Protein AF-0000000072938286 (afdb_homodimer)

Radius of gyration: 31.56 Å; Cα contacts (8 Å, |Δi|>4): 1120; chains: 2; bounding box: 78×83×102 Å

Solvent-accessible surface area (backbone atoms only — not comparable to full-atom values): 37403 Å² total; per-residue (Å²): 134,81,79,74,74,70,75,76,71,75,45,34,26,41,32,43,37,35,39,36,30,27,28,40,23,35,37,37,36,51,33,70,93,71,68,37,67,48,75,35,79,78,24,23,19,38,36,36,36,33,26,51,23,51,37,80,57,76,78,70,80,70,81,82,81,76,81,83,70,66,80,76,67,56,48,73,68,49,69,67,57,49,47,26,36,37,46,17,65,40,46,17,57,66,16,39,89,58,68,61,51,67,78,53,78,65,39,30,16,48,53,54,38,20,73,60,70,40,58,21,30,42,35,39,36,70,27,72,46,39,48,31,40,59,55,71,56,35,54,53,75,41,60,82,37,48,52,54,69,71,58,42,50,53,50,47,52,48,47,55,49,45,42,51,53,52,47,37,44,70,74,44,36,68,84,68,49,81,81,64,57,65,61,52,55,57,48,51,50,50,47,53,48,45,69,32,51,47,50,41,46,50,62,40,75,92,34,43,72,53,44,55,41,59,47,99,65,22,49,74,61,22,26,48,86,67,45,74,58,54,70,76,53,46,56,55,50,48,54,52,46,53,52,36,39,52,44,30,51,54,50,48,58,61,51,52,65,64,55,67,71,64,71,73,66,78,77,76,80,79,85,82,74,76,85,70,77,82,76,64,83,75,79,82,80,76,71,72,39,65,69,78,74,73,72,74,69,72,70,73,64,72,59,52,94,50,54,42,45,42,76,46,62,43,51,74,81,57,62,46,40,35,33,44,32,20,44,32,46,70,37,32,47,45,73,81,135,81,77,75,75,69,75,76,70,76,45,32,27,42,31,42,37,34,38,36,28,27,28,40,23,35,37,36,36,50,33,70,92,73,67,38,68,48,77,36,78,78,22,23,18,38,37,37,36,34,25,50,21,51,40,80,55,76,81,71,79,70,82,80,84,80,78,84,70,64,79,75,66,56,49,73,68,50,70,67,59,50,47,25,38,37,47,17,66,41,48,16,57,67,18,38,91,58,66,59,53,66,77,54,78,66,40,30,16,49,54,53,37,21,74,60,70,40,57,21,30,43,35,40,35,70,27,72,46,38,48,30,40,60,55,70,55,34,55,54,76,40,61,84,36,48,53,55,66,70,60,41,50,53,50,48,53,49,47,55,48,45,42,50,53,52,48,37,44,69,73,43,36,63,85,68,48,83,81,60,52,63,60,53,54,57,47,52,48,49,47,53,48,46,69,31,50,48,50,42,45,51,62,40,75,92,34,44,72,53,44,56,41,59,46,98,62,21,47,73,61,22,25,51,87,67,44,75,60,54,70,73,54,48,55,55,48,47,53,52,46,53,52,36,40,53,45,29,52,53,49,47,58,60,50,53,66,64,55,64,70,65,72,73,66,77,76,78,79,80,84,82,81,82,88,82,72,82,76,65,80,69,69,87,73,75,76,70,76,61,58,59,72,71,71,74,66,69,70,71,64,68,56,52,94,50,53,42,44,42,77,46,60,42,52,73,81,56,64,43,38,36,34,44,33,23,40,28,50,68,37,32,47,44,75,82

pLDDT: mean 70.07, std 25.87, range [16.22, 96.88]

Nearest PDB structures (foldseek):
  1tc5-assembly2_C  TM=7.050E-01  e=5.683E-10  Leishmania major
  4a59-assembly1_C  TM=4.006E-01  e=5.279E+00  Toxoplasma gondii

Sequence (672 aa):
MSSSSTPKEEEEDEALFIVVQRISGGRLLVNEDDDKWVHLVNEPGLVNYVAFGRRKGNKSSSSEEEAGSSPSTASPITKDRMVKAAKSLLTCKLATASGWSADHSDAESLITLSKVTQRASLVTIPQASLVGKCIPGDKYMKYHHQVDKDRSEDLYHQWVDVLHEEALKLINPMKYDDKKKKGMEKYRRRAEGKLVNPKDMFKEGEYEGRYGKYDEEGFPLLLADGSDIPKSQVKKLTKMYNAQKRKWDVADKAGKINNENGNNNNNTDEDITQSNASIEAGRAELVEHQAPRVVENEVIIDEGDLGRLHMANGTFSGRQGWEMISTGPFTHQLVFMSSSSTPKEEEEDEALFIVVQRISGGRLLVNEDDDKWVHLVNEPGLVNYVAFGRRKGNKSSSSEEEAGSSPSTASPITKDRMVKAAKSLLTCKLATASGWSADHSDAESLITLSKVTQRASLVTIPQASLVGKCIPGDKYMKYHHQVDKDRSEDLYHQWVDVLHEEALKLINPMKYDDKKKKGMEKYRRRAEGKLVNPKDMFKEGEYEGRYGKYDEEGFPLLLADGSDIPKSQVKKLTKMYNAQKRKWDVADKAGKINNENGNNNNNTDEDITQSNASIEAGRAELVEHQAPRVVENEVIIDEGDLGRLHMANGTFSGRQGWEMISTGPFTHQLVF

InterPro domains:
  IPR023509 D-aminoacyl-tRNA deacylase-like superfamily [G3DSA:3.50.80.10] (7-207)
  IPR023509 D-aminoacyl-tRNA deacylase-like superfamily [SSF69500] (18-167)

Structure (mmCIF, N/CA/C/O backbone):
data_AF-0000000072938286-model_v1
#
loop_
_entity.id
_entity.type
_entity.pdbx_description
1 polymer 'Uncharacterized protein'
#
loop_
_atom_site.group_PDB
_atom_site.id
_atom_site.type_symbol
_atom_site.label_atom_id
_atom_site.label_alt_id
_atom_site.label_comp_id
_atom_site.label_asym_id
_atom_site.label_entity_id
_atom_site.label_seq_id
_atom_site.pdbx_PDB_ins_code
_atom_site.Cartn_x
_atom_site.Cartn_y
_atom_site.Cartn_z
_atom_site.occupancy
_atom_site.B_iso_or_equiv
_atom_site.auth_seq_id
_atom_site.auth_comp_id
_atom_site.auth_asym_id
_atom_site.auth_atom_id
_atom_site.pdbx_PDB_model_num
ATOM 1 N N . MET A 1 1 ? 19.766 8.539 -48.875 1 26.03 1 MET A N 1
ATOM 2 C CA . MET A 1 1 ? 20.344 8.281 -47.562 1 26.03 1 MET A CA 1
ATOM 3 C C . MET A 1 1 ? 19.375 8.695 -46.438 1 26.03 1 MET A C 1
ATOM 5 O O . MET A 1 1 ? 19.109 9.883 -46.281 1 26.03 1 MET A O 1
ATOM 9 N N . SER A 1 2 ? 18.266 8.023 -46.188 1 34.5 2 SER A N 1
ATOM 10 C CA . SER A 1 2 ? 17.094 8.266 -45.344 1 34.5 2 SER A CA 1
ATOM 11 C C . SER A 1 2 ? 17.453 8.391 -43.875 1 34.5 2 SER A C 1
ATOM 13 O O . SER A 1 2 ? 18.078 7.484 -43.312 1 34.5 2 SER A O 1
ATOM 15 N N . SER A 1 3 ? 17.766 9.609 -43.438 1 34.59 3 SER A N 1
ATOM 16 C CA . SER A 1 3 ? 18.078 9.961 -42.031 1 34.59 3 SER A CA 1
ATOM 17 C C . SER A 1 3 ? 17.047 9.367 -41.062 1 34.59 3 SER A C 1
ATOM 19 O O . SER A 1 3 ? 15.859 9.656 -41.156 1 34.59 3 SER A O 1
ATOM 21 N N . SER A 1 4 ? 17.203 8.086 -40.719 1 37.59 4 SER A N 1
ATOM 22 C CA . SER A 1 4 ? 16.422 7.398 -39.688 1 37.59 4 SER A CA 1
ATOM 23 C C . SER A 1 4 ? 16.266 8.273 -38.469 1 37.59 4 SER A C 1
ATOM 25 O O . SER A 1 4 ? 17.266 8.719 -37.875 1 37.59 4 SER A O 1
ATOM 27 N N . SER A 1 5 ? 15.336 9.164 -38.438 1 38.53 5 SER A N 1
ATOM 28 C CA . SER A 1 5 ? 14.961 9.961 -37.281 1 38.53 5 SER A CA 1
ATOM 29 C C . SER A 1 5 ? 14.992 9.133 -36 1 38.53 5 SER A C 1
ATOM 31 O O . SER A 1 5 ? 14.398 8.055 -35.938 1 38.53 5 SER A O 1
ATOM 33 N N . THR A 1 6 ? 16.109 9.164 -35.312 1 38.75 6 THR A N 1
ATOM 34 C CA . THR A 1 6 ? 16.281 8.602 -33.969 1 38.75 6 THR A CA 1
ATOM 35 C C . THR A 1 6 ? 15.039 8.844 -33.125 1 38.75 6 THR A C 1
ATOM 37 O O . THR A 1 6 ? 14.523 9.961 -33.062 1 38.75 6 THR A O 1
ATOM 40 N N . PRO A 1 7 ? 14.227 7.879 -32.906 1 40.84 7 PRO A N 1
ATOM 41 C CA . PRO A 1 7 ? 13.078 8.07 -32.031 1 40.84 7 PRO A CA 1
ATOM 42 C C . PRO A 1 7 ? 13.367 9.031 -30.875 1 40.84 7 PRO A C 1
ATOM 44 O O . PRO A 1 7 ? 14.445 8.992 -30.297 1 40.84 7 PRO A O 1
ATOM 47 N N . LYS A 1 8 ? 12.953 10.195 -30.859 1 41.75 8 LYS A N 1
ATOM 48 C CA . LYS A 1 8 ? 13.023 11.188 -29.797 1 41.75 8 LYS A CA 1
ATOM 49 C C . LYS A 1 8 ? 12.914 10.531 -28.422 1 41.75 8 LYS A C 1
ATOM 51 O O . LYS A 1 8 ? 11.969 9.781 -28.156 1 41.75 8 LYS A O 1
ATOM 56 N N . GLU A 1 9 ? 14.039 10.109 -27.828 1 46.19 9 GLU A N 1
ATOM 57 C CA . GLU A 1 9 ? 14.125 9.617 -26.453 1 46.19 9 GLU A CA 1
ATOM 58 C C . GLU A 1 9 ? 13.164 10.367 -25.547 1 46.19 9 GLU A C 1
ATOM 60 O O . GLU A 1 9 ? 13.211 11.594 -25.453 1 46.19 9 GLU A O 1
ATOM 65 N N . GLU A 1 10 ? 11.984 9.914 -25.406 1 56.19 10 GLU A N 1
ATOM 66 C CA . GLU A 1 10 ? 11.023 10.531 -24.5 1 56.19 10 GLU A CA 1
ATOM 67 C C . GLU A 1 10 ? 11.695 10.914 -23.172 1 56.19 10 GLU A C 1
ATOM 69 O O . GLU A 1 10 ? 12.461 10.133 -22.609 1 56.19 10 GLU A O 1
ATOM 74 N N . GLU A 1 11 ? 11.906 12.172 -22.859 1 65.75 11 GLU A N 1
ATOM 75 C CA . GLU A 1 11 ? 12.508 12.734 -21.641 1 65.75 11 GLU A CA 1
ATOM 76 C C . GLU A 1 11 ? 11.828 12.203 -20.391 1 65.75 11 GLU A C 1
ATOM 78 O O . GLU A 1 11 ? 10.602 12.148 -20.312 1 65.75 11 GLU A O 1
ATOM 83 N N . GLU A 1 12 ? 12.586 11.336 -19.625 1 81.5 12 GLU A N 1
ATOM 84 C CA . GLU A 1 12 ? 12.086 10.844 -18.344 1 81.5 12 GLU A CA 1
ATOM 85 C C . GLU A 1 12 ? 12.5 11.758 -17.203 1 81.5 12 GLU A C 1
ATOM 87 O O . GLU A 1 12 ? 13.602 12.312 -17.219 1 81.5 12 GLU A O 1
ATOM 92 N N . ASP A 1 13 ? 11.586 12.109 -16.328 1 88.75 13 ASP A N 1
ATOM 93 C CA . ASP A 1 13 ? 11.828 12.891 -15.125 1 88.75 13 ASP A CA 1
ATOM 94 C C . ASP A 1 13 ? 11.852 12 -13.891 1 88.75 13 ASP A C 1
ATOM 96 O O . ASP A 1 13 ? 11.125 11.008 -13.82 1 88.75 13 ASP A O 1
ATOM 100 N N . GLU A 1 14 ? 12.789 12.414 -13 1 93 14 GLU A N 1
ATOM 101 C CA . GLU A 1 14 ? 12.727 11.742 -11.703 1 93 14 GLU A CA 1
ATOM 102 C C . GLU A 1 14 ? 11.461 12.133 -10.945 1 93 14 GLU A C 1
ATOM 104 O O . GLU A 1 14 ? 11.008 13.273 -11.023 1 93 14 GLU A O 1
ATOM 109 N N . ALA A 1 15 ? 10.953 11.18 -10.266 1 94.12 15 ALA A N 1
ATOM 110 C CA . ALA A 1 15 ? 9.711 11.422 -9.531 1 94.12 15 ALA A CA 1
ATOM 111 C C . ALA A 1 15 ? 9.711 10.664 -8.203 1 94.12 15 ALA A C 1
ATOM 113 O O . ALA A 1 15 ? 10.461 9.703 -8.031 1 94.12 15 ALA A O 1
ATOM 114 N N . LEU A 1 16 ? 8.977 11.227 -7.312 1 96 16 LEU A N 1
ATOM 115 C CA . LEU A 1 16 ? 8.703 10.602 -6.027 1 96 16 LEU A CA 1
ATOM 116 C C . LEU A 1 16 ? 7.426 9.773 -6.086 1 96 16 LEU A C 1
ATOM 118 O O . LEU A 1 16 ? 6.352 10.305 -6.363 1 96 16 LEU A O 1
ATOM 122 N N . PHE A 1 17 ? 7.543 8.453 -5.898 1 95.75 17 PHE A N 1
ATOM 123 C CA . PHE A 1 17 ? 6.41 7.531 -5.844 1 95.75 17 PHE A CA 1
ATOM 124 C C . PHE A 1 17 ? 6.039 7.219 -4.398 1 95.75 17 PHE A C 1
ATOM 126 O O . PHE A 1 17 ? 6.898 6.848 -3.598 1 95.75 17 PHE A O 1
ATOM 133 N N . ILE A 1 18 ? 4.746 7.375 -4.074 1 96.44 18 ILE A N 1
ATOM 134 C CA . ILE A 1 18 ? 4.316 7.18 -2.695 1 96.44 18 ILE A CA 1
ATOM 135 C C . ILE A 1 18 ? 3.039 6.344 -2.664 1 96.44 18 ILE A C 1
ATOM 137 O O . ILE A 1 18 ? 2.121 6.566 -3.455 1 96.44 18 ILE A O 1
ATOM 141 N N . VAL A 1 19 ? 3.016 5.344 -1.879 1 96.62 19 VAL A N 1
ATOM 142 C CA . VAL A 1 19 ? 1.775 4.711 -1.445 1 96.62 19 VAL A CA 1
ATOM 143 C C . VAL A 1 19 ? 1.492 5.07 0.011 1 96.62 19 VAL A C 1
ATOM 145 O O . VAL A 1 19 ? 2.354 4.902 0.878 1 96.62 19 VAL A O 1
ATOM 148 N N . VAL A 1 20 ? 0.347 5.629 0.229 1 95.62 20 VAL A N 1
ATOM 149 C CA . VAL A 1 20 ? -0.029 6.066 1.57 1 95.62 20 VAL A CA 1
ATOM 150 C C . VAL A 1 20 ? -1.201 5.23 2.076 1 95.62 20 VAL A C 1
ATOM 152 O O . VAL A 1 20 ? -2.154 4.973 1.338 1 95.62 20 VAL A O 1
ATOM 155 N N . GLN A 1 21 ? -1.104 4.82 3.307 1 93.5 21 GLN A N 1
ATOM 156 C CA . GLN A 1 21 ? -2.168 4.051 3.945 1 93.5 21 GLN A CA 1
ATOM 157 C C . GLN A 1 21 ? -2.441 4.559 5.355 1 93.5 21 GLN A C 1
ATOM 159 O O . GLN A 1 21 ? -1.528 5.023 6.043 1 93.5 21 GLN A O 1
ATOM 164 N N . ARG A 1 22 ? -3.686 4.426 5.691 1 91.81 22 ARG A N 1
ATOM 165 C CA . ARG A 1 22 ? -4.066 4.73 7.07 1 91.81 22 ARG A CA 1
ATOM 166 C C . ARG A 1 22 ? -3.703 3.584 8.008 1 91.81 22 ARG A C 1
ATOM 168 O O . ARG A 1 22 ? -3.885 2.414 7.66 1 91.81 22 ARG A O 1
ATOM 175 N N . ILE A 1 23 ? -3.236 4.012 9.172 1 90.38 23 ILE A N 1
ATOM 176 C CA . ILE A 1 23 ? -2.924 3.014 10.188 1 90.38 23 ILE A CA 1
ATOM 177 C C . ILE A 1 23 ? -3.588 3.398 11.508 1 90.38 23 ILE A C 1
ATOM 179 O O . ILE A 1 23 ? -3.871 4.574 11.742 1 90.38 23 ILE A O 1
ATOM 183 N N . SER A 1 24 ? -3.869 2.404 12.297 1 88.06 24 SER A N 1
ATOM 184 C CA . SER A 1 24 ? -4.34 2.623 13.664 1 88.06 24 SER A CA 1
ATOM 185 C C . SER A 1 24 ? -3.307 2.164 14.688 1 88.06 24 SER A C 1
ATOM 187 O O . SER A 1 24 ? -3.512 2.316 15.891 1 88.06 24 SER A O 1
ATOM 189 N N . GLY A 1 25 ? -2.25 1.635 14.266 1 86.75 25 GLY A N 1
ATOM 190 C CA . GLY A 1 25 ? -1.141 1.151 15.07 1 86.75 25 GLY A CA 1
ATOM 191 C C . GLY A 1 25 ? -0.206 0.23 14.312 1 86.75 25 GLY A C 1
ATOM 192 O O . GLY A 1 25 ? -0.384 0.008 13.109 1 86.75 25 GLY A O 1
ATOM 193 N N . GLY A 1 26 ? 0.892 -0.117 14.984 1 88.38 26 GLY A N 1
ATOM 194 C CA . GLY A 1 26 ? 1.852 -1.015 14.367 1 88.38 26 GLY A CA 1
ATOM 195 C C . GLY A 1 26 ? 3.227 -0.954 15.008 1 88.38 26 GLY A C 1
ATOM 196 O O . GLY A 1 26 ? 3.385 -0.408 16.094 1 88.38 26 GLY A O 1
ATOM 197 N N . ARG A 1 27 ? 4.113 -1.646 14.344 1 89.94 27 ARG A N 1
ATOM 198 C CA . ARG A 1 27 ? 5.508 -1.534 14.758 1 89.94 27 ARG A CA 1
ATOM 199 C C . ARG A 1 27 ? 6.441 -1.624 13.555 1 89.94 27 ARG A C 1
ATOM 201 O O . ARG A 1 27 ? 6.16 -2.352 12.594 1 89.94 27 ARG A O 1
ATOM 208 N N . LEU A 1 28 ? 7.512 -0.872 13.672 1 90.5 28 LEU A N 1
ATOM 209 C CA . LEU A 1 28 ? 8.484 -0.742 12.594 1 90.5 28 LEU A CA 1
ATOM 210 C C . LEU A 1 28 ? 9.883 -1.103 13.078 1 90.5 28 LEU A C 1
ATOM 212 O O . LEU A 1 28 ? 10.32 -0.639 14.141 1 90.5 28 LEU A O 1
ATOM 216 N N . LEU A 1 29 ? 10.523 -1.99 12.336 1 86.81 29 LEU A N 1
ATOM 217 C CA . LEU A 1 29 ? 11.938 -2.256 12.578 1 86.81 29 LEU A CA 1
ATOM 218 C C . LEU A 1 29 ? 12.797 -1.082 12.125 1 86.81 29 LEU A C 1
ATOM 220 O O . LEU A 1 29 ? 12.828 -0.75 10.938 1 86.81 29 LEU A O 1
ATOM 224 N N . VAL A 1 30 ? 13.469 -0.437 13.047 1 87.44 30 VAL A N 1
ATOM 225 C CA . VAL A 1 30 ? 14.18 0.786 12.688 1 87.44 30 VAL A CA 1
ATOM 226 C C . VAL A 1 30 ? 15.688 0.526 12.68 1 87.44 30 VAL A C 1
ATOM 228 O O . VAL A 1 30 ? 16.453 1.336 12.164 1 87.44 30 VAL A O 1
ATOM 231 N N . ASN A 1 31 ? 16.141 -0.554 13.266 1 82.75 31 ASN A N 1
ATOM 232 C CA . ASN A 1 31 ? 17.531 -0.979 13.25 1 82.75 31 ASN A CA 1
ATOM 233 C C . ASN A 1 31 ? 17.656 -2.498 13.195 1 82.75 31 ASN A C 1
ATOM 235 O O . ASN A 1 31 ? 17.422 -3.18 14.195 1 82.75 31 ASN A O 1
ATOM 239 N N . GLU A 1 32 ? 18.047 -2.969 12.07 1 78.56 32 GLU A N 1
ATOM 240 C CA . GLU A 1 32 ? 18.125 -4.41 11.859 1 78.56 32 GLU A CA 1
ATOM 241 C C . GLU A 1 32 ? 19.203 -5.043 12.727 1 78.56 32 GLU A C 1
ATOM 243 O O . GLU A 1 32 ? 19 -6.121 13.297 1 78.56 32 GLU A O 1
ATOM 248 N N . ASP A 1 33 ? 20.344 -4.348 12.797 1 77.38 33 ASP A N 1
ATOM 249 C CA . ASP A 1 33 ? 21.484 -4.91 13.523 1 77.38 33 ASP A CA 1
ATOM 250 C C . ASP A 1 33 ? 21.141 -5.098 15 1 77.38 33 ASP A C 1
ATOM 252 O O . ASP A 1 33 ? 21.516 -6.109 15.602 1 77.38 33 ASP A O 1
ATOM 256 N N . ASP A 1 34 ? 20.391 -4.223 15.523 1 81.56 34 ASP A N 1
ATOM 257 C CA . ASP A 1 34 ? 20.062 -4.266 16.938 1 81.56 34 ASP A CA 1
ATOM 258 C C . ASP A 1 34 ? 18.656 -4.844 17.156 1 81.56 34 ASP A C 1
ATOM 260 O O . ASP A 1 34 ? 18.188 -4.93 18.297 1 81.56 34 ASP A O 1
ATOM 264 N N . ASP A 1 35 ? 18.031 -5.211 16.109 1 82.94 35 ASP A N 1
ATOM 265 C CA . ASP A 1 35 ? 16.656 -5.668 16.172 1 82.94 35 ASP A CA 1
ATOM 266 C C . ASP A 1 35 ? 15.789 -4.695 16.984 1 82.94 35 ASP A C 1
ATOM 268 O O . ASP A 1 35 ? 15.039 -5.113 17.875 1 82.94 35 ASP A O 1
ATOM 272 N N . LYS A 1 36 ? 16.016 -3.418 16.734 1 86.5 36 LYS A N 1
ATOM 273 C CA . LYS A 1 36 ? 15.281 -2.371 17.438 1 86.5 36 LYS A CA 1
ATOM 274 C C . LYS A 1 36 ? 13.977 -2.045 16.703 1 86.5 36 LYS A C 1
ATOM 276 O O . LYS A 1 36 ? 13.992 -1.695 15.531 1 86.5 36 LYS A O 1
ATOM 281 N N . TRP A 1 37 ? 12.867 -2.154 17.5 1 88.56 37 TRP A N 1
ATOM 282 C CA . TRP A 1 37 ? 11.539 -1.888 16.969 1 88.56 37 TRP A CA 1
ATOM 283 C C . TRP A 1 37 ? 10.914 -0.674 17.641 1 88.56 37 TRP A C 1
ATOM 285 O O . TRP A 1 37 ? 11.055 -0.49 18.859 1 88.56 37 TRP A O 1
ATOM 295 N N . VAL A 1 38 ? 10.289 0.149 16.797 1 89.56 38 VAL A N 1
ATOM 296 C CA . VAL A 1 38 ? 9.445 1.225 17.297 1 89.56 38 VAL A CA 1
ATOM 297 C C . VAL A 1 38 ? 7.98 0.784 17.281 1 89.56 38 VAL A C 1
ATOM 299 O O . VAL A 1 38 ? 7.473 0.334 16.266 1 89.56 38 VAL A O 1
ATOM 302 N N . HIS A 1 39 ? 7.391 0.893 18.469 1 89.94 39 HIS A N 1
ATOM 303 C CA . HIS A 1 39 ? 6 0.479 18.609 1 89.94 39 HIS A CA 1
ATOM 304 C C . HIS A 1 39 ? 5.066 1.683 18.609 1 89.94 39 HIS A C 1
ATOM 306 O O . HIS A 1 39 ? 5.289 2.652 19.344 1 89.94 39 HIS A O 1
ATOM 312 N N . LEU A 1 40 ? 4.09 1.66 17.672 1 89 40 LEU A N 1
ATOM 313 C CA . LEU A 1 40 ? 3.059 2.686 17.547 1 89 40 LEU A CA 1
ATOM 314 C C . LEU A 1 40 ? 1.74 2.205 18.141 1 89 40 LEU A C 1
ATOM 316 O O . LEU A 1 40 ? 0.772 1.974 17.422 1 89 40 LEU A O 1
ATOM 320 N N . VAL A 1 41 ? 1.63 2.156 19.406 1 81.44 41 VAL A N 1
ATOM 321 C CA . VAL A 1 41 ? 0.475 1.578 20.078 1 81.44 41 VAL A CA 1
ATOM 322 C C . VAL A 1 41 ? -0.656 2.602 20.141 1 81.44 41 VAL A C 1
ATOM 324 O O . VAL A 1 41 ? -0.5 3.676 20.734 1 81.44 41 VAL A O 1
ATOM 327 N N . ASN A 1 42 ? -1.774 2.234 19.578 1 79.25 42 ASN A N 1
ATOM 328 C CA . ASN A 1 42 ? -2.973 3.068 19.562 1 79.25 42 ASN A CA 1
ATOM 329 C C . ASN A 1 42 ? -2.682 4.457 19 1 79.25 42 ASN A C 1
ATOM 331 O O . ASN A 1 42 ? -3.129 5.461 19.547 1 79.25 42 ASN A O 1
ATOM 335 N N . GLU A 1 43 ? -1.846 4.594 18.031 1 86.38 43 GLU A N 1
ATOM 336 C CA . GLU A 1 43 ? -1.497 5.84 17.359 1 86.38 43 GLU A CA 1
ATOM 337 C C . GLU A 1 43 ? -1.956 5.828 15.898 1 86.38 43 GLU A C 1
ATOM 339 O O . GLU A 1 43 ? -1.231 5.363 15.016 1 86.38 43 GLU A O 1
ATOM 344 N N . PRO A 1 44 ? -3.152 6.383 15.773 1 89.75 44 PRO A N 1
ATOM 345 C CA . PRO A 1 44 ? -3.57 6.496 14.375 1 89.75 44 PRO A CA 1
ATOM 346 C C . PRO A 1 44 ? -2.641 7.387 13.555 1 89.75 44 PRO A C 1
ATOM 348 O O . PRO A 1 44 ? -1.923 8.219 14.109 1 89.75 44 PRO A O 1
ATOM 351 N N . GLY A 1 45 ? -2.562 7.199 12.32 1 93.94 45 GLY A N 1
ATOM 352 C CA . GLY A 1 45 ? -1.716 7.996 11.445 1 93.94 45 GLY A CA 1
ATOM 353 C C . GLY A 1 45 ? -1.623 7.445 10.039 1 93.94 45 GLY A C 1
ATOM 354 O O . GLY A 1 45 ? -2.611 6.945 9.492 1 93.94 45 GLY A O 1
ATOM 355 N N . LEU A 1 46 ? -0.469 7.719 9.461 1 95.25 46 LEU A N 1
ATOM 356 C CA . LEU A 1 46 ? -0.231 7.312 8.086 1 95.25 46 LEU A CA 1
ATOM 357 C C . LEU A 1 46 ? 1.102 6.582 7.953 1 95.25 46 LEU A C 1
ATOM 359 O O . LEU A 1 46 ? 2.061 6.902 8.656 1 95.25 46 LEU A O 1
ATOM 363 N N . VAL A 1 47 ? 1.1 5.613 7.098 1 95.19 47 VAL A N 1
ATOM 364 C CA . VAL A 1 47 ? 2.355 5.082 6.578 1 95.19 47 VAL A CA 1
ATOM 365 C C . VAL A 1 47 ? 2.521 5.484 5.113 1 95.19 47 VAL A C 1
ATOM 367 O O . VAL A 1 47 ? 1.562 5.449 4.34 1 95.19 47 VAL A O 1
ATOM 370 N N . ASN A 1 48 ? 3.654 6.035 4.809 1 96.5 48 ASN A N 1
ATOM 371 C CA . ASN A 1 48 ? 3.975 6.293 3.41 1 96.5 48 ASN A CA 1
ATOM 372 C C . ASN A 1 48 ? 5.164 5.461 2.943 1 96.5 48 ASN A C 1
ATOM 374 O O . ASN A 1 48 ? 6.277 5.621 3.449 1 96.5 48 ASN A O 1
ATOM 378 N N . TYR A 1 49 ? 4.887 4.582 2.014 1 96.38 49 TYR A N 1
ATOM 379 C CA . TYR A 1 49 ? 5.926 3.869 1.276 1 96.38 49 TYR A CA 1
ATOM 380 C C . TYR A 1 49 ? 6.473 4.723 0.14 1 96.38 49 TYR A C 1
ATOM 382 O O . TYR A 1 49 ? 5.707 5.266 -0.661 1 96.38 49 TYR A O 1
ATOM 390 N N . VAL A 1 50 ? 7.805 4.789 0.071 1 96.5 50 VAL A N 1
ATOM 391 C CA . VAL A 1 50 ? 8.344 5.777 -0.853 1 96.5 50 VAL A CA 1
ATOM 392 C C . VAL A 1 50 ? 9.406 5.133 -1.739 1 96.5 50 VAL A C 1
ATOM 394 O O . VAL A 1 50 ? 10.172 4.273 -1.283 1 96.5 50 VAL A O 1
ATOM 397 N N . ALA A 1 51 ? 9.406 5.527 -2.977 1 96.31 51 ALA A N 1
ATOM 398 C CA . ALA A 1 51 ? 10.438 5.172 -3.949 1 96.31 51 ALA A CA 1
ATOM 399 C C . ALA A 1 51 ? 10.719 6.332 -4.902 1 96.31 51 ALA A C 1
ATOM 401 O O . ALA A 1 51 ? 9.898 7.246 -5.027 1 96.31 51 ALA A O 1
ATOM 402 N N . PHE A 1 52 ? 11.828 6.305 -5.453 1 95.69 52 PHE A N 1
ATOM 403 C CA . PHE A 1 52 ? 12.227 7.297 -6.445 1 95.69 52 PHE A CA 1
ATOM 404 C C . PHE A 1 52 ? 12.484 6.641 -7.797 1 95.69 52 PHE A C 1
ATOM 406 O O . PHE A 1 52 ? 13.25 5.68 -7.891 1 95.69 52 PHE A O 1
ATOM 413 N N . GLY A 1 53 ? 11.766 7.082 -8.742 1 94.75 53 GLY A N 1
ATOM 414 C CA . GLY A 1 53 ? 11.867 6.516 -10.078 1 94.75 53 GLY A CA 1
ATOM 415 C C . GLY A 1 53 ? 11.719 7.551 -11.18 1 94.75 53 GLY A C 1
ATOM 416 O O . GLY A 1 53 ? 11.672 8.75 -10.906 1 94.75 53 GLY A O 1
ATOM 417 N N . ARG A 1 54 ? 11.773 7.012 -12.414 1 91 54 ARG A N 1
ATOM 418 C CA . ARG A 1 54 ? 11.625 7.863 -13.594 1 91 54 ARG A CA 1
ATOM 419 C C . ARG A 1 54 ? 10.25 7.688 -14.227 1 91 54 ARG A C 1
ATOM 421 O O . ARG A 1 54 ? 9.734 6.57 -14.297 1 91 54 ARG A O 1
ATOM 428 N N . ARG A 1 55 ? 9.719 8.805 -14.539 1 84.94 55 ARG A N 1
ATOM 429 C CA . ARG A 1 55 ? 8.422 8.773 -15.203 1 84.94 55 ARG A CA 1
ATOM 430 C C . ARG A 1 55 ? 8.477 9.5 -16.547 1 84.94 55 ARG A C 1
ATOM 432 O O . ARG A 1 55 ? 9.289 10.406 -16.734 1 84.94 55 ARG A O 1
ATOM 439 N N . LYS A 1 56 ? 7.605 9.016 -17.5 1 74.81 56 LYS A N 1
ATOM 440 C CA . LYS A 1 56 ? 7.496 9.688 -18.797 1 74.81 56 LYS A CA 1
ATOM 441 C C . LYS A 1 56 ? 6.887 11.078 -18.641 1 74.81 56 LYS A C 1
ATOM 443 O O . LYS A 1 56 ? 5.926 11.258 -17.891 1 74.81 56 LYS A O 1
ATOM 448 N N . GLY A 1 57 ? 7.672 12.109 -19.016 1 59.31 57 GLY A N 1
ATOM 449 C CA . GLY A 1 57 ? 7.324 13.516 -18.875 1 59.31 57 GLY A CA 1
ATOM 450 C C . GLY A 1 57 ? 6.051 13.891 -19.609 1 59.31 57 GLY A C 1
ATOM 451 O O . GLY A 1 57 ? 5.777 13.375 -20.703 1 59.31 57 GLY A O 1
ATOM 452 N N . ASN A 1 58 ? 5.02 14.406 -18.984 1 50.12 58 ASN A N 1
ATOM 453 C CA . ASN A 1 58 ? 3.947 15.102 -19.688 1 50.12 58 ASN A CA 1
ATOM 454 C C . ASN A 1 58 ? 4.438 16.391 -20.328 1 50.12 58 ASN A C 1
ATOM 456 O O . ASN A 1 58 ? 4.98 17.266 -19.641 1 50.12 58 ASN A O 1
ATOM 460 N N . LYS A 1 59 ? 4.867 16.422 -21.609 1 41.19 59 LYS A N 1
ATOM 461 C CA . LYS A 1 59 ? 5.219 17.703 -22.219 1 41.19 59 LYS A CA 1
ATOM 462 C C . LYS A 1 59 ? 4.145 18.75 -21.953 1 41.19 59 LYS A C 1
ATOM 464 O O . LYS A 1 59 ? 3.055 18.688 -22.531 1 41.19 59 LYS A O 1
ATOM 469 N N . SER A 1 60 ? 3.953 19.266 -20.906 1 34.78 60 SER A N 1
ATOM 470 C CA . SER A 1 60 ? 3.291 20.547 -21.047 1 34.78 60 SER A CA 1
ATOM 471 C C . SER A 1 60 ? 4.051 21.453 -22.016 1 34.78 60 SER A C 1
ATOM 473 O O . SER A 1 60 ? 5.281 21.516 -21.969 1 34.78 60 SER A O 1
ATOM 475 N N . SER A 1 61 ? 3.537 21.766 -23.266 1 31.98 61 SER A N 1
ATOM 476 C CA . SER A 1 61 ? 3.934 22.656 -24.344 1 31.98 61 SER A CA 1
ATOM 477 C C . SER A 1 61 ? 4.523 23.953 -23.797 1 31.98 61 SER A C 1
ATOM 479 O O . SER A 1 61 ? 4.746 24.906 -24.547 1 31.98 61 SER A O 1
ATOM 481 N N . SER A 1 62 ? 4.527 24.312 -22.594 1 28.11 62 SER A N 1
ATOM 482 C CA . SER A 1 62 ? 4.742 25.766 -22.578 1 28.11 62 SER A CA 1
ATOM 483 C C . SER A 1 62 ? 6.152 26.109 -23.031 1 28.11 62 SER A C 1
ATOM 485 O O . SER A 1 62 ? 6.453 27.281 -23.297 1 28.11 62 SER A O 1
ATOM 487 N N . SER A 1 63 ? 7.277 25.641 -22.406 1 27.75 63 SER A N 1
ATOM 488 C CA . SER A 1 63 ? 8.391 26.562 -22.562 1 27.75 63 SER A CA 1
ATOM 489 C C . SER A 1 63 ? 8.93 26.547 -24 1 27.75 63 SER A C 1
ATOM 491 O O . SER A 1 63 ? 8.828 25.516 -24.688 1 27.75 63 SER A O 1
ATOM 493 N N . GLU A 1 64 ? 9.289 27.719 -24.609 1 27.06 64 GLU A N 1
ATOM 494 C CA . GLU A 1 64 ? 10.039 28.219 -25.766 1 27.06 64 GLU A CA 1
ATOM 495 C C . GLU A 1 64 ? 11.266 27.344 -26.031 1 27.06 64 GLU A C 1
ATOM 497 O O . GLU A 1 64 ? 11.859 26.797 -25.109 1 27.06 64 GLU A O 1
ATOM 502 N N . GLU A 1 65 ? 11.617 27.062 -27.328 1 30.28 65 GLU A N 1
ATOM 503 C CA . GLU A 1 65 ? 12.648 26.516 -28.203 1 30.28 65 GLU A CA 1
ATOM 504 C C . GLU A 1 65 ? 14.039 26.953 -27.75 1 30.28 65 GLU A C 1
ATOM 506 O O . GLU A 1 65 ? 14.625 27.875 -28.328 1 30.28 65 GLU A O 1
ATOM 511 N N . GLU A 1 66 ? 14.516 27.391 -26.609 1 31.39 66 GLU A N 1
ATOM 512 C CA . GLU A 1 66 ? 15.914 27.734 -26.875 1 31.39 66 GLU A CA 1
ATOM 513 C C . GLU A 1 66 ? 16.688 26.531 -27.422 1 31.39 66 GLU A C 1
ATOM 515 O O . GLU A 1 66 ? 16.422 25.391 -27.031 1 31.39 66 GLU A O 1
ATOM 520 N N . ALA A 1 67 ? 17.562 26.641 -28.547 1 29.97 67 ALA A N 1
ATOM 521 C CA . ALA A 1 67 ? 18.344 25.891 -29.516 1 29.97 67 ALA A CA 1
ATOM 522 C C . ALA A 1 67 ? 19 24.672 -28.875 1 29.97 67 ALA A C 1
ATOM 524 O O . ALA A 1 67 ? 18.953 23.578 -29.438 1 29.97 67 ALA A O 1
ATOM 525 N N . GLY A 1 68 ? 20.203 24.859 -28.344 1 32.12 68 GLY A N 1
ATOM 526 C CA . GLY A 1 68 ? 21.312 23.938 -28.25 1 32.12 68 GLY A CA 1
ATOM 527 C C . GLY A 1 68 ? 21.062 22.797 -27.266 1 32.12 68 GLY A C 1
ATOM 528 O O . GLY A 1 68 ? 21.781 22.672 -26.266 1 32.12 68 GLY A O 1
ATOM 529 N N . SER A 1 69 ? 19.812 22.469 -27.094 1 32.12 69 SER A N 1
ATOM 530 C CA . SER A 1 69 ? 19.516 21.719 -25.891 1 32.12 69 SER A CA 1
ATOM 531 C C . SER A 1 69 ? 20.234 20.359 -25.891 1 32.12 69 SER A C 1
ATOM 533 O O . SER A 1 69 ? 20.188 19.625 -26.875 1 32.12 69 SER A O 1
ATOM 535 N N . SER A 1 70 ? 21.281 20.312 -25.156 1 34.59 70 SER A N 1
ATOM 536 C CA . SER A 1 70 ? 22.141 19.172 -24.828 1 34.59 70 SER A CA 1
ATOM 537 C C . SER A 1 70 ? 21.328 17.891 -24.656 1 34.59 70 SER A C 1
ATOM 539 O O . SER A 1 70 ? 20.125 17.953 -24.344 1 34.59 70 SER A O 1
ATOM 541 N N . PRO A 1 71 ? 21.859 16.75 -24.797 1 38.09 71 PRO A N 1
ATOM 542 C CA . PRO A 1 71 ? 21.344 15.391 -24.703 1 38.09 71 PRO A CA 1
ATOM 543 C C . PRO A 1 71 ? 20.234 15.242 -23.672 1 38.09 71 PRO A C 1
ATOM 545 O O . PRO A 1 71 ? 20.172 16.047 -22.719 1 38.09 71 PRO A O 1
ATOM 548 N N . SER A 1 72 ? 19 14.648 -23.844 1 44.28 72 SER A N 1
ATOM 549 C CA . SER A 1 72 ? 17.688 14.312 -23.312 1 44.28 72 SER A CA 1
ATOM 550 C C . SER A 1 72 ? 17.75 14.016 -21.828 1 44.28 72 SER A C 1
ATOM 552 O O . SER A 1 72 ? 18.016 12.875 -21.422 1 44.28 72 SER A O 1
ATOM 554 N N . THR A 1 73 ? 18.531 14.664 -20.922 1 52.44 73 THR A N 1
ATOM 555 C CA . THR A 1 73 ? 18.906 14.352 -19.547 1 52.44 73 THR A CA 1
ATOM 556 C C . THR A 1 73 ? 17.688 14.383 -18.625 1 52.44 73 THR A C 1
ATOM 558 O O . THR A 1 73 ? 16.891 15.32 -18.688 1 52.44 73 THR A O 1
ATOM 561 N N . ALA A 1 74 ? 17.188 13.258 -18.031 1 64.38 74 ALA A N 1
ATOM 562 C CA . ALA A 1 74 ? 16.188 13.141 -16.969 1 64.38 74 ALA A CA 1
ATOM 563 C C . ALA A 1 74 ? 16.312 14.289 -15.977 1 64.38 74 ALA A C 1
ATOM 565 O O . ALA A 1 74 ? 17.422 14.617 -15.531 1 64.38 74 ALA A O 1
ATOM 566 N N . SER A 1 75 ? 15.242 15.18 -15.812 1 83.5 75 SER A N 1
ATOM 567 C CA . SER A 1 75 ? 15.266 16.219 -14.789 1 83.5 75 SER A CA 1
ATOM 568 C C . SER A 1 75 ? 15.203 15.633 -13.391 1 83.5 75 SER A C 1
ATOM 570 O O . SER A 1 75 ? 14.367 14.781 -13.102 1 83.5 75 SER A O 1
ATOM 572 N N . PRO A 1 76 ? 16.156 15.961 -12.562 1 89.5 76 PRO A N 1
ATOM 573 C CA . PRO A 1 76 ? 16.172 15.438 -11.195 1 89.5 76 PRO A CA 1
ATOM 574 C C . PRO A 1 76 ? 15.039 15.992 -10.344 1 89.5 76 PRO A C 1
ATOM 576 O O . PRO A 1 76 ? 14.516 17.062 -10.625 1 89.5 76 PRO A O 1
ATOM 579 N N . ILE A 1 77 ? 14.594 15.211 -9.438 1 92.12 77 ILE A N 1
ATOM 580 C CA . ILE A 1 77 ? 13.617 15.703 -8.469 1 92.12 77 ILE A CA 1
ATOM 581 C C . ILE A 1 77 ? 14.258 16.797 -7.605 1 92.12 77 ILE A C 1
ATOM 583 O O . ILE A 1 77 ? 15.391 16.641 -7.145 1 92.12 77 ILE A O 1
ATOM 587 N N . THR A 1 78 ? 13.547 17.906 -7.434 1 90 78 THR A N 1
ATOM 588 C CA . THR A 1 78 ? 14.07 19.047 -6.688 1 90 78 THR A CA 1
ATOM 589 C C . THR A 1 78 ? 13.57 19.016 -5.246 1 90 78 THR A C 1
ATOM 591 O O . THR A 1 78 ? 12.562 18.375 -4.941 1 90 78 THR A O 1
ATOM 594 N N . LYS A 1 79 ? 14.328 19.703 -4.434 1 91.56 79 LYS A N 1
ATOM 595 C CA . LYS A 1 79 ? 13.906 19.875 -3.045 1 91.56 79 LYS A CA 1
ATOM 596 C C . LYS A 1 79 ? 12.555 20.562 -2.965 1 91.56 79 LYS A C 1
ATOM 598 O O . LYS A 1 79 ? 11.727 20.234 -2.119 1 91.56 79 LYS A O 1
ATOM 603 N N . ASP A 1 80 ? 12.367 21.516 -3.818 1 92.75 80 ASP A N 1
ATOM 604 C CA . ASP A 1 80 ? 11.109 22.25 -3.83 1 92.75 80 ASP A CA 1
ATOM 605 C C . ASP A 1 80 ? 9.922 21.328 -4.09 1 92.75 80 ASP A C 1
ATOM 607 O O . ASP A 1 80 ? 8.883 21.438 -3.441 1 92.75 80 ASP A O 1
ATOM 611 N N . ARG A 1 81 ? 10.086 20.438 -5.004 1 93.56 81 ARG A N 1
ATOM 612 C CA . ARG A 1 81 ? 9.031 19.469 -5.301 1 93.56 81 ARG A CA 1
ATOM 613 C C . ARG A 1 81 ? 8.766 18.562 -4.105 1 93.56 81 ARG A C 1
ATOM 615 O O . ARG A 1 81 ? 7.613 18.25 -3.812 1 93.56 81 ARG A O 1
ATOM 622 N N . MET A 1 82 ? 9.805 18.219 -3.434 1 95.19 82 MET A N 1
ATOM 623 C CA . MET A 1 82 ? 9.656 17.375 -2.25 1 95.19 82 MET A CA 1
ATOM 624 C C . MET A 1 82 ? 8.938 18.125 -1.136 1 95.19 82 MET A C 1
ATOM 626 O O . MET A 1 82 ? 8.109 17.562 -0.422 1 95.19 82 MET A O 1
ATOM 630 N N . VAL A 1 83 ? 9.273 19.391 -1.056 1 95.12 83 VAL A N 1
ATOM 631 C CA . VAL A 1 83 ? 8.633 20.219 -0.046 1 95.12 83 VAL A CA 1
ATOM 632 C C . VAL A 1 83 ? 7.133 20.297 -0.311 1 95.12 83 VAL A C 1
ATOM 634 O O . VAL A 1 83 ? 6.328 20.109 0.603 1 95.12 83 VAL A O 1
ATOM 637 N N . LYS A 1 84 ? 6.766 20.531 -1.505 1 95.12 84 LYS A N 1
ATOM 638 C CA . LYS A 1 84 ? 5.355 20.594 -1.869 1 95.12 84 LYS A CA 1
ATOM 639 C C . LYS A 1 84 ? 4.656 19.266 -1.624 1 95.12 84 LYS A C 1
ATOM 641 O O . LYS A 1 84 ? 3.531 19.234 -1.12 1 95.12 84 LYS A O 1
ATOM 646 N N . ALA A 1 85 ? 5.297 18.203 -2.002 1 96.38 85 ALA A N 1
ATOM 647 C CA . ALA A 1 85 ? 4.746 16.875 -1.768 1 96.38 85 ALA A CA 1
ATOM 648 C C . ALA A 1 85 ? 4.535 16.609 -0.277 1 96.38 85 ALA A C 1
ATOM 650 O O . ALA A 1 85 ? 3.502 16.078 0.128 1 96.38 85 ALA A O 1
ATOM 651 N N . ALA A 1 86 ? 5.543 16.984 0.494 1 96.88 86 ALA A N 1
ATOM 652 C CA . ALA A 1 86 ? 5.461 16.812 1.941 1 96.88 86 ALA A CA 1
ATOM 653 C C . ALA A 1 86 ? 4.297 17.594 2.529 1 96.88 86 ALA A C 1
ATOM 655 O O . ALA A 1 86 ? 3.564 17.094 3.383 1 96.88 86 ALA A O 1
ATOM 656 N N . LYS A 1 87 ? 4.16 18.75 2.053 1 94.19 87 LYS A N 1
ATOM 657 C CA . LYS A 1 87 ? 3.047 19.578 2.518 1 94.19 87 LYS A CA 1
ATOM 658 C C . LYS A 1 87 ? 1.707 18.922 2.207 1 94.19 87 LYS A C 1
ATOM 660 O O . LYS A 1 87 ? 0.814 18.875 3.057 1 94.19 87 LYS A O 1
ATOM 665 N N . SER A 1 88 ? 1.597 18.453 1.006 1 96.12 88 SER A N 1
ATOM 666 C CA . SER A 1 88 ? 0.372 17.75 0.627 1 96.12 88 SER A CA 1
ATOM 667 C C . SER A 1 88 ? 0.115 16.547 1.535 1 96.12 88 SER A C 1
ATOM 669 O O . SER A 1 88 ? -0.989 16.391 2.059 1 96.12 88 SER A O 1
ATOM 671 N N . LEU A 1 89 ? 1.114 15.758 1.728 1 96.31 89 LEU A N 1
ATOM 672 C CA . LEU A 1 89 ? 0.969 14.555 2.541 1 96.31 89 LEU A CA 1
ATOM 673 C C . LEU A 1 89 ? 0.529 14.906 3.957 1 96.31 89 LEU A C 1
ATOM 675 O O . LEU A 1 89 ? -0.298 14.203 4.547 1 96.31 89 LEU A O 1
ATOM 679 N N . LEU A 1 90 ? 1.069 15.953 4.48 1 96.31 90 LEU A N 1
ATOM 680 C CA . LEU A 1 90 ? 0.868 16.312 5.879 1 96.31 90 LEU A CA 1
ATOM 681 C C . LEU A 1 90 ? -0.449 17.062 6.062 1 96.31 90 LEU A C 1
ATOM 683 O O . LEU A 1 90 ? -0.996 17.094 7.168 1 96.31 90 LEU A O 1
ATOM 687 N N . THR A 1 91 ? -0.997 17.609 4.957 1 95.12 91 THR A N 1
ATOM 688 C CA . THR A 1 91 ? -2.125 18.516 5.148 1 95.12 91 THR A CA 1
ATOM 689 C C . THR A 1 91 ? -3.375 17.984 4.461 1 95.12 91 THR A C 1
ATOM 691 O O . THR A 1 91 ? -4.488 18.422 4.742 1 95.12 91 THR A O 1
ATOM 694 N N . CYS A 1 92 ? -3.252 17.078 3.557 1 94.5 92 CYS A N 1
ATOM 695 C CA . CYS A 1 92 ? -4.434 16.453 2.984 1 94.5 92 CYS A CA 1
ATOM 696 C C . CYS A 1 92 ? -5.199 15.664 4.043 1 94.5 92 CYS A C 1
ATOM 698 O O . CYS A 1 92 ? -4.609 15.164 5 1 94.5 92 CYS A O 1
ATOM 700 N N . LYS A 1 93 ? -6.484 15.539 3.816 1 90.94 93 LYS A N 1
ATOM 701 C CA . LYS A 1 93 ? -7.336 14.812 4.75 1 90.94 93 LYS A CA 1
ATOM 702 C C . LYS A 1 93 ? -7.258 13.305 4.508 1 90.94 93 LYS A C 1
ATOM 704 O O . LYS A 1 93 ? -8.172 12.719 3.922 1 90.94 93 LYS A O 1
ATOM 709 N N . LEU A 1 94 ? -6.215 12.734 5.062 1 91.75 94 LEU A N 1
ATOM 710 C CA . LEU A 1 94 ? -5.945 11.328 4.781 1 91.75 94 LEU A CA 1
ATOM 711 C C . LEU A 1 94 ? -6.008 10.492 6.059 1 91.75 94 LEU A C 1
ATOM 713 O O . LEU A 1 94 ? -6.121 9.266 6 1 91.75 94 LEU A O 1
ATOM 717 N N . ALA A 1 95 ? -5.883 11.078 7.156 1 90.12 95 ALA A N 1
ATOM 718 C CA . ALA A 1 95 ? -5.844 10.367 8.43 1 90.12 95 ALA A CA 1
ATOM 719 C C . ALA A 1 95 ? -7.188 10.461 9.148 1 90.12 95 ALA A C 1
ATOM 721 O O . ALA A 1 95 ? -8.055 11.242 8.758 1 90.12 95 ALA A O 1
ATOM 722 N N . THR A 1 96 ? -7.355 9.57 10.078 1 85.94 96 THR A N 1
ATOM 723 C CA . THR A 1 96 ? -8.562 9.617 10.906 1 85.94 96 THR A CA 1
ATOM 724 C C . THR A 1 96 ? -8.266 9.133 12.32 1 85.94 96 THR A C 1
ATOM 726 O O . THR A 1 96 ? -7.422 8.258 12.523 1 85.94 96 THR A O 1
ATOM 729 N N . ALA A 1 97 ? -8.93 9.883 13.234 1 77.88 97 ALA A N 1
ATOM 730 C CA . ALA A 1 97 ? -8.828 9.477 14.633 1 77.88 97 ALA A CA 1
ATOM 731 C C . ALA A 1 97 ? -9.672 8.234 14.906 1 77.88 97 ALA A C 1
ATOM 733 O O . ALA A 1 97 ? -9.383 7.477 15.836 1 77.88 97 ALA A O 1
ATOM 734 N N . SER A 1 98 ? -10.789 8.398 14.086 1 64.5 98 SER A N 1
ATOM 735 C CA . SER A 1 98 ? -11.805 7.375 14.328 1 64.5 98 SER A CA 1
ATOM 736 C C . SER A 1 98 ? -11.688 6.234 13.32 1 64.5 98 SER A C 1
ATOM 738 O O . SER A 1 98 ? -11.094 6.398 12.258 1 64.5 98 SER A O 1
ATOM 740 N N . GLY A 1 99 ? -11.727 5.039 13.945 1 60.44 99 GLY A N 1
ATOM 741 C CA . GLY A 1 99 ? -11.898 3.914 13.031 1 60.44 99 GLY A CA 1
ATOM 742 C C . GLY A 1 99 ? -12.578 4.293 11.734 1 60.44 99 GLY A C 1
ATOM 743 O O . GLY A 1 99 ? -12.727 5.48 11.43 1 60.44 99 GLY A O 1
ATOM 744 N N . TRP A 1 100 ? -13.047 3.361 10.93 1 57.97 100 TRP A N 1
ATOM 745 C CA . TRP A 1 100 ? -13.594 3.438 9.578 1 57.97 100 TRP A CA 1
ATOM 746 C C . TRP A 1 100 ? -14.992 4.043 9.578 1 57.97 100 TRP A C 1
ATOM 748 O O . TRP A 1 100 ? -15.812 3.715 10.438 1 57.97 100 TRP A O 1
ATOM 758 N N . SER A 1 101 ? -15.078 5.289 8.945 1 60.75 101 SER A N 1
ATOM 759 C CA . SER A 1 101 ? -16.406 5.703 8.492 1 60.75 101 SER A CA 1
ATOM 760 C C . SER A 1 101 ? -16.594 5.426 7.008 1 60.75 101 SER A C 1
ATOM 762 O O . SER A 1 101 ? -15.68 5.617 6.211 1 60.75 101 SER A O 1
ATOM 764 N N . ALA A 1 102 ? -17.766 4.859 6.664 1 58 102 ALA A N 1
ATOM 765 C CA . ALA A 1 102 ? -18.047 4.438 5.297 1 58 102 ALA A CA 1
ATOM 766 C C . ALA A 1 102 ? -17.812 5.578 4.309 1 58 102 ALA A C 1
ATOM 768 O O . ALA A 1 102 ? -17.359 5.352 3.186 1 58 102 ALA A O 1
ATOM 769 N N . ASP A 1 103 ? -18.062 6.875 4.773 1 61.22 103 ASP A N 1
ATOM 770 C CA . ASP A 1 103 ? -17.953 7.957 3.795 1 61.22 103 ASP A CA 1
ATOM 771 C C . ASP A 1 103 ? -16.656 8.742 4.004 1 61.22 103 ASP A C 1
ATOM 773 O O . ASP A 1 103 ? -16.391 9.711 3.281 1 61.22 103 ASP A O 1
ATOM 777 N N . HIS A 1 104 ? -15.781 8.312 4.77 1 63.72 104 HIS A N 1
ATOM 778 C CA . HIS A 1 104 ? -14.477 8.906 5.059 1 63.72 104 HIS A CA 1
ATOM 779 C C . HIS A 1 104 ? -14.609 10.383 5.41 1 63.72 104 HIS A C 1
ATOM 781 O O . HIS A 1 104 ? -13.672 11.156 5.207 1 63.72 104 HIS A O 1
ATOM 787 N N . SER A 1 105 ? -15.828 10.781 5.809 1 70 105 SER A N 1
ATOM 788 C CA . SER A 1 105 ? -16.047 12.18 6.184 1 70 105 SER A CA 1
ATOM 789 C C . SER A 1 105 ? -15.281 12.531 7.457 1 70 105 SER A C 1
ATOM 791 O O . SER A 1 105 ? -15.102 13.711 7.77 1 70 105 SER A O 1
ATOM 793 N N . ASP A 1 106 ? -14.75 11.508 8.055 1 73.69 106 ASP A N 1
ATOM 794 C CA . ASP A 1 106 ? -14.016 11.695 9.297 1 73.69 106 ASP A CA 1
ATOM 795 C C . ASP A 1 106 ? -12.531 11.938 9.031 1 73.69 106 ASP A C 1
ATOM 797 O O . ASP A 1 106 ? -11.75 12.125 9.961 1 73.69 106 ASP A O 1
ATOM 801 N N . ALA A 1 107 ? -12.234 12.055 7.848 1 83.25 107 ALA A N 1
ATOM 802 C CA . ALA A 1 107 ? -10.812 12.18 7.52 1 83.25 107 ALA A CA 1
ATOM 803 C C . ALA A 1 107 ? -10.289 13.57 7.883 1 83.25 107 ALA A C 1
ATOM 805 O O . ALA A 1 107 ? -10.984 14.57 7.688 1 83.25 107 ALA A O 1
ATOM 806 N N . GLU A 1 108 ? -9.18 13.617 8.492 1 88.75 108 GLU A N 1
ATOM 807 C CA . GLU A 1 108 ? -8.469 14.859 8.789 1 88.75 108 GLU A CA 1
ATOM 808 C C . GLU A 1 108 ? -6.996 14.758 8.406 1 88.75 108 GLU A C 1
ATOM 810 O O . GLU A 1 108 ? -6.5 13.664 8.125 1 88.75 108 GLU A O 1
ATOM 815 N N . SER A 1 109 ? -6.406 15.938 8.352 1 93.12 109 SER A N 1
ATOM 816 C CA . SER A 1 109 ? -4.98 15.922 8.047 1 93.12 109 SER A CA 1
ATOM 817 C C . SER A 1 109 ? -4.176 15.383 9.227 1 93.12 109 SER A C 1
ATOM 819 O O . SER A 1 109 ? -4.633 15.43 10.375 1 93.12 109 SER A O 1
ATOM 821 N N . LEU A 1 110 ? -3.053 14.891 8.898 1 94.69 110 LEU A N 1
ATOM 822 C CA . LEU A 1 110 ? -2.18 14.383 9.953 1 94.69 110 LEU A CA 1
ATOM 823 C C . LEU A 1 110 ? -1.824 15.492 10.945 1 94.69 110 LEU A C 1
ATOM 825 O O . LEU A 1 110 ? -1.749 15.258 12.148 1 94.69 110 LEU A O 1
ATOM 829 N N . ILE A 1 111 ? -1.609 16.672 10.438 1 93.88 111 ILE A N 1
ATOM 830 C CA . ILE A 1 111 ? -1.261 17.812 11.273 1 93.88 111 ILE A CA 1
ATOM 831 C C . ILE A 1 111 ? -2.42 18.141 12.211 1 93.88 111 ILE A C 1
ATOM 833 O O . ILE A 1 111 ? -2.219 18.328 13.414 1 93.88 111 ILE A O 1
ATOM 837 N N . THR A 1 112 ? -3.58 18.188 11.633 1 91.19 112 THR A N 1
ATOM 838 C CA . THR A 1 112 ? -4.75 18.469 12.461 1 91.19 112 THR A CA 1
ATOM 839 C C . THR A 1 112 ? -4.949 17.375 13.5 1 91.19 112 THR A C 1
ATOM 841 O O . THR A 1 112 ? -5.203 17.656 14.672 1 91.19 112 THR A O 1
ATOM 844 N N . LEU A 1 113 ? -4.848 16.188 13.078 1 90.75 113 LEU A N 1
ATOM 845 C CA . LEU A 1 113 ? -5.004 15.039 13.969 1 90.75 113 LEU A CA 1
ATOM 846 C C . LEU A 1 113 ? -4.035 15.125 15.148 1 90.75 113 LEU A C 1
ATOM 848 O O . LEU A 1 113 ? -4.438 14.969 16.297 1 90.75 113 LEU A O 1
ATOM 852 N N . SER A 1 114 ? -2.83 15.406 14.898 1 90.19 114 SER A N 1
ATOM 853 C CA . SER A 1 114 ? -1.794 15.422 15.93 1 90.19 114 SER A CA 1
ATOM 854 C C . SER A 1 114 ? -1.901 16.656 16.812 1 90.19 114 SER A C 1
ATOM 856 O O . SER A 1 114 ? -1.576 16.609 18 1 90.19 114 SER A O 1
ATOM 858 N N . LYS A 1 115 ? -2.293 17.734 16.297 1 85.19 115 LYS A N 1
ATOM 859 C CA . LYS A 1 115 ? -2.348 18.984 17.031 1 85.19 115 LYS A CA 1
ATOM 860 C C . LYS A 1 115 ? -3.584 19.047 17.922 1 85.19 115 LYS A C 1
ATOM 862 O O . LYS A 1 115 ? -3.527 19.562 19.047 1 85.19 115 LYS A O 1
ATOM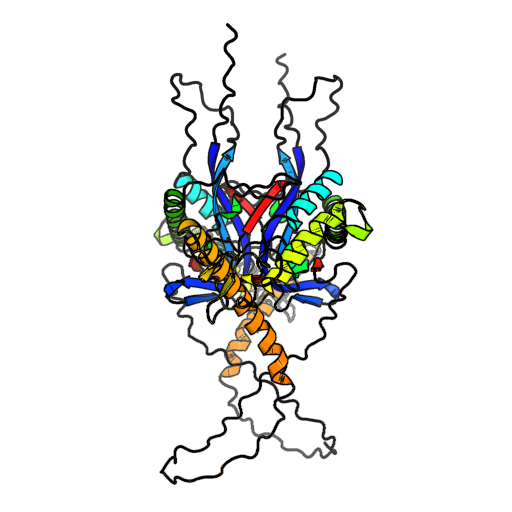 867 N N . VAL A 1 116 ? -4.605 18.5 17.422 1 80.38 116 VAL A N 1
ATOM 868 C CA . VAL A 1 116 ? -5.887 18.828 18.031 1 80.38 116 VAL A CA 1
ATOM 869 C C . VAL A 1 116 ? -6.496 17.562 18.656 1 80.38 116 VAL A C 1
ATOM 871 O O . VAL A 1 116 ? -7.129 17.625 19.703 1 80.38 116 VAL A O 1
ATOM 874 N N . THR A 1 117 ? -6.285 16.531 18 1 78.44 117 THR A N 1
ATOM 875 C CA . THR A 1 117 ? -7.109 15.367 18.344 1 78.44 117 THR A CA 1
ATOM 876 C C . THR A 1 117 ? -6.355 14.422 19.281 1 78.44 117 THR A C 1
ATOM 878 O O . THR A 1 117 ? -6.793 14.172 20.391 1 78.44 117 THR A O 1
ATOM 881 N N . GLN A 1 118 ? -5.246 13.898 18.812 1 85.38 118 GLN A N 1
ATOM 882 C CA . GLN A 1 118 ? -4.523 12.898 19.594 1 85.38 118 GLN A CA 1
ATOM 883 C C . GLN A 1 118 ? -3.123 12.672 19.031 1 85.38 118 GLN A C 1
ATOM 885 O O . GLN A 1 118 ? -2.746 13.266 18.016 1 85.38 118 GLN A O 1
ATOM 890 N N . ARG A 1 119 ? -2.457 11.859 19.828 1 89.5 119 ARG A N 1
ATOM 891 C CA . ARG A 1 119 ? -1.161 11.43 19.312 1 89.5 119 ARG A CA 1
ATOM 892 C C . ARG A 1 119 ? -1.316 10.688 18 1 89.5 119 ARG A C 1
ATOM 894 O O . ARG A 1 119 ? -2.219 9.859 17.844 1 89.5 119 ARG A O 1
ATOM 901 N N . ALA A 1 120 ? -0.505 11.07 17.016 1 93.56 120 ALA A N 1
ATOM 902 C CA . ALA A 1 120 ? -0.556 10.469 15.688 1 93.56 120 ALA A CA 1
ATOM 903 C C . ALA A 1 120 ? 0.845 10.125 15.188 1 93.56 120 ALA A C 1
ATOM 905 O O . ALA A 1 120 ? 1.84 10.633 15.719 1 93.56 120 ALA A O 1
ATOM 906 N N . SER A 1 121 ? 0.885 9.242 14.219 1 93.81 121 SER A N 1
ATOM 907 C CA . SER A 1 121 ? 2.189 8.797 13.742 1 93.81 121 SER A CA 1
ATOM 908 C C . SER A 1 121 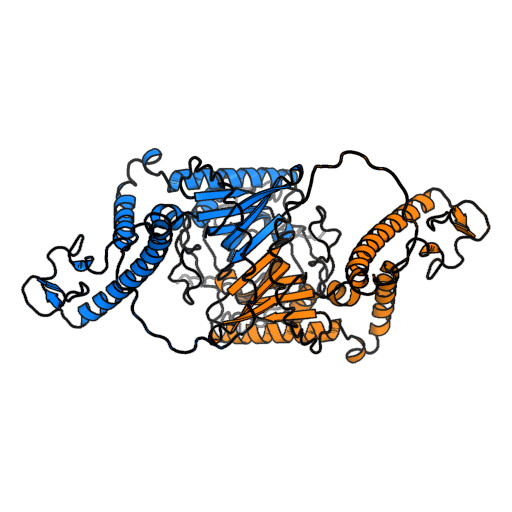? 2.289 8.922 12.227 1 93.81 121 SER A C 1
ATOM 910 O O . SER A 1 121 ? 1.288 8.781 11.516 1 93.81 121 SER A O 1
ATOM 912 N N . LEU A 1 122 ? 3.453 9.242 11.766 1 96.31 122 LEU A N 1
ATOM 913 C CA . LEU A 1 122 ? 3.836 9.141 10.359 1 96.31 122 LEU A CA 1
ATOM 914 C C . LEU A 1 122 ? 4.996 8.172 10.188 1 96.31 122 LEU A C 1
ATOM 916 O O . LEU A 1 122 ? 6.105 8.43 10.664 1 96.31 122 LEU A O 1
ATOM 920 N N . VAL A 1 123 ? 4.719 7.078 9.531 1 95.12 123 VAL A N 1
ATOM 921 C CA . VAL A 1 123 ? 5.734 6.062 9.266 1 95.12 123 VAL A CA 1
ATOM 922 C C . VAL A 1 123 ? 6.211 6.168 7.82 1 95.12 123 VAL A C 1
ATOM 924 O O . VAL A 1 123 ? 5.398 6.234 6.895 1 95.12 123 VAL A O 1
ATOM 927 N N . THR A 1 124 ? 7.512 6.27 7.621 1 95.62 124 THR A N 1
ATOM 928 C CA . THR A 1 124 ? 8.086 6.332 6.285 1 95.62 124 THR A CA 1
ATOM 929 C C . THR A 1 124 ? 8.945 5.102 6.008 1 95.62 124 THR A C 1
ATOM 931 O O . THR A 1 124 ? 9.859 4.789 6.777 1 95.62 124 THR A O 1
ATOM 934 N N . ILE A 1 125 ? 8.625 4.426 4.93 1 94.56 125 ILE A N 1
ATOM 935 C CA . ILE A 1 125 ? 9.328 3.189 4.598 1 94.56 125 ILE A CA 1
ATOM 936 C C . ILE A 1 125 ? 9.828 3.25 3.158 1 94.56 125 ILE A C 1
ATOM 938 O O . ILE A 1 125 ? 9.039 3.408 2.225 1 94.56 125 ILE A O 1
ATOM 942 N N . PRO A 1 126 ? 11.156 3.143 2.93 1 94 126 PRO A N 1
ATOM 943 C CA . PRO A 1 126 ? 11.641 3.059 1.551 1 94 126 PRO A CA 1
ATOM 944 C C . PRO A 1 126 ? 11.289 1.732 0.88 1 94 126 PRO A C 1
ATOM 946 O O . PRO A 1 126 ? 11.539 0.666 1.449 1 94 126 PRO A O 1
ATOM 949 N N . GLN A 1 127 ? 10.641 1.802 -0.232 1 91.94 127 GLN A N 1
ATOM 950 C CA . GLN A 1 127 ? 10.227 0.623 -0.987 1 91.94 127 GLN A CA 1
ATOM 951 C C . GLN A 1 127 ? 10.555 0.776 -2.469 1 91.94 127 GLN A C 1
ATOM 953 O O . GLN A 1 127 ? 9.742 1.29 -3.24 1 91.94 127 GLN A O 1
ATOM 958 N N . ALA A 1 128 ? 11.641 0.245 -2.916 1 91.31 128 ALA A N 1
ATOM 959 C CA . ALA A 1 128 ? 12.078 0.362 -4.305 1 91.31 128 ALA A CA 1
ATOM 960 C C . ALA A 1 128 ? 11.086 -0.309 -5.25 1 91.31 128 ALA A C 1
ATOM 962 O O . ALA A 1 128 ? 10.953 0.099 -6.406 1 91.31 128 ALA A O 1
ATOM 963 N N . SER A 1 129 ? 10.398 -1.277 -4.719 1 90.5 129 SER A N 1
ATOM 964 C CA . SER A 1 129 ? 9.508 -2.082 -5.543 1 90.5 129 SER A CA 1
ATOM 965 C C . SER A 1 129 ? 8.336 -1.251 -6.062 1 90.5 129 SER A C 1
ATOM 967 O O . SER A 1 129 ? 7.641 -1.661 -6.996 1 90.5 129 SER A O 1
ATOM 969 N N . LEU A 1 130 ? 8.094 -0.057 -5.531 1 94.19 130 LEU A N 1
ATOM 970 C CA . LEU A 1 130 ? 6.977 0.784 -5.949 1 94.19 130 LEU A CA 1
ATOM 971 C C . LEU A 1 130 ? 7.109 1.174 -7.418 1 94.19 130 LEU A C 1
ATOM 973 O O . LEU A 1 130 ? 6.113 1.491 -8.07 1 94.19 130 LEU A O 1
ATOM 977 N N . VAL A 1 131 ? 8.305 1.176 -7.918 1 93 131 VAL A N 1
ATOM 978 C CA . VAL A 1 131 ? 8.523 1.659 -9.273 1 93 131 VAL A CA 1
ATOM 979 C C . VAL A 1 131 ? 8.578 0.478 -10.242 1 93 131 VAL A C 1
ATOM 981 O O . VAL A 1 131 ? 8.844 0.654 -11.438 1 93 131 VAL A O 1
ATOM 984 N N . GLY A 1 132 ? 8.32 -0.709 -9.719 1 91.94 132 GLY A N 1
ATOM 985 C CA . GLY A 1 132 ? 8.258 -1.877 -10.586 1 91.94 132 GLY A CA 1
ATOM 986 C C . GLY A 1 132 ? 7.074 -1.862 -11.523 1 91.94 132 GLY A C 1
ATOM 987 O O . GLY A 1 132 ? 6 -1.363 -11.172 1 91.94 132 GLY A O 1
ATOM 988 N N . LYS A 1 133 ? 7.344 -2.402 -12.688 1 89.56 133 LYS A N 1
ATOM 989 C CA . LYS A 1 133 ? 6.285 -2.518 -13.688 1 89.56 133 LYS A CA 1
ATOM 990 C C . LYS A 1 133 ? 6.125 -3.961 -14.156 1 89.56 133 LYS A C 1
ATOM 992 O O . LYS A 1 133 ? 7.059 -4.762 -14.047 1 89.56 133 LYS A O 1
ATOM 997 N N . CYS A 1 134 ? 4.973 -4.227 -14.531 1 91.19 134 CYS A N 1
ATOM 998 C CA . CYS A 1 134 ? 4.66 -5.547 -15.07 1 91.19 134 CYS A CA 1
ATOM 999 C C . CYS A 1 134 ? 3.756 -5.43 -16.297 1 91.19 134 CYS A C 1
ATOM 1001 O O . CYS A 1 134 ? 2.709 -4.785 -16.234 1 91.19 134 CYS A O 1
ATOM 1003 N N . ILE A 1 135 ? 4.246 -6 -17.375 1 86.5 135 ILE A N 1
ATOM 1004 C CA . ILE A 1 135 ? 3.389 -6.102 -18.547 1 86.5 135 ILE A CA 1
ATOM 1005 C C . ILE A 1 135 ? 2.295 -7.141 -18.297 1 86.5 135 ILE A C 1
ATOM 1007 O O . ILE A 1 135 ? 2.578 -8.258 -17.859 1 86.5 135 ILE A O 1
ATOM 1011 N N . PRO A 1 136 ? 1.093 -6.684 -18.578 1 87.12 136 PRO A N 1
ATOM 1012 C CA . PRO A 1 136 ? 0.021 -7.652 -18.344 1 87.12 136 PRO A CA 1
ATOM 1013 C C . PRO A 1 136 ? 0.276 -9 -19.016 1 87.12 136 PRO A C 1
ATOM 1015 O O . PRO A 1 136 ? 0.548 -9.039 -20.219 1 87.12 136 PRO A O 1
ATOM 1018 N N . GLY A 1 137 ? 0.192 -9.969 -18.297 1 85.06 137 GLY A N 1
ATOM 1019 C CA . GLY A 1 137 ? 0.41 -11.312 -18.797 1 85.06 137 GLY A CA 1
ATOM 1020 C C . GLY A 1 137 ? 1.828 -11.812 -18.594 1 85.06 137 GLY A C 1
ATOM 1021 O O . GLY A 1 137 ? 2.1 -13.008 -18.719 1 85.06 137 GLY A O 1
ATOM 1022 N N . ASP A 1 138 ? 2.693 -10.859 -18.203 1 87.38 138 ASP A N 1
ATOM 1023 C CA . ASP A 1 138 ? 4.086 -11.219 -17.953 1 87.38 138 ASP A CA 1
ATOM 1024 C C . ASP A 1 138 ? 4.262 -11.797 -16.562 1 87.38 138 ASP A C 1
ATOM 1026 O O . ASP A 1 138 ? 3.465 -11.516 -15.656 1 87.38 138 ASP A O 1
ATOM 1030 N N . LYS A 1 139 ? 5.324 -12.617 -16.438 1 87.19 139 LYS A N 1
ATOM 1031 C CA . LYS A 1 139 ? 5.586 -13.258 -15.156 1 87.19 139 LYS A CA 1
ATOM 1032 C C . LYS A 1 139 ? 6.762 -12.594 -14.445 1 87.19 139 LYS A C 1
ATOM 1034 O O . LYS A 1 139 ? 7.215 -13.078 -13.398 1 87.19 139 LYS A O 1
ATOM 1039 N N . TYR A 1 140 ? 7.203 -11.508 -15.062 1 88.81 140 TYR A N 1
ATOM 1040 C CA . TYR A 1 140 ? 8.367 -10.867 -14.461 1 88.81 140 TYR A CA 1
ATOM 1041 C C . TYR A 1 140 ? 8.117 -9.383 -14.227 1 88.81 140 TYR A C 1
ATOM 1043 O O . TYR A 1 140 ? 7.512 -8.711 -15.062 1 88.81 140 TYR A O 1
ATOM 1051 N N . MET A 1 141 ? 8.578 -9.023 -13.094 1 90.31 141 MET A N 1
ATOM 1052 C CA . MET A 1 141 ? 8.594 -7.594 -12.797 1 90.31 141 MET A CA 1
ATOM 1053 C C . MET A 1 141 ? 9.805 -6.914 -13.438 1 90.31 141 MET A C 1
ATOM 1055 O O . MET A 1 141 ? 10.891 -7.492 -13.492 1 90.31 141 MET A O 1
ATOM 1059 N N . LYS A 1 142 ? 9.586 -5.695 -13.891 1 89.25 142 LYS A N 1
ATOM 1060 C CA . LYS A 1 142 ? 10.664 -4.891 -14.453 1 89.25 142 LYS A CA 1
ATOM 1061 C C . LYS A 1 142 ? 10.93 -3.648 -13.609 1 89.25 142 LYS A C 1
ATOM 1063 O O . LYS A 1 142 ? 9.992 -2.947 -13.219 1 89.25 142 LYS A O 1
ATOM 1068 N N . TYR A 1 143 ? 12.148 -3.416 -13.312 1 88.62 143 TYR A N 1
ATOM 1069 C CA . TYR A 1 143 ? 12.516 -2.309 -12.438 1 88.62 143 TYR A CA 1
ATOM 1070 C C . TYR A 1 143 ? 13.469 -1.347 -13.141 1 88.62 143 TYR A C 1
ATOM 1072 O O . TYR A 1 143 ? 14.344 -0.754 -12.508 1 88.62 143 TYR A O 1
ATOM 1080 N N . HIS A 1 144 ? 13.258 -1.105 -14.359 1 87.75 144 HIS A N 1
ATOM 1081 C CA . HIS A 1 144 ? 14.164 -0.318 -15.195 1 87.75 144 HIS A CA 1
ATOM 1082 C C . HIS A 1 144 ? 14.016 1.173 -14.906 1 87.75 144 HIS A C 1
ATOM 1084 O O . HIS A 1 144 ? 14.891 1.967 -15.258 1 87.75 144 HIS A O 1
ATOM 1090 N N . HIS A 1 145 ? 13.055 1.551 -14.258 1 86.94 145 HIS A N 1
ATOM 1091 C CA . HIS A 1 145 ? 12.781 2.971 -14.07 1 86.94 145 HIS A CA 1
ATOM 1092 C C . HIS A 1 145 ? 13.25 3.447 -12.703 1 86.94 145 HIS A C 1
ATOM 1094 O O . HIS A 1 145 ? 13.008 4.594 -12.32 1 86.94 145 HIS A O 1
ATOM 1100 N N . GLN A 1 146 ? 13.922 2.617 -12.016 1 89.75 146 GLN A N 1
ATOM 1101 C CA . GLN A 1 146 ? 14.414 2.984 -10.695 1 89.75 146 GLN A CA 1
ATOM 1102 C C . GLN A 1 146 ? 15.633 3.896 -10.789 1 89.75 146 GLN A C 1
ATOM 1104 O O . GLN A 1 146 ? 16.5 3.688 -11.641 1 89.75 146 GLN A O 1
ATOM 1109 N N . VAL A 1 147 ? 15.672 4.879 -9.953 1 91.69 147 VAL A N 1
ATOM 1110 C CA . VAL A 1 147 ? 16.875 5.68 -9.766 1 91.69 147 VAL A CA 1
ATOM 1111 C C . VAL A 1 147 ? 17.953 4.84 -9.086 1 91.69 147 VAL A C 1
ATOM 1113 O O . VAL A 1 147 ? 17.641 3.875 -8.383 1 91.69 147 VAL A O 1
ATOM 1116 N N . ASP A 1 148 ? 19.141 5.211 -9.352 1 91.81 148 ASP A N 1
ATOM 1117 C CA . ASP A 1 148 ? 20.25 4.438 -8.797 1 91.81 148 ASP A CA 1
ATOM 1118 C C . ASP A 1 148 ? 20.203 4.418 -7.266 1 91.81 148 ASP A C 1
ATOM 1120 O O . ASP A 1 148 ? 19.656 5.336 -6.648 1 91.81 148 ASP A O 1
ATOM 1124 N N . LYS A 1 149 ? 20.812 3.4 -6.746 1 91.38 149 LYS A N 1
ATOM 1125 C CA . LYS A 1 149 ? 20.688 3.096 -5.324 1 91.38 149 LYS A CA 1
ATOM 1126 C C . LYS A 1 149 ? 21.25 4.227 -4.469 1 91.38 149 LYS A C 1
ATOM 1128 O O . LYS A 1 149 ? 20.609 4.656 -3.502 1 91.38 149 LYS A O 1
ATOM 1133 N N . ASP A 1 150 ? 22.469 4.699 -4.797 1 92.38 150 ASP A N 1
ATOM 1134 C CA . ASP A 1 150 ? 23.094 5.742 -3.996 1 92.38 150 ASP A CA 1
ATOM 1135 C C . ASP A 1 150 ? 22.266 7.027 -4.02 1 92.38 150 ASP A C 1
ATOM 1137 O O . ASP A 1 150 ? 22.047 7.652 -2.979 1 92.38 150 ASP A O 1
ATOM 1141 N N . ARG A 1 151 ? 21.844 7.359 -5.172 1 93.19 151 ARG A N 1
ATOM 1142 C CA . ARG A 1 151 ? 21.016 8.547 -5.297 1 93.19 151 ARG A CA 1
ATOM 1143 C C . ARG A 1 151 ? 19.688 8.367 -4.566 1 93.19 151 ARG A C 1
ATOM 1145 O O . ARG A 1 151 ? 19.203 9.289 -3.902 1 93.19 151 ARG A O 1
ATOM 1152 N N . SER A 1 152 ? 19.125 7.211 -4.668 1 95.62 152 SER A N 1
ATOM 1153 C CA . SER A 1 152 ? 17.875 6.926 -3.973 1 95.62 152 SER A CA 1
ATOM 1154 C C . SER A 1 152 ? 18.031 7.047 -2.461 1 95.62 152 SER A C 1
ATOM 1156 O O . SER A 1 152 ? 17.141 7.516 -1.767 1 95.62 152 SER A O 1
ATOM 1158 N N . GLU A 1 153 ? 19.125 6.598 -1.993 1 94.12 153 GLU A N 1
ATOM 1159 C CA . GLU A 1 153 ? 19.391 6.715 -0.562 1 94.12 153 GLU A CA 1
ATOM 1160 C C . GLU A 1 153 ? 19.469 8.172 -0.131 1 94.12 153 GLU A C 1
ATOM 1162 O O . GLU A 1 153 ? 18.875 8.562 0.877 1 94.12 153 GLU A O 1
ATOM 1167 N N . ASP A 1 154 ? 20.172 8.945 -0.912 1 93.88 154 ASP A N 1
ATOM 1168 C CA . ASP A 1 154 ? 20.266 10.383 -0.637 1 93.88 154 ASP A CA 1
ATOM 1169 C C . ASP A 1 154 ? 18.891 11.031 -0.649 1 93.88 154 ASP A C 1
ATOM 1171 O O . ASP A 1 154 ? 18.562 11.82 0.239 1 93.88 154 ASP A O 1
ATOM 1175 N N . LEU A 1 155 ? 18.172 10.688 -1.646 1 96.06 155 LEU A N 1
ATOM 1176 C CA . LEU A 1 155 ? 16.844 11.266 -1.791 1 96.06 155 LEU A CA 1
ATOM 1177 C C . LEU A 1 155 ? 15.938 10.836 -0.641 1 96.06 155 LEU A C 1
ATOM 1179 O O . LEU A 1 155 ? 15.117 11.625 -0.163 1 96.06 155 LEU A O 1
ATOM 1183 N N . TYR A 1 156 ? 16.125 9.656 -0.195 1 96.25 156 TYR A N 1
ATOM 1184 C CA . TYR A 1 156 ? 15.328 9.18 0.931 1 96.25 156 TYR A CA 1
ATOM 1185 C C . TYR A 1 156 ? 15.625 9.984 2.189 1 96.25 156 TYR A C 1
ATOM 1187 O O . TYR A 1 156 ? 14.703 10.414 2.895 1 96.25 156 TYR A O 1
ATOM 1195 N N . HIS A 1 157 ? 16.797 10.156 2.432 1 93.12 157 HIS A N 1
ATOM 1196 C CA . HIS A 1 157 ? 17.172 10.945 3.602 1 93.12 157 HIS A CA 1
ATOM 1197 C C . HIS A 1 157 ? 16.672 12.383 3.48 1 93.12 157 HIS A C 1
ATOM 1199 O O . HIS A 1 157 ? 16.203 12.961 4.461 1 93.12 157 HIS A O 1
ATOM 1205 N N . GLN A 1 158 ? 16.828 12.875 2.309 1 94.75 158 GLN A N 1
ATOM 1206 C CA . GLN A 1 158 ? 16.297 14.211 2.076 1 94.75 158 GLN A CA 1
ATOM 1207 C C . GLN A 1 158 ? 14.781 14.25 2.312 1 94.75 158 GLN A C 1
ATOM 1209 O O . GLN A 1 158 ? 14.266 15.203 2.902 1 94.75 158 GLN A O 1
ATOM 1214 N N . TRP A 1 159 ? 14.094 13.258 1.877 1 96.75 159 TRP A N 1
ATOM 1215 C CA . TRP A 1 159 ? 12.648 13.18 2.051 1 96.75 159 TRP A CA 1
ATOM 1216 C C . TRP A 1 159 ? 12.273 13.164 3.529 1 96.75 159 TRP A C 1
ATOM 1218 O O . TRP A 1 159 ? 11.391 13.898 3.961 1 96.75 159 TRP A O 1
ATOM 1228 N N . VAL A 1 160 ? 12.961 12.352 4.258 1 95.5 160 VAL A N 1
ATOM 1229 C CA . VAL A 1 160 ? 12.719 12.258 5.695 1 95.5 160 VAL A CA 1
ATOM 1230 C C . VAL A 1 160 ? 12.953 13.609 6.355 1 95.5 160 VAL A C 1
ATOM 1232 O O . VAL A 1 160 ? 12.156 14.055 7.184 1 95.5 160 VAL A O 1
ATOM 1235 N N . ASP A 1 161 ? 14.008 14.258 5.938 1 93.75 161 ASP A N 1
ATOM 1236 C CA . ASP A 1 161 ? 14.32 15.578 6.48 1 93.75 161 ASP A CA 1
ATOM 1237 C C . ASP A 1 161 ? 13.234 16.594 6.125 1 93.75 161 ASP A C 1
ATOM 1239 O O . ASP A 1 161 ? 12.797 17.375 6.977 1 93.75 161 ASP A O 1
ATOM 1243 N N . VAL A 1 162 ? 12.891 16.578 4.906 1 95.56 162 VAL A N 1
ATOM 1244 C CA . VAL A 1 162 ? 11.883 17.516 4.422 1 95.56 162 VAL A CA 1
ATOM 1245 C C . VAL A 1 162 ? 10.562 17.297 5.156 1 95.56 162 VAL A C 1
ATOM 1247 O O . VAL A 1 162 ? 9.906 18.25 5.566 1 95.56 162 VAL A O 1
ATOM 1250 N N . LEU A 1 163 ? 10.156 16.031 5.352 1 96.44 163 LEU A N 1
ATOM 1251 C CA . LEU A 1 163 ? 8.938 15.719 6.09 1 96.44 163 LEU A CA 1
ATOM 1252 C C . LEU A 1 163 ? 9 16.281 7.508 1 96.44 163 LEU A C 1
ATOM 1254 O O . LEU A 1 163 ? 8.039 16.891 7.984 1 96.44 163 LEU A O 1
ATOM 1258 N N . HIS A 1 164 ? 10.117 16.094 8.117 1 93.31 164 HIS A N 1
ATOM 1259 C CA . HIS A 1 164 ? 10.297 16.578 9.484 1 93.31 164 HIS A CA 1
ATOM 1260 C C . HIS A 1 164 ? 10.227 18.094 9.555 1 93.31 164 HIS A C 1
ATOM 1262 O O . HIS A 1 164 ? 9.531 18.656 10.398 1 93.31 164 HIS A O 1
ATOM 1268 N N . GLU A 1 165 ? 10.977 18.734 8.68 1 91.75 165 GLU A N 1
ATOM 1269 C CA . GLU A 1 165 ? 11.031 20.188 8.656 1 91.75 165 GLU A CA 1
ATOM 1270 C C . GLU A 1 165 ? 9.656 20.797 8.391 1 91.75 165 GLU A C 1
ATOM 1272 O O . GLU A 1 165 ? 9.25 21.75 9.062 1 91.75 165 GLU A O 1
ATOM 1277 N N . GLU A 1 166 ? 8.984 20.234 7.414 1 93.69 166 GLU A N 1
ATOM 1278 C CA . GLU A 1 166 ? 7.672 20.766 7.082 1 93.69 166 GLU A CA 1
ATOM 1279 C C . GLU A 1 166 ? 6.672 20.516 8.211 1 93.69 166 GLU A C 1
ATOM 1281 O O . GLU A 1 166 ? 5.809 21.359 8.477 1 93.69 166 GLU A O 1
ATOM 1286 N N . ALA A 1 167 ? 6.754 19.391 8.82 1 94.06 167 ALA A N 1
ATOM 1287 C CA . ALA A 1 167 ? 5.898 19.109 9.969 1 94.06 167 ALA A CA 1
ATOM 1288 C C . ALA A 1 167 ? 6.133 20.109 11.086 1 94.06 167 ALA A C 1
ATOM 1290 O O . ALA A 1 167 ? 5.18 20.609 11.703 1 94.06 167 ALA A O 1
ATOM 1291 N N . LEU A 1 168 ? 7.391 20.406 11.344 1 90.56 168 LEU A N 1
ATOM 1292 C CA . LEU A 1 168 ? 7.742 21.359 12.383 1 90.56 168 LEU A CA 1
ATOM 1293 C C . LEU A 1 168 ? 7.117 22.719 12.094 1 90.56 168 LEU A C 1
ATOM 1295 O O . LEU A 1 168 ? 6.551 23.359 12.992 1 90.56 168 LEU A O 1
ATOM 1299 N N . LYS A 1 169 ? 7.223 23.172 10.883 1 90.62 169 LYS A N 1
ATOM 1300 C CA . LYS A 1 169 ? 6.668 24.453 10.484 1 90.62 169 LYS A CA 1
ATOM 1301 C C . LYS A 1 169 ? 5.152 24.484 10.656 1 90.62 169 LYS A C 1
ATOM 1303 O O . LYS A 1 169 ? 4.586 25.484 11.086 1 90.62 169 LYS A O 1
ATOM 1308 N N . LEU A 1 170 ? 4.531 23.391 10.312 1 91.38 170 LEU A N 1
ATOM 1309 C CA . LEU A 1 170 ? 3.076 23.312 10.312 1 91.38 170 LEU A CA 1
ATOM 1310 C C . LEU A 1 170 ? 2.541 23.188 11.734 1 91.38 170 LEU A C 1
ATOM 1312 O O . LEU A 1 170 ? 1.45 23.672 12.039 1 91.38 170 LEU A O 1
ATOM 1316 N N . ILE A 1 171 ? 3.248 22.562 12.602 1 88.25 171 ILE A N 1
ATOM 1317 C CA . ILE A 1 171 ? 2.834 22.344 13.977 1 88.25 171 ILE A CA 1
ATOM 1318 C C . ILE A 1 171 ? 3.109 23.609 14.805 1 88.25 171 ILE A C 1
ATOM 1320 O O . ILE A 1 171 ? 2.336 23.953 15.703 1 88.25 171 ILE A O 1
ATOM 1324 N N . ASN A 1 172 ? 4.266 24.219 14.625 1 80.25 172 ASN A N 1
ATOM 1325 C CA . ASN A 1 172 ? 4.656 25.422 15.352 1 80.25 172 ASN A CA 1
ATOM 1326 C C . ASN A 1 172 ? 4.781 26.625 14.414 1 80.25 172 ASN A C 1
ATOM 1328 O O . ASN A 1 172 ? 5.883 27.141 14.211 1 80.25 172 ASN A O 1
ATOM 1332 N N . PRO A 1 173 ? 3.605 27.062 13.828 1 65.5 173 PRO A N 1
ATOM 1333 C CA . PRO A 1 173 ? 3.729 28.141 12.844 1 65.5 173 PRO A CA 1
ATOM 1334 C C . PRO A 1 173 ? 4.363 29.406 13.43 1 65.5 173 PRO A C 1
ATOM 1336 O O . PRO A 1 173 ? 4.992 30.172 12.703 1 65.5 173 PRO A O 1
ATOM 1339 N N . MET A 1 174 ? 3.891 29.891 14.758 1 56.97 174 MET A N 1
ATOM 1340 C CA . MET A 1 174 ? 4.398 31.125 15.336 1 56.97 174 MET A CA 1
ATOM 1341 C C . MET A 1 174 ? 5.922 31.172 15.266 1 56.97 174 MET A C 1
ATOM 1343 O O . MET A 1 174 ? 6.504 32.25 15.094 1 56.97 174 MET A O 1
ATOM 1347 N N . LYS A 1 175 ? 6.48 30.188 15.664 1 46.94 175 LYS A N 1
ATOM 1348 C CA . LYS A 1 175 ? 7.938 30.25 15.703 1 46.94 175 LYS A CA 1
ATOM 1349 C C . LYS A 1 175 ? 8.516 30.5 14.305 1 46.94 175 LYS A C 1
ATOM 1351 O O . LYS A 1 175 ? 9.617 31.031 14.172 1 46.94 175 LYS A O 1
ATOM 1356 N N . TYR A 1 176 ? 7.77 30.188 13.32 1 43.38 176 TYR A N 1
ATOM 1357 C CA . TYR A 1 176 ? 8.383 30.391 12.008 1 43.38 176 TYR A CA 1
ATOM 1358 C C . TYR A 1 176 ? 7.648 31.469 11.219 1 43.38 176 TYR A C 1
ATOM 1360 O O . TYR A 1 176 ? 8.242 32.125 10.367 1 43.38 176 TYR A O 1
ATOM 1368 N N . ASP A 1 177 ? 6.324 31.75 10.945 1 44.06 177 ASP A N 1
ATOM 1369 C CA . ASP A 1 177 ? 5.746 32.906 10.281 1 44.06 177 ASP A CA 1
ATOM 1370 C C . ASP A 1 177 ? 4.793 33.656 11.211 1 44.06 177 ASP A C 1
ATOM 1372 O O . ASP A 1 177 ? 4.02 33.062 11.938 1 44.06 177 ASP A O 1
ATOM 1376 N N . ASP A 1 178 ? 4.836 35 11.734 1 41.22 178 ASP A N 1
ATOM 1377 C CA . ASP A 1 178 ? 4.066 36 12.461 1 41.22 178 ASP A CA 1
ATOM 1378 C C . ASP A 1 178 ? 2.59 35.938 12.07 1 41.22 178 ASP A C 1
ATOM 1380 O O . ASP A 1 178 ? 1.715 36.156 12.914 1 41.22 178 ASP A O 1
ATOM 1384 N N . LYS A 1 179 ? 2.043 36.062 10.898 1 39.09 179 LYS A N 1
ATOM 1385 C CA . LYS A 1 179 ? 0.708 36.312 10.352 1 39.09 179 LYS A CA 1
ATOM 1386 C C . LYS A 1 179 ? -0.21 35.094 10.609 1 39.09 179 LYS A C 1
ATOM 1388 O O . LYS A 1 179 ? -1.435 35.25 10.594 1 39.09 179 LYS A O 1
ATOM 1393 N N . LYS A 1 180 ? 0.168 33.781 10.648 1 41.38 180 LYS A N 1
ATOM 1394 C CA . LYS A 1 180 ? -0.732 32.625 10.625 1 41.38 180 LYS A CA 1
ATOM 1395 C C . LYS A 1 180 ? -1.231 32.312 12.031 1 41.38 180 LYS A C 1
ATOM 1397 O O . LYS A 1 180 ? -1.934 31.312 12.227 1 41.38 180 LYS A O 1
ATOM 1402 N N . LYS A 1 181 ? -1.062 33 13.055 1 39.12 181 LYS A N 1
ATOM 1403 C CA . LYS A 1 181 ? -1.645 32.875 14.391 1 39.12 181 LYS A CA 1
ATOM 1404 C C . LYS A 1 181 ? -3.168 32.844 14.328 1 39.12 181 LYS A C 1
ATOM 1406 O O . LYS A 1 181 ? -3.814 32.156 15.125 1 39.12 181 LYS A O 1
ATOM 1411 N N . LYS A 1 182 ? -3.738 33.531 13.438 1 40.84 182 LYS A N 1
ATOM 1412 C CA . LYS A 1 182 ? -5.191 33.688 13.469 1 40.84 182 LYS A CA 1
ATOM 1413 C C . LYS A 1 182 ? -5.883 32.375 13.141 1 40.84 182 LYS A C 1
ATOM 1415 O O . LYS A 1 182 ? -6.922 32.031 13.727 1 40.84 182 LYS A O 1
ATOM 1420 N N . GLY A 1 183 ? -5.355 31.578 12.281 1 38.5 183 GLY A N 1
ATOM 1421 C CA . GLY A 1 183 ? -5.965 30.312 11.914 1 38.5 183 GLY A CA 1
ATOM 1422 C C . GLY A 1 183 ? -5.926 29.281 13.023 1 38.5 183 GLY A C 1
ATOM 1423 O O . GLY A 1 183 ? -6.832 28.453 13.148 1 38.5 183 GLY A O 1
ATOM 1424 N N . MET A 1 184 ? -4.965 29.25 13.836 1 40.47 184 MET A N 1
ATOM 1425 C CA . MET A 1 184 ? -4.863 28.375 14.992 1 40.47 184 MET A CA 1
ATOM 1426 C C . MET A 1 184 ? -5.93 28.703 16.031 1 40.47 184 MET A C 1
ATOM 1428 O O . MET A 1 184 ? -6.367 27.828 16.781 1 40.47 184 MET A O 1
ATOM 1432 N N . GLU A 1 185 ? -6.188 29.922 16.141 1 42.56 185 GLU A N 1
ATOM 1433 C CA . GLU A 1 185 ? -7.23 30.312 17.094 1 42.56 185 GLU A CA 1
ATOM 1434 C C . GLU A 1 185 ? -8.57 29.688 16.719 1 42.56 185 GLU A C 1
ATOM 1436 O O . GLU A 1 185 ? -9.312 29.234 17.594 1 42.56 185 GLU A O 1
ATOM 1441 N N . LYS A 1 186 ? -8.859 29.625 15.508 1 42.19 186 LYS A N 1
ATOM 1442 C CA . LYS A 1 186 ? -10.125 29.016 15.078 1 42.19 186 LYS A CA 1
ATOM 1443 C C . LYS A 1 186 ? -10.133 27.516 15.328 1 42.19 186 LYS A C 1
ATOM 1445 O O . LYS A 1 186 ? -11.141 26.953 15.75 1 42.19 186 LYS A O 1
ATOM 1450 N N . TYR A 1 187 ? -9.039 26.828 15.18 1 38.25 187 TYR A N 1
ATOM 1451 C CA . TYR A 1 187 ? -8.922 25.391 15.367 1 38.25 187 TYR A CA 1
ATOM 1452 C C . TYR A 1 187 ? -8.938 25.016 16.844 1 38.25 187 TYR A C 1
ATOM 1454 O O . TYR A 1 187 ? -9.586 24.062 17.25 1 38.25 187 TYR A O 1
ATOM 1462 N N . ARG A 1 188 ? -8.227 25.719 17.672 1 41.06 188 ARG A N 1
ATOM 1463 C CA . ARG A 1 188 ? -8.391 25.578 19.109 1 41.06 188 ARG A CA 1
ATOM 1464 C C . ARG A 1 188 ? -9.852 25.719 19.516 1 41.06 188 ARG A C 1
ATOM 1466 O O . ARG A 1 188 ? -10.352 24.969 20.344 1 41.06 188 ARG A O 1
ATOM 1473 N N . ARG A 1 189 ? -10.492 26.5 18.859 1 45.94 189 ARG A N 1
ATOM 1474 C CA . ARG A 1 189 ? -11.906 26.672 19.156 1 45.94 189 ARG A CA 1
ATOM 1475 C C . ARG A 1 189 ? -12.703 25.438 18.781 1 45.94 189 ARG A C 1
ATOM 1477 O O . ARG A 1 189 ? -13.594 25.016 19.516 1 45.94 189 ARG A O 1
ATOM 1484 N N . ARG A 1 190 ? -12.289 24.812 17.766 1 43.41 190 ARG A N 1
ATOM 1485 C CA . ARG A 1 190 ? -12.984 23.609 17.344 1 43.41 190 ARG A CA 1
ATOM 1486 C C . ARG A 1 190 ? -12.656 22.438 18.266 1 43.41 190 ARG A C 1
ATOM 1488 O O . ARG A 1 190 ? -13.539 21.656 18.625 1 43.41 190 ARG A O 1
ATOM 1495 N N . ALA A 1 191 ? -11.398 22.172 18.625 1 43.41 191 ALA A N 1
ATOM 1496 C CA . ALA A 1 191 ? -10.992 21.172 19.594 1 43.41 191 ALA A CA 1
ATOM 1497 C C . ALA A 1 191 ? -11.609 21.438 20.969 1 43.41 191 ALA A C 1
ATOM 1499 O O . ALA A 1 191 ? -12.055 20.516 21.656 1 43.41 191 ALA A O 1
ATOM 1500 N N . GLU A 1 192 ? -11.562 22.656 21.312 1 49.06 192 GLU A N 1
ATOM 1501 C CA . GLU A 1 192 ? -12.258 23.078 22.531 1 49.06 192 GLU A CA 1
ATOM 1502 C C . GLU A 1 192 ? -13.766 22.844 22.391 1 49.06 192 GLU A C 1
ATOM 1504 O O . GLU A 1 192 ? -14.438 22.547 23.375 1 49.06 192 GLU A O 1
ATOM 1509 N N . GLY A 1 193 ? -14.117 22.859 21.219 1 53.16 193 GLY A N 1
ATOM 1510 C CA . GLY A 1 193 ? -15.531 22.609 20.953 1 53.16 193 GLY A CA 1
ATOM 1511 C C . GLY A 1 193 ? -15.93 21.156 21.125 1 53.16 193 GLY A C 1
ATOM 1512 O O . GLY A 1 193 ? -17.047 20.859 21.531 1 53.16 193 GLY A O 1
ATOM 1513 N N . LYS A 1 194 ? -15.031 20.188 20.844 1 52.34 194 LYS A N 1
ATOM 1514 C CA . LYS A 1 194 ? -15.273 18.766 21.062 1 52.34 194 LYS A CA 1
ATOM 1515 C C . LYS A 1 194 ? -15.281 18.438 22.562 1 52.34 194 LYS A C 1
ATOM 1517 O O . LYS A 1 194 ? -15.891 17.453 22.984 1 52.34 194 LYS A O 1
ATOM 1522 N N . LEU A 1 195 ? -14.578 19.172 23.297 1 54.41 195 LEU A N 1
ATOM 1523 C CA . LEU A 1 195 ? -14.547 19.016 24.734 1 54.41 195 LEU A CA 1
ATOM 1524 C C . LEU A 1 195 ? -15.695 19.766 25.391 1 54.41 195 LEU A C 1
ATOM 1526 O O . LEU A 1 195 ? -15.836 19.766 26.625 1 54.41 195 LEU A O 1
ATOM 1530 N N . VAL A 1 196 ? -16.484 20.266 24.594 1 64.06 196 VAL A N 1
ATOM 1531 C CA . VAL A 1 196 ? -17.609 20.984 25.172 1 64.06 196 VAL A CA 1
ATOM 1532 C C . VAL A 1 196 ? -18.766 20.016 25.422 1 64.06 196 VAL A C 1
ATOM 1534 O O . VAL A 1 196 ? -19.188 19.281 24.531 1 64.06 196 VAL A O 1
ATOM 1537 N N . ASN A 1 197 ? -19.062 19.844 26.641 1 72.56 197 ASN A N 1
ATOM 1538 C CA . ASN A 1 197 ? -20.234 19.047 27.031 1 72.56 197 ASN A CA 1
ATOM 1539 C C . ASN A 1 197 ? -21.438 19.406 26.172 1 72.56 197 ASN A C 1
ATOM 1541 O O . ASN A 1 197 ? -21.828 20.578 26.094 1 72.56 197 ASN A O 1
ATOM 1545 N N . PRO A 1 198 ? -21.875 18.406 25.438 1 80.19 198 PRO A N 1
ATOM 1546 C CA . PRO A 1 198 ? -23.047 18.703 24.625 1 80.19 198 PRO A CA 1
ATOM 1547 C C . PRO A 1 198 ? -24.125 19.469 25.375 1 80.19 198 PRO A C 1
ATOM 1549 O O . PRO A 1 198 ? -24.859 20.266 24.781 1 80.19 198 PRO A O 1
ATOM 1552 N N . LYS A 1 199 ? -24.109 19.281 26.562 1 81.44 199 LYS A N 1
ATOM 1553 C CA . LYS A 1 199 ? -25.094 19.953 27.406 1 81.44 199 LYS A CA 1
ATOM 1554 C C . LYS A 1 199 ? -24.844 21.469 27.438 1 81.44 199 LYS A C 1
ATOM 1556 O O . LYS A 1 199 ? -25.766 22.234 27.672 1 81.44 199 LYS A O 1
ATOM 1561 N N . ASP A 1 200 ? -23.578 21.828 27.125 1 82.94 200 ASP A N 1
ATOM 1562 C CA . ASP A 1 200 ? -23.203 23.234 27.281 1 82.94 200 ASP A CA 1
ATOM 1563 C C . ASP A 1 200 ? -22.875 23.859 25.938 1 82.94 200 ASP A C 1
ATOM 1565 O O . ASP A 1 200 ? -22.609 25.062 25.844 1 82.94 200 ASP A O 1
ATOM 1569 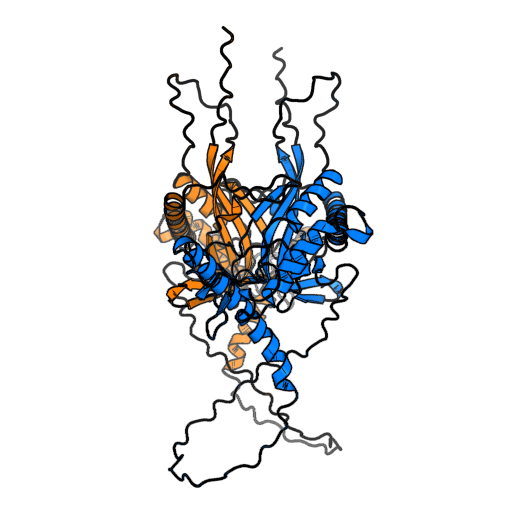N N . MET A 1 201 ? -22.984 23.156 24.953 1 82.12 201 MET A N 1
ATOM 1570 C CA . MET A 1 201 ? -22.453 23.562 23.672 1 82.12 201 MET A CA 1
ATOM 1571 C C . MET A 1 201 ? -23.203 24.781 23.141 1 82.12 201 MET A C 1
ATOM 1573 O O . MET A 1 201 ? -22.594 25.688 22.547 1 82.12 201 MET A O 1
ATOM 1577 N N . PHE A 1 202 ? -24.438 24.781 23.391 1 86.5 202 PHE A N 1
ATOM 1578 C CA . PHE A 1 202 ? -25.25 25.875 22.859 1 86.5 202 PHE A CA 1
ATOM 1579 C C . PHE A 1 202 ? -25.391 27 23.875 1 86.5 202 PHE A C 1
ATOM 1581 O O . PHE A 1 202 ? -26.031 28.016 23.609 1 86.5 202 PHE A O 1
ATOM 1588 N N . LYS A 1 203 ? -24.766 26.875 25.016 1 83.12 203 LYS A N 1
ATOM 1589 C CA . LYS A 1 203 ? -24.859 27.859 26.094 1 83.12 203 LYS A CA 1
ATOM 1590 C C . LYS A 1 203 ? -23.625 28.766 26.125 1 83.12 203 LYS A C 1
ATOM 1592 O O . LYS A 1 203 ? -23.672 29.875 26.656 1 83.12 203 LYS A O 1
ATOM 1597 N N . GLU A 1 204 ? -22.562 28.156 25.625 1 77.31 204 GLU A N 1
ATOM 1598 C CA . GLU A 1 204 ? -21.297 28.875 25.703 1 77.31 204 GLU A CA 1
ATOM 1599 C C . GLU A 1 204 ? -20.656 29.031 24.328 1 77.31 204 GLU A C 1
ATOM 1601 O O . GLU A 1 204 ? -21.078 28.391 23.359 1 77.31 204 GLU A O 1
ATOM 1606 N N . GLY A 1 205 ? -19.797 30.094 24.312 1 71 205 GLY A N 1
ATOM 1607 C CA . GLY A 1 205 ? -19.016 30.25 23.094 1 71 205 GLY A CA 1
ATOM 1608 C C . GLY A 1 205 ? -19.734 31.031 22.016 1 71 205 GLY A C 1
ATOM 1609 O O . GLY A 1 205 ? -20.391 32.031 22.297 1 71 205 GLY A O 1
ATOM 1610 N N . GLU A 1 206 ? -19.766 30.422 20.844 1 71.81 206 GLU A N 1
ATOM 1611 C CA . GLU A 1 206 ? -20.297 31.125 19.688 1 71.81 206 GLU A CA 1
ATOM 1612 C C . GLU A 1 206 ? -21.812 31.219 19.75 1 71.81 206 GLU A C 1
ATOM 1614 O O . GLU A 1 206 ? -22.406 32.125 19.156 1 71.81 206 GLU A O 1
ATOM 1619 N N . TYR A 1 207 ? -22.328 30.359 20.5 1 79.69 207 TYR A N 1
ATOM 1620 C CA . TYR A 1 207 ? -23.781 30.312 20.547 1 79.69 207 TYR A CA 1
ATOM 1621 C C . TYR A 1 207 ? -24.312 31 21.797 1 79.69 207 TYR A C 1
ATOM 1623 O O . TYR A 1 207 ? -25.516 31.047 22.031 1 79.69 207 TYR A O 1
ATOM 1631 N N . GLU A 1 208 ? -23.391 31.625 22.516 1 78.88 208 GLU A N 1
ATOM 1632 C CA . GLU A 1 208 ? -23.766 32.281 23.766 1 78.88 208 GLU A CA 1
ATOM 1633 C C . GLU A 1 208 ? -24.797 33.375 23.531 1 78.88 208 GLU A C 1
ATOM 1635 O O . GLU A 1 208 ? -24.578 34.25 22.688 1 78.88 208 GLU A O 1
ATOM 1640 N N . GLY A 1 209 ? -25.953 33.312 24.141 1 80.31 209 GLY A N 1
ATOM 1641 C CA . GLY A 1 209 ? -26.953 34.344 24.078 1 80.31 209 GLY A CA 1
ATOM 1642 C C . GLY A 1 209 ? -27.922 34.188 22.922 1 80.31 209 GLY A C 1
ATOM 1643 O O . GLY A 1 209 ? -28.844 35 22.766 1 80.31 209 GLY A O 1
ATOM 1644 N N . ARG A 1 210 ? -27.75 33.156 22.156 1 85.38 210 ARG A N 1
ATOM 1645 C CA . ARG A 1 210 ? -28.578 32.969 20.969 1 85.38 210 ARG A CA 1
ATOM 1646 C C . ARG A 1 210 ? -29.875 32.25 21.312 1 85.38 210 ARG A C 1
ATOM 1648 O O . ARG A 1 210 ? -30.891 32.438 20.641 1 85.38 210 ARG A O 1
ATOM 1655 N N . TYR A 1 211 ? -29.703 31.516 22.281 1 87.94 211 TYR A N 1
ATOM 1656 C CA . TYR A 1 211 ? -30.875 30.719 22.656 1 87.94 211 TYR A CA 1
ATOM 1657 C C . TYR A 1 211 ? -31.297 31 24.094 1 87.94 211 TYR A C 1
ATOM 1659 O O . TYR A 1 211 ? -30.469 31.391 24.922 1 87.94 211 TYR A O 1
ATOM 1667 N N . GLY A 1 212 ? -32.531 30.906 24.328 1 86.19 212 GLY A N 1
ATOM 1668 C CA . GLY A 1 212 ? -33.094 31.359 25.609 1 86.19 212 GLY A CA 1
ATOM 1669 C C . GLY A 1 212 ? -33.438 30.219 26.547 1 86.19 212 GLY A C 1
ATOM 1670 O O . GLY A 1 212 ? -33.5 30.406 27.766 1 86.19 212 GLY A O 1
ATOM 1671 N N . LYS A 1 213 ? -33.875 29.078 26.062 1 88.56 213 LYS A N 1
ATOM 1672 C CA . LYS A 1 213 ? -34.25 27.906 26.859 1 88.56 213 LYS A CA 1
ATOM 1673 C C . LYS A 1 213 ? -33.625 26.641 26.281 1 88.56 213 LYS A C 1
ATOM 1675 O O . LYS A 1 213 ? -33.5 26.5 25.062 1 88.56 213 LYS A O 1
ATOM 1680 N N . TYR A 1 214 ? -33.25 25.719 27.172 1 90 214 TYR A N 1
ATOM 1681 C CA . TYR A 1 214 ? -32.625 24.453 26.797 1 90 214 TYR A CA 1
ATOM 1682 C C . TYR A 1 214 ? -33.344 23.266 27.422 1 90 214 TYR A C 1
ATOM 1684 O O . TYR A 1 214 ? -34 23.422 28.453 1 90 214 TYR A O 1
ATOM 1692 N N . ASP A 1 215 ? -33.25 22.172 26.797 1 88.44 215 ASP A N 1
ATOM 1693 C CA . ASP A 1 215 ? -33.75 20.969 27.406 1 88.44 215 ASP A CA 1
ATOM 1694 C C . ASP A 1 215 ? -32.719 20.359 28.375 1 88.44 215 ASP A C 1
ATOM 1696 O O . ASP A 1 215 ? -31.656 20.922 28.578 1 88.44 215 ASP A O 1
ATOM 1700 N N . GLU A 1 216 ? -33.062 19.25 29.047 1 86.38 216 GLU A N 1
ATOM 1701 C CA . GLU A 1 216 ? -32.219 18.609 30.062 1 86.38 216 GLU A CA 1
ATOM 1702 C C . GLU A 1 216 ? -30.875 18.219 29.484 1 86.38 216 GLU A C 1
ATOM 1704 O O . GLU A 1 216 ? -29.875 18.156 30.219 1 86.38 216 GLU A O 1
ATOM 1709 N N . GLU A 1 217 ? -30.797 18.078 28.188 1 85.06 217 GLU A N 1
ATOM 1710 C CA . GLU A 1 217 ? -29.562 17.609 27.578 1 85.06 217 GLU A CA 1
ATOM 1711 C C . GLU A 1 217 ? -28.781 18.781 26.984 1 85.06 217 GLU A C 1
ATOM 1713 O O . GLU A 1 217 ? -27.719 18.578 26.375 1 85.06 217 GLU A O 1
ATOM 1718 N N . GLY A 1 218 ? -29.359 19.969 27.062 1 87 218 GLY A N 1
ATOM 1719 C CA . GLY A 1 218 ? -28.656 21.156 26.625 1 87 218 GLY A CA 1
ATOM 1720 C C . GLY A 1 218 ? -29.047 21.594 25.219 1 87 218 GLY A C 1
ATOM 1721 O O . GLY A 1 218 ? -28.453 22.516 24.656 1 87 218 GLY A O 1
ATOM 1722 N N . PHE A 1 219 ? -29.969 21 24.672 1 88.5 219 PHE A N 1
ATOM 1723 C CA . PHE A 1 219 ? -30.438 21.344 23.328 1 88.5 219 PHE A CA 1
ATOM 1724 C C . PHE A 1 219 ? -31.344 22.562 23.375 1 88.5 219 PHE A C 1
ATOM 1726 O O . PHE A 1 219 ? -32.25 22.641 24.203 1 88.5 219 PHE A O 1
ATOM 1733 N N . PRO A 1 220 ? -31.156 23.453 22.422 1 89.06 220 PRO A N 1
ATOM 1734 C CA . PRO A 1 220 ? -31.953 24.672 22.453 1 89.06 220 PRO A CA 1
ATOM 1735 C C . PRO A 1 220 ? -33.406 24.438 22.062 1 89.06 220 PRO A C 1
ATOM 1737 O O . PRO A 1 220 ? -33.688 23.703 21.125 1 89.06 220 PRO A O 1
ATOM 1740 N N . LEU A 1 221 ? -34.312 25 22.859 1 87.5 221 LEU A N 1
ATOM 1741 C CA . LEU A 1 221 ? -35.75 24.844 22.641 1 87.5 221 LEU A CA 1
ATOM 1742 C C . LEU A 1 221 ? -36.344 26.125 22.078 1 87.5 221 LEU A C 1
ATOM 1744 O O . LEU A 1 221 ? -37.312 26.078 21.328 1 87.5 221 LEU A O 1
ATOM 1748 N N . LEU A 1 222 ? -35.781 27.312 22.531 1 89.12 222 LEU A N 1
ATOM 1749 C CA . LEU A 1 222 ? -36.312 28.625 22.125 1 89.12 222 LEU A CA 1
ATOM 1750 C C . LEU A 1 222 ? -35.156 29.562 21.766 1 89.12 222 LEU A C 1
ATOM 1752 O O . LEU A 1 222 ? -34.031 29.375 22.219 1 89.12 222 LEU A O 1
ATOM 1756 N N . LEU A 1 223 ? -35.438 30.562 20.953 1 87.62 223 LEU A N 1
ATOM 1757 C CA . LEU A 1 223 ? -34.5 31.641 20.688 1 87.62 223 LEU A CA 1
ATOM 1758 C C . LEU A 1 223 ? -34.344 32.562 21.891 1 87.62 223 LEU A C 1
ATOM 1760 O O . LEU A 1 223 ? -35.156 32.5 22.828 1 87.62 223 LEU A O 1
ATOM 1764 N N . ALA A 1 224 ? -33.281 33.438 21.859 1 85.69 224 ALA A N 1
ATOM 1765 C CA . ALA A 1 224 ? -32.969 34.312 22.969 1 85.69 224 ALA A CA 1
ATOM 1766 C C . ALA A 1 224 ? -34.156 35.25 23.266 1 85.69 224 ALA A C 1
ATOM 1768 O O . ALA A 1 224 ? -34.344 35.656 24.422 1 85.69 224 ALA A O 1
ATOM 1769 N N . ASP A 1 225 ? -34.938 35.469 22.188 1 84.75 225 ASP A N 1
ATOM 1770 C CA . ASP A 1 225 ? -36.062 36.375 22.344 1 84.75 225 ASP A CA 1
ATOM 1771 C C . ASP A 1 225 ? -37.312 35.656 22.797 1 84.75 225 ASP A C 1
ATOM 1773 O O . ASP A 1 225 ? -38.375 36.281 22.969 1 84.75 225 ASP A O 1
ATOM 1777 N N . GLY A 1 226 ? -37.188 34.375 23.062 1 86.12 226 GLY A N 1
ATOM 1778 C CA . GLY A 1 226 ? -38.312 33.625 23.578 1 86.12 226 GLY A CA 1
ATOM 1779 C C . GLY A 1 226 ? -39.156 32.969 22.484 1 86.12 226 GLY A C 1
ATOM 1780 O O . GLY A 1 226 ? -40.125 32.281 22.766 1 86.12 226 GLY A O 1
ATOM 1781 N N . SER A 1 227 ? -38.875 33.25 21.172 1 87.38 227 SER A N 1
ATOM 1782 C CA . SER A 1 227 ? -39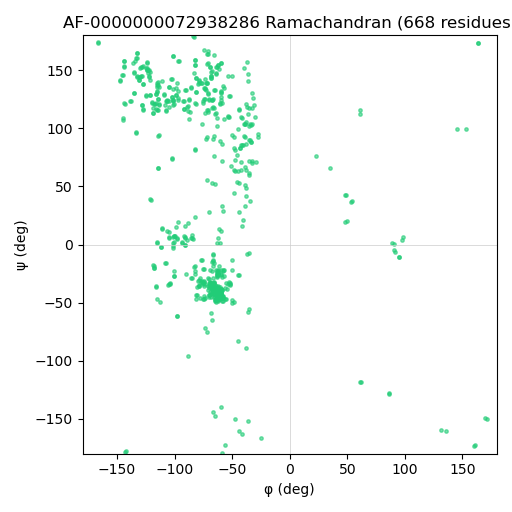.625 32.656 20.062 1 87.38 227 SER A CA 1
ATOM 1783 C C . SER A 1 227 ? -39.125 31.266 19.734 1 87.38 227 SER A C 1
ATOM 1785 O O . SER A 1 227 ? -38.062 30.859 20.172 1 87.38 227 SER A O 1
ATOM 1787 N N . ASP A 1 228 ? -39.969 30.547 19.109 1 84.69 228 ASP A N 1
ATOM 1788 C CA . ASP A 1 228 ? -39.625 29.188 18.703 1 84.69 228 ASP A CA 1
ATOM 1789 C C . ASP A 1 228 ? -38.5 29.188 17.688 1 84.69 228 ASP A C 1
ATOM 1791 O O . ASP A 1 228 ? -38.375 30.078 16.859 1 84.69 228 ASP A O 1
ATOM 1795 N N . ILE A 1 229 ? -37.656 28.156 17.719 1 82.81 229 ILE A N 1
ATOM 1796 C CA . ILE A 1 229 ? -36.625 27.969 16.719 1 82.81 229 ILE A CA 1
ATOM 1797 C C . ILE A 1 229 ? -37.25 27.469 15.422 1 82.81 229 ILE A C 1
ATOM 1799 O O . ILE A 1 229 ? -38 26.484 15.414 1 82.81 229 ILE A O 1
ATOM 1803 N N . PRO A 1 230 ? -37.031 28.203 14.297 1 81.69 230 PRO A N 1
ATOM 1804 C CA . PRO A 1 230 ? -37.594 27.766 13.023 1 81.69 230 PRO A CA 1
ATOM 1805 C C . PRO A 1 230 ? -37.219 26.312 12.688 1 81.69 230 PRO A C 1
ATOM 1807 O O . PRO A 1 230 ? -36.125 25.859 13.023 1 81.69 230 PRO A O 1
ATOM 1810 N N . LYS A 1 231 ? -38.125 25.641 12.07 1 77.94 231 LYS A N 1
ATOM 1811 C CA . LYS A 1 231 ? -37.969 24.219 11.75 1 77.94 231 LYS A CA 1
ATOM 1812 C C . LYS A 1 231 ? -36.688 23.969 10.969 1 77.94 231 LYS A C 1
ATOM 1814 O O . LYS A 1 231 ? -36 22.953 11.188 1 77.94 231 LYS A O 1
ATOM 1819 N N . SER A 1 232 ? -36.344 24.812 10.102 1 77.12 232 SER A N 1
ATOM 1820 C CA . SER A 1 232 ? -35.125 24.641 9.281 1 77.12 232 SER A CA 1
ATOM 1821 C C . SER A 1 232 ? -33.875 24.703 10.133 1 77.12 232 SER A C 1
ATOM 1823 O O . SER A 1 232 ? -32.906 23.984 9.883 1 77.12 232 SER A O 1
ATOM 1825 N N . GLN A 1 233 ? -33.875 25.469 11.164 1 81.25 233 GLN A N 1
ATOM 1826 C CA . GLN A 1 233 ? -32.75 25.609 12.062 1 81.25 233 GLN A CA 1
ATOM 1827 C C . GLN A 1 233 ? -32.656 24.438 13.039 1 81.25 233 GLN A C 1
ATOM 1829 O O . GLN A 1 233 ? -31.578 24.016 13.414 1 81.25 233 GLN A O 1
ATOM 1834 N N . VAL A 1 234 ? -33.812 23.938 13.312 1 82.5 234 VAL A N 1
ATOM 1835 C CA . VAL A 1 234 ? -33.844 22.812 14.242 1 82.5 234 VAL A CA 1
ATOM 1836 C C . VAL A 1 234 ? -33.094 21.625 13.641 1 82.5 234 VAL A C 1
ATOM 1838 O O . VAL A 1 234 ? -32.344 20.953 14.328 1 82.5 234 VAL A O 1
ATOM 1841 N N . LYS A 1 235 ? -33.344 21.406 12.477 1 77.25 235 LYS A N 1
ATOM 1842 C CA . LYS A 1 235 ? -32.656 20.297 11.797 1 77.25 235 LYS A CA 1
ATOM 1843 C C . LYS A 1 235 ? -31.141 20.469 11.836 1 77.25 235 LYS A C 1
ATOM 1845 O O . LYS A 1 235 ? -30.406 19.516 12.102 1 77.25 235 LYS A O 1
ATOM 1850 N N . LYS A 1 236 ? -30.734 21.625 11.547 1 78.19 236 LYS A N 1
ATOM 1851 C CA . LYS A 1 236 ? -29.312 21.938 11.547 1 78.19 236 LYS A CA 1
ATOM 1852 C C . LYS A 1 236 ? -28.719 21.797 12.945 1 78.19 236 LYS A C 1
ATOM 1854 O O . LYS A 1 236 ? -27.641 21.219 13.109 1 78.19 236 LYS A O 1
ATOM 1859 N N . LEU A 1 237 ? -29.422 22.234 13.891 1 84.19 237 LEU A N 1
ATOM 1860 C CA . LEU A 1 237 ? -28.969 22.172 15.281 1 84.19 237 LEU A CA 1
ATOM 1861 C C . LEU A 1 237 ? -28.922 20.719 15.766 1 84.19 237 LEU A C 1
ATOM 1863 O O . LEU A 1 237 ? -28 20.344 16.484 1 84.19 237 LEU A O 1
ATOM 1867 N N . THR A 1 238 ? -29.828 19.984 15.297 1 81.38 238 THR A N 1
ATOM 1868 C CA . THR A 1 238 ? -29.875 18.578 15.672 1 81.38 238 THR A CA 1
ATOM 1869 C C . THR A 1 238 ? -28.656 17.844 15.141 1 81.38 238 THR A C 1
ATOM 1871 O O . THR A 1 238 ? -28.047 17.031 15.852 1 81.38 238 THR A O 1
ATOM 1874 N N . LYS A 1 239 ? -28.391 18.094 14.016 1 76.31 239 LYS A N 1
ATOM 1875 C CA . LYS A 1 239 ? -27.219 17.453 13.406 1 76.31 239 LYS A CA 1
ATOM 1876 C C . LYS A 1 239 ? -25.938 17.828 14.141 1 76.31 239 LYS A C 1
ATOM 1878 O O . LYS A 1 239 ? -25.094 16.984 14.414 1 76.31 239 LYS A O 1
ATOM 1883 N N . MET A 1 240 ? -25.859 19.031 14.461 1 78.75 240 MET A N 1
ATOM 1884 C CA . MET A 1 240 ? -24.703 19.531 15.18 1 78.75 240 MET A CA 1
ATOM 1885 C C . MET A 1 240 ? -24.609 18.922 16.578 1 78.75 240 MET A C 1
ATOM 1887 O O . MET A 1 240 ? -23.516 18.547 17.031 1 78.75 240 MET A O 1
ATOM 1891 N N . TYR A 1 241 ? -25.734 18.875 17.156 1 81.25 241 TYR A N 1
ATOM 1892 C CA . TYR A 1 241 ? -25.797 18.297 18.5 1 81.25 241 TYR A CA 1
ATOM 1893 C C . TYR A 1 241 ? -25.391 16.828 18.484 1 81.25 241 TYR A C 1
ATOM 1895 O O . TYR A 1 241 ? -24.594 16.391 19.312 1 81.25 241 TYR A O 1
ATOM 1903 N N . ASN A 1 242 ? -25.922 16.172 17.578 1 77 242 ASN A N 1
ATOM 1904 C CA . ASN A 1 242 ? -25.625 14.758 17.469 1 77 242 ASN A CA 1
ATOM 1905 C C . ASN A 1 242 ? -24.141 14.523 17.172 1 77 242 ASN A C 1
ATOM 1907 O O . ASN A 1 242 ? -23.531 13.602 17.719 1 77 242 ASN A O 1
ATOM 1911 N N . ALA A 1 243 ? -23.703 15.305 16.438 1 73.69 243 ALA A N 1
ATOM 1912 C CA . ALA A 1 243 ? -22.266 15.219 16.125 1 73.69 243 ALA A CA 1
ATOM 1913 C C . ALA A 1 243 ? -21.422 15.492 17.359 1 73.69 243 ALA A C 1
ATOM 1915 O O . ALA A 1 243 ? -20.453 14.773 17.625 1 73.69 243 ALA A O 1
ATOM 1916 N N . GLN A 1 244 ? -21.812 16.422 18.094 1 75.56 244 GLN A N 1
ATOM 1917 C CA . GLN A 1 244 ? -21.094 16.766 19.312 1 75.56 244 GLN A CA 1
ATOM 1918 C C . GLN A 1 244 ? -21.219 15.664 20.359 1 75.56 244 GLN A C 1
ATOM 1920 O O . GLN A 1 244 ? -20.25 15.352 21.047 1 75.56 244 GLN A O 1
ATOM 1925 N N . LYS A 1 245 ? -22.344 15.211 20.438 1 75.12 245 LYS A N 1
ATOM 1926 C CA . LYS A 1 245 ? -22.578 14.117 21.375 1 75.12 245 LYS A CA 1
ATOM 1927 C C . LYS A 1 245 ? -21.703 12.914 21.062 1 75.12 245 LYS A C 1
ATOM 1929 O O . LYS A 1 245 ? -21.125 12.305 21.969 1 75.12 245 LYS A O 1
ATOM 1934 N N . ARG A 1 246 ? -21.656 12.664 19.969 1 67.56 246 ARG A N 1
ATOM 1935 C CA . ARG A 1 246 ? -20.828 11.547 19.547 1 67.56 246 ARG A CA 1
ATOM 1936 C C . ARG A 1 246 ? -19.359 11.797 19.891 1 67.56 246 ARG A C 1
ATOM 1938 O O . ARG A 1 246 ? -18.672 10.922 20.438 1 67.56 246 ARG A O 1
ATOM 1945 N N . LYS A 1 247 ? -19.016 12.938 19.625 1 64.81 247 LYS A N 1
ATOM 1946 C CA . LYS A 1 247 ? -17.656 13.344 19.938 1 64.81 247 LYS A CA 1
ATOM 1947 C C . LYS A 1 247 ? -17.391 13.266 21.438 1 64.81 247 LYS A C 1
ATOM 1949 O O . LYS A 1 247 ? -16.344 12.766 21.859 1 64.81 247 LYS A O 1
ATOM 1954 N N . TRP A 1 248 ? -18.281 13.695 22.109 1 69 248 TRP A N 1
ATOM 1955 C CA . TRP A 1 248 ? -18.188 13.75 23.562 1 69 248 TRP A CA 1
ATOM 1956 C C . TRP A 1 248 ? -18.156 12.344 24.156 1 69 248 TRP A C 1
ATOM 1958 O O . TRP A 1 248 ? -17.375 12.055 25.062 1 69 248 TRP A O 1
ATOM 1968 N N . ASP A 1 249 ? -18.891 11.547 23.641 1 67.25 249 ASP A N 1
ATOM 1969 C CA . ASP A 1 249 ? -18.969 10.172 24.125 1 67.25 249 ASP A CA 1
ATOM 1970 C C . ASP A 1 249 ? -17.656 9.422 23.875 1 67.25 249 ASP A C 1
ATOM 1972 O O . ASP A 1 249 ? -17.203 8.656 24.734 1 67.25 249 ASP A O 1
ATOM 1976 N N . VAL A 1 250 ? -17.203 9.672 22.891 1 57.88 250 VAL A N 1
ATOM 1977 C CA . VAL A 1 250 ? -15.945 9.031 22.547 1 57.88 250 VAL A CA 1
ATOM 1978 C C . VAL A 1 250 ? -14.82 9.57 23.438 1 57.88 250 VAL A C 1
ATOM 1980 O O . VAL A 1 250 ? -13.992 8.805 23.938 1 57.88 250 VAL A O 1
ATOM 1983 N N . ALA A 1 251 ? -14.852 10.75 23.641 1 56.22 251 ALA A N 1
ATOM 1984 C CA . ALA A 1 251 ? -13.859 11.406 24.484 1 56.22 251 ALA A CA 1
ATOM 1985 C C . ALA A 1 251 ? -14.016 10.984 25.953 1 56.22 251 ALA A C 1
ATOM 1987 O O . ALA A 1 251 ? -13.023 10.789 26.656 1 56.22 251 ALA A O 1
ATOM 1988 N N . ASP A 1 252 ? -15.141 10.953 26.469 1 56.19 252 ASP A N 1
ATOM 1989 C CA . ASP A 1 252 ? -15.445 10.547 27.844 1 56.19 252 ASP A CA 1
ATOM 1990 C C . ASP A 1 252 ? -15.055 9.086 28.078 1 56.19 252 ASP A C 1
ATOM 1992 O O . ASP A 1 252 ? -14.523 8.742 29.125 1 56.19 252 ASP A O 1
ATOM 1996 N N . LYS A 1 253 ? -15.312 8.297 27.188 1 51.94 253 LYS A N 1
ATOM 1997 C CA . LYS A 1 253 ? -14.914 6.902 27.328 1 51.94 253 LYS A CA 1
ATOM 1998 C C . LYS A 1 253 ? -13.391 6.766 27.328 1 51.94 253 LYS A C 1
ATOM 2000 O O . LYS A 1 253 ? -12.844 5.945 28.078 1 51.94 253 LYS A O 1
ATOM 2005 N N . ALA A 1 254 ? -12.828 7.539 26.688 1 43.47 254 ALA A N 1
ATOM 2006 C CA . ALA A 1 254 ? -11.367 7.566 26.672 1 43.47 254 ALA A CA 1
ATOM 2007 C C . ALA A 1 254 ? -10.812 8.234 27.922 1 43.47 254 ALA A C 1
ATOM 2009 O O . ALA A 1 254 ? -9.773 7.828 28.453 1 43.47 254 ALA A O 1
ATOM 2010 N N . GLY A 1 255 ? -11.414 9.078 28.5 1 43.16 255 GLY A N 1
ATOM 2011 C CA . GLY A 1 255 ? -11.047 9.742 29.75 1 43.16 255 GLY A CA 1
ATOM 2012 C C . GLY A 1 255 ? -11.398 8.93 30.984 1 43.16 255 GLY A C 1
ATOM 2013 O O . GLY A 1 255 ? -10.734 9.031 32 1 43.16 255 GLY A O 1
ATOM 2014 N N . LYS A 1 256 ? -12.594 8.32 31.188 1 44.47 256 LYS A N 1
ATOM 2015 C CA . LYS A 1 256 ? -12.945 7.453 32.312 1 44.47 256 LYS A CA 1
ATOM 2016 C C . LYS A 1 256 ? -12.008 6.25 32.375 1 44.47 256 LYS A C 1
ATOM 2018 O O . LYS A 1 256 ? -11.734 5.73 33.469 1 44.47 256 LYS A O 1
ATOM 2023 N N . ILE A 1 257 ? -11.422 5.734 31.375 1 35.31 257 ILE A N 1
ATOM 2024 C CA . ILE A 1 257 ? -10.484 4.621 31.516 1 35.31 257 ILE A CA 1
ATOM 2025 C C . ILE A 1 257 ? -9.273 5.066 32.344 1 35.31 257 ILE A C 1
ATOM 2027 O O . ILE A 1 257 ? -8.711 4.277 33.094 1 35.31 257 ILE A O 1
ATOM 2031 N N . ASN A 1 258 ? -8.953 6.297 32.312 1 33.19 258 ASN A N 1
ATOM 2032 C CA . ASN A 1 258 ? -7.793 6.648 33.125 1 33.19 258 ASN A CA 1
ATOM 2033 C C . ASN A 1 258 ? -8.156 6.77 34.594 1 33.19 258 ASN A C 1
ATOM 2035 O O . ASN A 1 258 ? -7.281 6.699 35.469 1 33.19 258 ASN A O 1
ATOM 2039 N N . ASN A 1 259 ? -9.398 7.266 34.906 1 31.39 259 ASN A N 1
ATOM 2040 C CA . ASN A 1 259 ? -9.594 7.57 36.344 1 31.39 259 ASN A CA 1
ATOM 2041 C C . ASN A 1 259 ? -9.961 6.324 37.125 1 31.39 259 ASN A C 1
ATOM 2043 O O . ASN A 1 259 ? -10.18 6.398 38.344 1 31.39 259 ASN A O 1
ATOM 2047 N N . GLU A 1 260 ? -10.562 5.309 36.469 1 32.94 260 GLU A N 1
ATOM 2048 C CA . GLU A 1 260 ? -11.055 4.285 37.406 1 32.94 260 GLU A CA 1
ATOM 2049 C C . GLU A 1 260 ? -9.906 3.574 38.094 1 32.94 260 GLU A C 1
ATOM 2051 O O . GLU A 1 260 ? -10.125 2.719 38.969 1 32.94 260 GLU A O 1
ATOM 2056 N N . ASN A 1 261 ? -8.641 3.715 37.562 1 30.34 261 ASN A N 1
ATOM 2057 C CA . ASN A 1 261 ? -7.707 2.922 38.375 1 30.34 261 ASN A CA 1
ATOM 2058 C C . ASN A 1 261 ? -7.508 3.512 39.75 1 30.34 261 ASN A C 1
ATOM 2060 O O . ASN A 1 261 ? -6.793 2.939 40.594 1 30.34 261 ASN A O 1
ATOM 2064 N N . GLY A 1 262 ? -7.594 4.879 39.781 1 26.31 262 GLY A N 1
ATOM 2065 C CA . GLY A 1 262 ? -7.047 5.258 41.094 1 26.31 262 GLY A CA 1
ATOM 2066 C C . GLY A 1 262 ? -7.98 4.949 42.25 1 26.31 262 GLY A C 1
ATOM 2067 O O . GLY A 1 262 ? -7.559 4.391 43.25 1 26.31 262 GLY A O 1
ATOM 2068 N N . ASN A 1 263 ? -9.094 5.727 42.375 1 25.02 263 ASN A N 1
ATOM 2069 C CA . ASN A 1 263 ? -9.547 6.055 43.719 1 25.02 263 ASN A CA 1
ATOM 2070 C C . ASN A 1 263 ? -10.555 5.031 44.25 1 25.02 263 ASN A C 1
ATOM 2072 O O . ASN A 1 263 ? -11.742 5.332 44.375 1 25.02 263 ASN A O 1
ATOM 2076 N N . ASN A 1 264 ? -10.672 3.803 43.625 1 25.97 264 ASN A N 1
ATOM 2077 C CA . ASN A 1 264 ? -11.812 3.033 44.125 1 25.97 264 ASN A CA 1
ATOM 2078 C C . ASN A 1 264 ? -11.68 2.727 45.594 1 25.97 264 ASN A C 1
ATOM 2080 O O . ASN A 1 264 ? -11.891 1.591 46.031 1 25.97 264 ASN A O 1
ATOM 2084 N N . ASN A 1 265 ? -10.727 3.41 46.312 1 23.89 265 ASN A N 1
ATOM 2085 C CA . ASN A 1 265 ? -10.609 2.861 47.656 1 23.89 265 ASN A CA 1
ATOM 2086 C C . ASN A 1 265 ? -11.906 3.002 48.438 1 23.89 265 ASN A C 1
ATOM 2088 O O . ASN A 1 265 ? -11.953 2.717 49.656 1 23.89 265 ASN A O 1
ATOM 2092 N N . ASN A 1 266 ? -12.789 3.951 48.031 1 21.56 266 ASN A N 1
ATOM 2093 C CA . ASN A 1 266 ? -13.609 4.262 49.188 1 21.56 266 ASN A CA 1
ATOM 2094 C C . ASN A 1 266 ? -14.586 3.133 49.5 1 21.56 266 ASN A C 1
ATOM 2096 O O . ASN A 1 266 ? -15.422 2.779 48.688 1 21.56 266 ASN A O 1
ATOM 2100 N N . ASN A 1 267 ? -14.203 2.131 50.375 1 22.59 267 ASN A N 1
ATOM 2101 C CA . ASN A 1 267 ? -14.805 0.982 51.062 1 22.59 267 ASN A CA 1
ATOM 2102 C C . ASN A 1 267 ? -16.172 1.33 51.656 1 22.59 267 ASN A C 1
ATOM 2104 O O . ASN A 1 267 ? -16.25 1.998 52.688 1 22.59 267 ASN A O 1
ATOM 2108 N N . THR A 1 268 ? -17.109 1.892 50.781 1 20.47 268 THR A N 1
ATOM 2109 C CA . THR A 1 268 ? -18.328 2.096 51.562 1 20.47 268 THR A CA 1
ATOM 2110 C C . THR A 1 268 ? -18.844 0.771 52.125 1 20.47 268 THR A C 1
ATOM 2112 O O . THR A 1 268 ? -18.703 -0.273 51.5 1 20.47 268 THR A O 1
ATOM 2115 N N . ASP A 1 269 ? -19.188 0.585 53.438 1 19.94 269 ASP A N 1
ATOM 2116 C CA . ASP A 1 269 ? -19.5 -0.347 54.531 1 19.94 269 ASP A CA 1
ATOM 2117 C C . ASP A 1 269 ? -20.75 -1.15 54.219 1 19.94 269 ASP A C 1
ATOM 2119 O O . ASP A 1 269 ? -21.062 -2.125 54.906 1 19.94 269 ASP A O 1
ATOM 2123 N N . GLU A 1 270 ? -21.688 -0.577 53.312 1 19.36 270 GLU A N 1
ATOM 2124 C CA . GLU A 1 270 ? -23 -0.927 53.875 1 19.36 270 GLU A CA 1
ATOM 2125 C C . GLU A 1 270 ? -23.219 -2.434 53.844 1 19.36 270 GLU A C 1
ATOM 2127 O O . GLU A 1 270 ? -22.5 -3.162 53.188 1 19.36 270 GLU A O 1
ATOM 2132 N N . ASP A 1 271 ? -24.578 -2.822 53.656 1 20.48 271 ASP A N 1
ATOM 2133 C CA . ASP A 1 271 ? -25.578 -3.727 54.219 1 20.48 271 ASP A CA 1
ATOM 2134 C C . ASP A 1 271 ? -25.484 -5.105 53.562 1 20.48 271 ASP A C 1
ATOM 2136 O O . ASP A 1 271 ? -25.531 -5.223 52.344 1 20.48 271 ASP A O 1
ATOM 2140 N N . ILE A 1 272 ? -24.953 -6.168 54.344 1 20.72 272 ILE A N 1
ATOM 2141 C CA . ILE A 1 272 ? -24.547 -7.566 54.25 1 20.72 272 ILE A CA 1
ATOM 2142 C C . ILE A 1 272 ? -25.734 -8.438 53.875 1 20.72 272 ILE A C 1
ATOM 2144 O O . ILE A 1 272 ? -25.781 -9.625 54.188 1 20.72 272 ILE A O 1
ATOM 2148 N N . THR A 1 273 ? -26.969 -7.812 53.562 1 18.34 273 THR A N 1
ATOM 2149 C CA . THR A 1 273 ? -28.047 -8.742 53.906 1 18.34 273 THR A CA 1
ATOM 2150 C C . THR A 1 273 ? -27.875 -10.07 53.188 1 18.34 273 THR A C 1
ATOM 2152 O O . THR A 1 273 ? -27.188 -10.133 52.156 1 18.34 273 THR A O 1
ATOM 2155 N N . GLN A 1 274 ? -28.938 -10.992 53.312 1 17.48 274 GLN A N 1
ATOM 2156 C CA . GLN A 1 274 ? -29.219 -12.383 53.656 1 17.48 274 GLN A CA 1
ATOM 2157 C C . GLN A 1 274 ? -29.172 -13.273 52.406 1 17.48 274 GLN A C 1
ATOM 2159 O O . GLN A 1 274 ? -29.141 -14.5 52.5 1 17.48 274 GLN A O 1
ATOM 2164 N N . SER A 1 275 ? -29.422 -12.609 51.25 1 18.08 275 SER A N 1
ATOM 2165 C CA . SER A 1 275 ? -30.234 -13.516 50.438 1 18.08 275 SER A CA 1
ATOM 2166 C C . SER A 1 275 ? -29.453 -14.758 50.031 1 18.08 275 SER A C 1
ATOM 2168 O O . SER A 1 275 ? -28.281 -14.672 49.688 1 18.08 275 SER A O 1
ATOM 2170 N N . ASN A 1 276 ? -29.906 -15.969 50.469 1 17.39 276 ASN A N 1
ATOM 2171 C CA . ASN A 1 276 ? -29.547 -17.375 50.656 1 17.39 276 ASN A CA 1
ATOM 2172 C C . ASN A 1 276 ? -29.172 -18.016 49.312 1 17.39 276 ASN A C 1
ATOM 2174 O O . ASN A 1 276 ? -28.562 -19.094 49.281 1 17.39 276 ASN A O 1
ATOM 2178 N N . ALA A 1 277 ? -30.062 -17.625 48.344 1 18.66 277 ALA A N 1
ATOM 2179 C CA . ALA A 1 277 ? -30.469 -18.812 47.594 1 18.66 277 ALA A CA 1
ATOM 2180 C C . ALA A 1 277 ? -29.25 -19.453 46.906 1 18.66 277 ALA A C 1
ATOM 2182 O O . ALA A 1 277 ? -28.266 -18.781 46.594 1 18.66 277 ALA A O 1
ATOM 2183 N N . SER A 1 278 ? -29.344 -20.781 46.719 1 19.75 278 SER A N 1
ATOM 2184 C CA . SER A 1 278 ? -28.562 -22.016 46.562 1 19.75 278 SER A CA 1
ATOM 2185 C C . SER A 1 278 ? -27.75 -21.969 45.25 1 19.75 278 SER A C 1
ATOM 2187 O O . SER A 1 278 ? -28.297 -21.953 44.156 1 19.75 278 SER A O 1
ATOM 2189 N N . ILE A 1 279 ? -26.625 -21.156 45.312 1 18.36 279 ILE A N 1
ATOM 2190 C CA . ILE A 1 279 ? -25.609 -20.812 44.344 1 18.36 279 ILE A CA 1
ATOM 2191 C C . ILE A 1 279 ? -24.938 -22.094 43.844 1 18.36 279 ILE A C 1
ATOM 2193 O O . ILE A 1 279 ? -23.719 -22.203 43.844 1 18.36 279 ILE A O 1
ATOM 2197 N N . GLU A 1 280 ? -25.828 -23.172 43.906 1 17.69 280 GLU A N 1
ATOM 2198 C CA . GLU A 1 280 ? -25.016 -24.375 43.781 1 17.69 280 GLU A CA 1
ATOM 2199 C C . GLU A 1 280 ? -24.062 -24.297 42.594 1 17.69 280 GLU A C 1
ATOM 2201 O O . GLU A 1 280 ? -22.938 -24.781 42.688 1 17.69 280 GLU A O 1
ATOM 2206 N N . ALA A 1 281 ? -24.703 -23.938 41.469 1 17.52 281 ALA A N 1
ATOM 2207 C CA . ALA A 1 281 ? -24.266 -24.812 40.375 1 17.52 281 ALA A CA 1
ATOM 2208 C C . ALA A 1 281 ? -22.812 -24.578 40.031 1 17.52 281 ALA A C 1
ATOM 2210 O O . ALA A 1 281 ? -22.359 -23.438 39.969 1 17.52 281 ALA A O 1
ATOM 2211 N N . GLY A 1 282 ? -21.891 -25.5 40 1 16.75 282 GLY A N 1
ATOM 2212 C CA . GLY A 1 282 ? -20.5 -25.891 40.062 1 16.75 282 GLY A CA 1
ATOM 2213 C C . GLY A 1 282 ? -19.641 -25.297 38.969 1 16.75 282 GLY A C 1
ATOM 2214 O O . GLY A 1 282 ? -18.453 -25.562 38.875 1 16.75 282 GLY A O 1
ATOM 2215 N N . ARG A 1 283 ? -20.312 -24.812 37.875 1 16.89 283 ARG A N 1
ATOM 2216 C CA . ARG A 1 283 ? -19.562 -25.203 36.688 1 16.89 283 ARG A CA 1
ATOM 2217 C C . ARG A 1 283 ? -18.203 -24.5 36.656 1 16.89 283 ARG A C 1
ATOM 2219 O O . ARG A 1 283 ? -18.047 -23.406 37.188 1 16.89 283 ARG A O 1
ATOM 2226 N N . ALA A 1 284 ? -17.188 -25.016 35.781 1 17.59 284 ALA A N 1
ATOM 2227 C CA . ALA A 1 284 ? -15.75 -25.141 35.594 1 17.59 284 ALA A CA 1
ATOM 2228 C C . ALA A 1 284 ? -15.125 -23.797 35.25 1 17.59 284 ALA A C 1
ATOM 2230 O O . ALA A 1 284 ? -15.68 -23.031 34.469 1 17.59 284 ALA A O 1
ATOM 2231 N N . GLU A 1 285 ? -14.297 -23.203 36.062 1 19.42 285 GLU A N 1
ATOM 2232 C CA . GLU A 1 285 ? -13.43 -22.062 36.344 1 19.42 285 GLU A CA 1
ATOM 2233 C C . GLU A 1 285 ? -12.523 -21.75 35.156 1 19.42 285 GLU A C 1
ATOM 2235 O O . GLU A 1 285 ? -11.508 -22.422 34.969 1 19.42 285 GLU A O 1
ATOM 2240 N N . LEU A 1 286 ? -13.078 -21.75 33.875 1 19.89 286 LEU A N 1
ATOM 2241 C CA . LEU A 1 286 ? -12.172 -21.578 32.75 1 19.89 286 LEU A CA 1
ATOM 2242 C C . LEU A 1 286 ? -11.258 -20.375 32.969 1 19.89 286 LEU A C 1
ATOM 2244 O O . LEU A 1 286 ? -11.727 -19.281 33.281 1 19.89 286 LEU A O 1
ATOM 2248 N N . VAL A 1 287 ? -10.125 -20.547 33.469 1 21.89 287 VAL A N 1
ATOM 2249 C CA . VAL A 1 287 ? -9 -19.688 33.812 1 21.89 287 VAL A CA 1
ATOM 2250 C C . VAL A 1 287 ? -8.828 -18.609 32.75 1 21.89 287 VAL A C 1
ATOM 2252 O O . VAL A 1 287 ? -8.734 -18.906 31.562 1 21.89 287 VAL A O 1
ATOM 2255 N N . GLU A 1 288 ? -9.133 -17.562 32.969 1 21.67 288 GLU A N 1
ATOM 2256 C CA . GLU A 1 288 ? -9.055 -16.219 32.406 1 21.67 288 GLU A CA 1
ATOM 2257 C C . GLU A 1 288 ? -7.625 -15.891 31.969 1 21.67 288 GLU A C 1
ATOM 2259 O O . GLU A 1 288 ? -6.73 -15.766 32.812 1 21.67 288 GLU A O 1
ATOM 2264 N N . HIS A 1 289 ? -7.148 -16.703 30.922 1 22.66 289 HIS A N 1
ATOM 2265 C CA . HIS A 1 289 ? -5.793 -16.391 30.469 1 22.66 289 HIS A CA 1
ATOM 2266 C C . HIS A 1 289 ? -5.57 -14.875 30.406 1 22.66 289 HIS A C 1
ATOM 2268 O O . HIS A 1 289 ? -6.293 -14.164 29.703 1 22.66 289 HIS A O 1
ATOM 2274 N N . GLN A 1 290 ? -5.211 -14.273 31.438 1 23.12 290 GLN A N 1
ATOM 2275 C CA . GLN A 1 290 ? -4.809 -12.883 31.609 1 23.12 290 GLN A CA 1
ATOM 2276 C C . GLN A 1 290 ? -3.852 -12.445 30.5 1 23.12 290 GLN A C 1
ATOM 2278 O O . GLN A 1 290 ? -2.863 -13.125 30.219 1 23.12 290 GLN A O 1
ATOM 2283 N N . ALA A 1 291 ? -4.301 -11.852 29.641 1 23.5 291 ALA A N 1
ATOM 2284 C CA . ALA A 1 291 ? -3.613 -11.156 28.547 1 23.5 291 ALA A CA 1
ATOM 2285 C C . ALA A 1 291 ? -2.275 -10.586 29.031 1 23.5 291 ALA A C 1
ATOM 2287 O O . ALA A 1 291 ? -2.18 -10.039 30.125 1 23.5 291 ALA A O 1
ATOM 2288 N N . PRO A 1 292 ? -1.174 -11.297 28.656 1 23.66 292 PRO A N 1
ATOM 2289 C CA . PRO A 1 292 ? 0.062 -10.75 29.234 1 23.66 292 PRO A CA 1
ATOM 2290 C C . PRO A 1 292 ? 0.044 -9.227 29.312 1 23.66 292 PRO A C 1
ATOM 2292 O O . PRO A 1 292 ? -0.503 -8.562 28.438 1 23.66 292 PRO A O 1
ATOM 2295 N N . ARG A 1 293 ? 0 -8.703 30.438 1 24.62 293 ARG A N 1
ATOM 2296 C CA . ARG A 1 293 ? 0.273 -7.301 30.719 1 24.62 293 ARG A CA 1
ATOM 2297 C C . ARG A 1 293 ? 1.521 -6.824 29.984 1 24.62 293 ARG A C 1
ATOM 2299 O O . ARG A 1 293 ? 2.625 -7.301 30.25 1 24.62 293 ARG A O 1
ATOM 2306 N N . VAL A 1 294 ? 1.462 -6.855 28.625 1 25.78 294 VAL A N 1
ATOM 2307 C CA . VAL A 1 294 ? 2.506 -6.109 27.938 1 25.78 294 VAL A CA 1
ATOM 2308 C C . VAL A 1 294 ? 2.988 -4.953 28.812 1 25.78 294 VAL A C 1
ATOM 2310 O O . VAL A 1 294 ? 2.18 -4.164 29.312 1 25.78 294 VAL A O 1
ATOM 2313 N N . VAL A 1 295 ? 4.043 -5.238 29.594 1 26.03 295 VAL A N 1
ATOM 2314 C CA . VAL A 1 295 ? 4.781 -4.207 30.312 1 26.03 295 VAL A CA 1
ATOM 2315 C C . VAL A 1 295 ? 4.75 -2.902 29.516 1 26.03 295 VAL A C 1
ATOM 2317 O O . VAL A 1 295 ? 4.801 -2.916 28.281 1 26.03 295 VAL A O 1
ATOM 2320 N N . GLU A 1 296 ? 4.254 -1.943 30.047 1 27.23 296 GLU A N 1
ATOM 2321 C CA . GLU A 1 296 ? 4.172 -0.511 29.781 1 27.23 296 GLU A CA 1
ATOM 2322 C C . GLU A 1 296 ? 5.523 0.047 29.344 1 27.23 296 GLU A C 1
ATOM 2324 O O . GLU A 1 296 ? 6.336 0.446 30.172 1 27.23 296 GLU A O 1
ATOM 2329 N N . ASN A 1 297 ? 6.387 -0.906 28.688 1 28.31 297 ASN A N 1
ATOM 2330 C CA . ASN A 1 297 ? 7.59 -0.138 28.375 1 28.31 297 ASN A CA 1
ATOM 2331 C C . ASN A 1 297 ? 7.242 1.272 27.906 1 28.31 297 ASN A C 1
ATOM 2333 O O . ASN A 1 297 ? 6.336 1.455 27.094 1 28.31 297 ASN A O 1
ATOM 2337 N N . GLU A 1 298 ? 7.434 2.133 28.766 1 29.27 298 GLU A N 1
ATOM 2338 C CA . GLU A 1 298 ? 7.344 3.576 28.562 1 29.27 298 GLU A CA 1
ATOM 2339 C C . GLU A 1 298 ? 7.836 3.969 27.172 1 29.27 298 GLU A C 1
ATOM 2341 O O . GLU A 1 298 ? 9.008 3.762 26.844 1 29.27 298 GLU A O 1
ATOM 2346 N N . VAL A 1 299 ? 7.152 3.453 26.219 1 32.56 299 VAL A N 1
ATOM 2347 C CA . VAL A 1 299 ? 7.48 4.031 24.922 1 32.56 299 VAL A CA 1
ATOM 2348 C C . VAL A 1 299 ? 7.863 5.5 25.078 1 32.56 299 VAL A C 1
ATOM 2350 O O . VAL A 1 299 ? 7.039 6.32 25.484 1 32.56 299 VAL A O 1
ATOM 2353 N N . ILE A 1 300 ? 9.039 5.703 25.656 1 32 300 ILE A N 1
ATOM 2354 C CA . ILE A 1 300 ? 9.609 7.047 25.641 1 32 300 ILE A CA 1
ATOM 2355 C C . ILE A 1 300 ? 9.336 7.703 24.297 1 32 300 ILE A C 1
ATOM 2357 O O . ILE A 1 300 ? 9.867 7.273 23.266 1 32 300 ILE A O 1
ATOM 2361 N N . ILE A 1 301 ? 8.109 7.938 24.094 1 38.44 301 ILE A N 1
ATOM 2362 C CA . ILE A 1 301 ? 7.797 8.828 22.969 1 38.44 301 ILE A CA 1
ATOM 2363 C C . ILE A 1 301 ? 8.625 10.109 23.094 1 38.44 301 ILE A C 1
ATOM 2365 O O . ILE A 1 301 ? 8.477 10.867 24.047 1 38.44 301 ILE A O 1
ATOM 2369 N N . ASP A 1 302 ? 9.859 9.992 22.938 1 38.28 302 ASP A N 1
ATOM 2370 C CA . ASP A 1 302 ? 10.547 11.273 22.844 1 38.28 302 ASP A CA 1
ATOM 2371 C C . ASP A 1 302 ? 9.695 12.305 22.125 1 38.28 302 ASP A C 1
ATOM 2373 O O . ASP A 1 302 ? 9.461 12.188 20.906 1 38.28 302 ASP A O 1
ATOM 2377 N N . GLU A 1 303 ? 8.672 12.742 22.781 1 50.41 303 GLU A N 1
ATOM 2378 C CA . GLU A 1 303 ? 7.98 13.922 22.281 1 50.41 303 GLU A CA 1
ATOM 2379 C C . GLU A 1 303 ? 8.969 14.953 21.734 1 50.41 303 GLU A C 1
ATOM 2381 O O . GLU A 1 303 ? 9.633 15.656 22.5 1 50.41 303 GLU A O 1
ATOM 2386 N N . GLY A 1 304 ? 9.867 14.461 20.828 1 59.69 304 GLY A N 1
ATOM 2387 C CA . GLY A 1 304 ? 10.789 15.43 20.266 1 59.69 304 GLY A CA 1
ATOM 2388 C C . GLY A 1 304 ? 10.117 16.734 19.859 1 59.69 304 GLY A C 1
ATOM 2389 O O . GLY A 1 304 ? 9.125 17.141 20.469 1 59.69 304 GLY A O 1
ATOM 2390 N N . ASP A 1 305 ? 10.664 17.578 19.016 1 77.69 305 ASP A N 1
ATOM 2391 C CA . ASP A 1 305 ? 10.312 18.922 18.547 1 77.69 305 ASP A CA 1
ATOM 2392 C C . ASP A 1 305 ? 8.984 18.906 17.797 1 77.69 305 ASP A C 1
ATOM 2394 O O . ASP A 1 305 ? 8.406 19.969 17.531 1 77.69 305 ASP A O 1
ATOM 2398 N N . LEU A 1 306 ? 8.273 17.656 17.672 1 87.06 306 LEU A N 1
ATOM 2399 C CA . LEU A 1 306 ? 7.051 17.594 16.875 1 87.06 306 LEU A CA 1
ATOM 2400 C C . LEU A 1 306 ? 5.832 17.375 17.766 1 87.06 306 LEU A C 1
ATOM 2402 O O . LEU A 1 306 ? 4.754 17.031 17.281 1 87.06 306 LEU A O 1
ATOM 2406 N N . GLY A 1 307 ? 5.98 17.547 19.031 1 84 307 GLY A N 1
ATOM 2407 C CA . GLY A 1 307 ? 4.848 17.391 19.922 1 84 307 GLY A CA 1
ATOM 2408 C C . GLY A 1 307 ? 4.254 15.992 19.891 1 84 307 GLY A C 1
ATOM 2409 O O . GLY A 1 307 ? 4.953 15.008 20.172 1 84 307 GLY A O 1
ATOM 2410 N N . ARG A 1 308 ? 2.916 15.953 19.453 1 88.31 308 ARG A N 1
ATOM 2411 C CA . ARG A 1 308 ? 2.188 14.688 19.5 1 88.31 308 ARG A CA 1
ATOM 2412 C C . ARG A 1 308 ? 2.33 13.93 18.188 1 88.31 308 ARG A C 1
ATOM 2414 O O . ARG A 1 308 ? 1.761 12.844 18.016 1 88.31 308 ARG A O 1
ATOM 2421 N N . LEU A 1 309 ? 3.043 14.516 17.25 1 92.75 309 LEU A N 1
ATOM 2422 C CA . LEU A 1 309 ? 3.312 13.781 16.016 1 92.75 309 LEU A CA 1
ATOM 2423 C C . LEU A 1 309 ? 4.582 12.953 16.156 1 92.75 309 LEU A C 1
ATOM 2425 O O . LEU A 1 309 ? 5.672 13.492 16.359 1 92.75 309 LEU A O 1
ATOM 2429 N N . HIS A 1 310 ? 4.438 11.68 16.031 1 93.12 310 HIS A N 1
ATOM 2430 C CA . HIS A 1 310 ? 5.543 10.727 16.094 1 93.12 310 HIS A CA 1
ATOM 2431 C C . HIS A 1 310 ? 5.953 10.273 14.695 1 93.12 310 HIS A C 1
ATOM 2433 O O . HIS A 1 310 ? 5.137 9.711 13.961 1 93.12 310 HIS A O 1
ATOM 2439 N N . MET A 1 311 ? 7.211 10.547 14.383 1 94.12 311 MET A N 1
ATOM 2440 C CA . MET A 1 311 ? 7.707 10.086 13.086 1 94.12 311 MET A CA 1
ATOM 2441 C C . MET A 1 311 ? 8.656 8.906 13.25 1 94.12 311 MET A C 1
ATOM 2443 O O . MET A 1 311 ? 9.602 8.969 14.047 1 94.12 311 MET A O 1
ATOM 2447 N N . ALA A 1 312 ? 8.344 7.84 12.617 1 93.19 312 ALA A N 1
ATOM 2448 C CA . ALA A 1 312 ? 9.203 6.66 12.555 1 93.19 312 ALA A CA 1
ATOM 2449 C C . ALA A 1 312 ? 9.648 6.379 11.125 1 93.19 312 ALA A C 1
ATOM 2451 O O . ALA A 1 312 ? 8.828 6.367 10.203 1 93.19 312 ALA A O 1
ATOM 2452 N N . ASN A 1 313 ? 10.93 6.199 10.953 1 92.69 313 ASN A N 1
ATOM 2453 C CA . ASN A 1 313 ? 11.492 6.031 9.617 1 92.69 313 ASN A CA 1
ATOM 2454 C C . ASN A 1 313 ? 12.227 4.699 9.484 1 92.69 313 ASN A C 1
ATOM 2456 O O . ASN A 1 313 ? 13.055 4.352 10.32 1 92.69 313 ASN A O 1
ATOM 2460 N N . GLY A 1 314 ? 11.828 3.965 8.391 1 90.5 314 GLY A N 1
ATOM 2461 C CA . GLY A 1 314 ? 12.539 2.729 8.094 1 90.5 314 GLY A CA 1
ATOM 2462 C C . GLY A 1 314 ? 13.945 2.953 7.578 1 90.5 314 GLY A C 1
ATOM 2463 O O . GLY A 1 314 ? 14.289 4.059 7.16 1 90.5 314 GLY A O 1
ATOM 2464 N N . THR A 1 315 ? 14.695 1.899 7.625 1 86.19 315 THR A N 1
ATOM 2465 C CA . THR A 1 315 ? 16.078 1.964 7.152 1 86.19 315 THR A CA 1
ATOM 2466 C C . THR A 1 315 ? 16.141 1.715 5.648 1 86.19 315 THR A C 1
ATOM 2468 O O . THR A 1 315 ? 15.453 0.844 5.125 1 86.19 315 THR A O 1
ATOM 2471 N N . PHE A 1 316 ? 16.984 2.643 5.086 1 88.06 316 PHE A N 1
ATOM 2472 C CA . PHE A 1 316 ? 17.203 2.426 3.658 1 88.06 316 PHE A CA 1
ATOM 2473 C C . PHE A 1 316 ? 18.094 1.206 3.428 1 88.06 316 PHE A C 1
ATOM 2475 O O . PHE A 1 316 ? 19.109 1.035 4.102 1 88.06 316 PHE A O 1
ATOM 2482 N N . SER A 1 317 ? 17.906 0.432 2.588 1 78.69 317 SER A N 1
ATOM 2483 C CA . SER A 1 317 ? 18.672 -0.742 2.186 1 78.69 317 SER A CA 1
ATOM 2484 C C . SER A 1 317 ? 18.766 -1.76 3.318 1 78.69 317 SER A C 1
ATOM 2486 O O . SER A 1 317 ? 18.969 -1.39 4.477 1 78.69 317 SER A O 1
ATOM 2488 N N . GLY A 1 318 ? 18.219 -2.934 3.195 1 71.31 318 GLY A N 1
ATOM 2489 C CA . GLY A 1 318 ? 18.281 -3.986 4.195 1 71.31 318 GLY A CA 1
ATOM 2490 C C . GLY A 1 318 ? 16.938 -4.605 4.5 1 71.31 318 GLY A C 1
ATOM 2491 O O . GLY A 1 318 ? 15.984 -4.441 3.734 1 71.31 318 GLY A O 1
ATOM 2492 N N . ARG A 1 319 ? 17.016 -5.215 5.719 1 74.38 319 ARG A N 1
ATOM 2493 C CA . ARG A 1 319 ? 15.805 -5.887 6.164 1 74.38 319 ARG A CA 1
ATOM 2494 C C . ARG A 1 319 ? 14.758 -4.875 6.625 1 74.38 319 ARG A C 1
ATOM 2496 O O . ARG A 1 319 ? 15.055 -3.986 7.422 1 74.38 319 ARG A O 1
ATOM 2503 N N . GLN A 1 320 ? 13.609 -5.008 6.008 1 77.62 320 GLN A N 1
ATOM 2504 C CA . GLN A 1 320 ? 12.492 -4.176 6.434 1 77.62 320 GLN A CA 1
ATOM 2505 C C . GLN A 1 320 ? 11.484 -4.984 7.242 1 77.62 320 GLN A C 1
ATOM 2507 O O . GLN A 1 320 ? 11.125 -6.102 6.859 1 77.62 320 GLN A O 1
ATOM 2512 N N . GLY A 1 321 ? 11.25 -4.605 8.547 1 81.69 321 GLY A N 1
ATOM 2513 C CA . GLY A 1 321 ? 10.195 -5.156 9.375 1 81.69 321 GLY A CA 1
ATOM 2514 C C . GLY A 1 321 ? 9.062 -4.18 9.633 1 81.69 321 GLY A C 1
ATOM 2515 O O . GLY A 1 321 ? 9.289 -3.07 10.117 1 81.69 321 GLY A O 1
ATOM 2516 N N . TRP A 1 322 ? 7.852 -4.625 9.172 1 88.56 322 TRP A N 1
ATOM 2517 C CA . TRP A 1 322 ? 6.699 -3.748 9.328 1 88.56 322 TRP A CA 1
ATOM 2518 C C . TRP A 1 322 ? 5.438 -4.555 9.633 1 88.56 322 TRP A C 1
ATOM 2520 O O . TRP A 1 322 ? 5.129 -5.516 8.922 1 88.56 322 TRP A O 1
ATOM 2530 N N . GLU A 1 323 ? 4.777 -4.281 10.773 1 84.88 323 GLU A N 1
ATOM 2531 C CA . GLU A 1 323 ? 3.467 -4.809 11.148 1 84.88 323 GLU A CA 1
ATOM 2532 C C . GLU A 1 323 ? 2.457 -3.682 11.352 1 84.88 323 GLU A C 1
ATOM 2534 O O . GLU A 1 323 ? 2.727 -2.723 12.078 1 84.88 323 GLU A O 1
ATOM 2539 N N . MET A 1 324 ? 1.365 -3.783 10.578 1 87.75 324 MET A N 1
ATOM 2540 C CA . MET A 1 324 ? 0.413 -2.68 10.672 1 87.75 324 MET A CA 1
ATOM 2541 C C . MET A 1 324 ? -0.976 -3.189 11.047 1 87.75 324 MET A C 1
ATOM 2543 O O . MET A 1 324 ? -1.323 -4.332 10.742 1 87.75 324 MET A O 1
ATOM 2547 N N . ILE A 1 325 ? -1.685 -2.332 11.719 1 83.38 325 ILE A N 1
ATOM 2548 C CA . ILE A 1 325 ? -3.111 -2.482 11.977 1 83.38 325 ILE A CA 1
ATOM 2549 C C . ILE A 1 325 ? -3.881 -1.346 11.305 1 83.38 325 ILE A C 1
ATOM 2551 O O . ILE A 1 325 ? -3.527 -0.174 11.461 1 83.38 325 ILE A O 1
ATOM 2555 N N . SER A 1 326 ? -4.805 -1.73 10.438 1 81.38 326 SER A N 1
ATOM 2556 C CA . SER A 1 326 ? -5.66 -0.719 9.828 1 81.38 326 SER A CA 1
ATOM 2557 C C . SER A 1 326 ? -7.133 -0.991 10.117 1 81.38 326 SER A C 1
ATOM 2559 O O . SER A 1 326 ? -7.555 -2.148 10.188 1 81.38 326 SER A O 1
ATOM 2561 N N . THR A 1 327 ? -7.969 0.05 10.367 1 71 327 THR A N 1
ATOM 2562 C CA . THR A 1 327 ? -9.422 -0.071 10.469 1 71 327 THR A CA 1
ATOM 2563 C C . THR A 1 327 ? -10.086 0.337 9.156 1 71 327 THR A C 1
ATOM 2565 O O . THR A 1 327 ? -11.305 0.513 9.102 1 71 327 THR A O 1
ATOM 2568 N N . GLY A 1 328 ? -9.367 0.425 8.109 1 75.31 328 GLY A N 1
ATOM 2569 C CA . GLY A 1 328 ? -9.633 0.859 6.75 1 75.31 328 GLY A CA 1
ATOM 2570 C C . GLY A 1 328 ? -8.398 1.388 6.043 1 75.31 328 GLY A C 1
ATOM 2571 O O . GLY A 1 328 ? -7.965 2.512 6.301 1 75.31 328 GLY A O 1
ATOM 2572 N N . PRO A 1 329 ? -7.832 0.468 5.219 1 76.62 329 PRO A N 1
ATOM 2573 C CA . PRO A 1 329 ? -6.484 0.808 4.754 1 76.62 329 PRO A CA 1
ATOM 2574 C C . PRO A 1 329 ? -6.434 2.145 4.016 1 76.62 329 PRO A C 1
ATOM 2576 O O . PRO A 1 329 ? -5.395 2.811 4.012 1 76.62 329 PRO A O 1
ATOM 2579 N N . PHE A 1 330 ? -7.699 2.684 3.391 1 82 330 PHE A N 1
ATOM 2580 C CA . PHE A 1 330 ? -7.73 3.965 2.691 1 82 330 PHE A CA 1
ATOM 2581 C C . PHE A 1 330 ? -6.418 4.211 1.954 1 82 330 PHE A C 1
ATOM 2583 O O . PHE A 1 330 ? -5.672 5.129 2.293 1 82 330 PHE A O 1
ATOM 2590 N N . THR A 1 331 ? -6.078 3.443 0.963 1 86.25 331 THR A N 1
ATOM 2591 C CA . THR A 1 331 ? -4.797 3.348 0.27 1 86.25 331 THR A CA 1
ATOM 2592 C C . THR A 1 331 ? -4.762 4.289 -0.933 1 86.25 331 THR A C 1
ATOM 2594 O O . THR A 1 331 ? -5.66 4.258 -1.776 1 86.25 331 THR A O 1
ATOM 2597 N N . HIS A 1 332 ? -3.77 5.203 -1 1 87.56 332 HIS A N 1
ATOM 2598 C CA . HIS A 1 332 ? -3.545 6.102 -2.125 1 87.56 332 HIS A CA 1
ATOM 2599 C C . HIS A 1 332 ? -2.217 5.801 -2.814 1 87.56 332 HIS A C 1
ATOM 2601 O O . HIS A 1 332 ? -1.248 5.41 -2.16 1 87.56 332 HIS A O 1
ATOM 2607 N N . GLN A 1 333 ? -2.242 5.859 -4.098 1 91.56 333 GLN A N 1
ATOM 2608 C CA . GLN A 1 333 ? -1.021 5.852 -4.895 1 91.56 333 GLN A CA 1
ATOM 2609 C C . GLN A 1 333 ? -0.747 7.23 -5.492 1 91.56 333 GLN A C 1
ATOM 2611 O O . GLN A 1 333 ? -1.531 7.727 -6.301 1 91.56 333 GLN A O 1
ATOM 2616 N N . LEU A 1 334 ? 0.326 7.875 -5.102 1 84.94 334 LEU A N 1
ATOM 2617 C CA . LEU A 1 334 ? 0.648 9.234 -5.535 1 84.94 334 LEU A CA 1
ATOM 2618 C C . LEU A 1 334 ? 2.01 9.273 -6.223 1 84.94 334 LEU A C 1
ATOM 2620 O O . LEU A 1 334 ? 2.922 8.531 -5.848 1 84.94 334 LEU A O 1
ATOM 2624 N N . VAL A 1 335 ? 2.051 10.164 -7.25 1 84 335 VAL A N 1
ATOM 2625 C CA . VAL A 1 335 ? 3.316 10.438 -7.926 1 84 335 VAL A CA 1
ATOM 2626 C C . VAL A 1 335 ? 3.57 11.945 -7.949 1 84 335 VAL A C 1
ATOM 2628 O O . VAL A 1 335 ? 2.762 12.711 -8.477 1 84 335 VAL A O 1
ATOM 2631 N N . PHE A 1 336 ? 4.656 12.367 -7.254 1 85.44 336 PHE A N 1
ATOM 2632 C CA . PHE A 1 336 ? 5.027 13.781 -7.203 1 85.44 336 PHE A CA 1
ATOM 2633 C C . PHE A 1 336 ? 6.309 14.031 -7.992 1 85.44 336 PHE A C 1
ATOM 2635 O O . PHE A 1 336 ? 7.266 13.258 -7.895 1 85.44 336 PHE A O 1
ATOM 2642 N N . MET B 1 1 ? -12.648 34.25 -38.938 1 26.16 1 MET B N 1
ATOM 2643 C CA . MET B 1 1 ? -13.391 33.438 -37.969 1 26.16 1 MET B CA 1
ATOM 2644 C C . MET B 1 1 ? -12.555 32.25 -37.5 1 26.16 1 MET B C 1
ATOM 2646 O O . MET B 1 1 ? -12.242 31.359 -38.312 1 26.16 1 MET B O 1
ATOM 2650 N N . SER B 1 2 ? -11.523 32.406 -36.688 1 33.81 2 SER B N 1
ATOM 2651 C CA . SER B 1 2 ? -10.453 31.547 -36.188 1 33.81 2 SER B CA 1
ATOM 2652 C C . SER B 1 2 ? -11.016 30.344 -35.438 1 33.81 2 SER B C 1
ATOM 2654 O O . SER B 1 2 ? -11.758 30.5 -34.469 1 33.81 2 SER B O 1
ATOM 2656 N N . SER B 1 3 ? -11.336 29.25 -36.156 1 34.78 3 SER B N 1
ATOM 2657 C CA . SER B 1 3 ? -11.828 27.984 -35.625 1 34.78 3 SER B CA 1
ATOM 2658 C C . SER B 1 3 ? -10.969 27.5 -34.469 1 34.78 3 SER B C 1
ATOM 2660 O O . SER B 1 3 ? -9.758 27.281 -34.625 1 34.78 3 SER B O 1
ATOM 2662 N N . SER B 1 4 ? -11.211 28 -33.25 1 37.72 4 SER B N 1
ATOM 2663 C CA . SER B 1 4 ? -10.617 27.531 -32 1 37.72 4 SER B CA 1
ATOM 2664 C C . SER B 1 4 ? -10.586 26.016 -31.922 1 37.72 4 SER B C 1
ATOM 2666 O O . SER B 1 4 ? -11.625 25.359 -32.031 1 37.72 4 SER B O 1
ATOM 2668 N N . SER B 1 5 ? -9.617 25.391 -32.5 1 39 5 SER B N 1
ATOM 2669 C CA . SER B 1 5 ? -9.352 23.969 -32.375 1 39 5 SER B CA 1
ATOM 2670 C C . SER B 1 5 ? -9.594 23.469 -30.969 1 39 5 SER B C 1
ATOM 2672 O O . SER B 1 5 ? -9.086 24.047 -30 1 39 5 SER B O 1
ATOM 2674 N N . THR B 1 6 ? -10.789 22.984 -30.703 1 39.16 6 THR B N 1
ATOM 2675 C CA . THR B 1 6 ? -11.164 22.297 -29.469 1 39.16 6 THR B CA 1
ATOM 2676 C C . THR B 1 6 ? -10.039 21.391 -28.984 1 39.16 6 THR B C 1
ATOM 2678 O O . THR B 1 6 ? -9.477 20.625 -29.781 1 39.16 6 THR B O 1
ATOM 2681 N N . PRO B 1 7 ? -9.32 21.781 -28 1 41.09 7 PRO B N 1
ATOM 2682 C CA . PRO B 1 7 ? -8.281 20.891 -27.469 1 41.09 7 PRO B CA 1
ATOM 2683 C C . PRO B 1 7 ? -8.664 19.406 -27.562 1 41.09 7 PRO B C 1
ATOM 2685 O O . PRO B 1 7 ? -9.812 19.047 -27.281 1 41.09 7 PRO B O 1
ATOM 2688 N N . LYS B 1 8 ? -8.203 18.656 -28.406 1 42.41 8 LYS B N 1
ATOM 2689 C CA . LYS B 1 8 ? -8.359 17.219 -28.562 1 42.41 8 LYS B CA 1
ATOM 2690 C C . LYS B 1 8 ? -8.477 16.531 -27.203 1 42.41 8 LYS B C 1
ATOM 2692 O O . LYS B 1 8 ? -7.633 16.719 -26.328 1 42.41 8 LYS B O 1
ATOM 2697 N N . GLU B 1 9 ? -9.688 16.406 -26.672 1 46.22 9 GLU B N 1
ATOM 2698 C CA . GLU B 1 9 ? -10 15.633 -25.469 1 46.22 9 GLU B CA 1
ATOM 2699 C C . GLU B 1 9 ? -9.125 14.383 -25.375 1 46.22 9 GLU B C 1
ATOM 2701 O O . GLU B 1 9 ? -9.094 13.562 -26.297 1 46.22 9 GLU B O 1
ATOM 2706 N N . GLU B 1 10 ? -8.008 14.484 -24.766 1 55.97 10 GLU B N 1
ATOM 2707 C CA . GLU B 1 10 ? -7.129 13.336 -24.562 1 55.97 10 GLU B CA 1
ATOM 2708 C C . GLU B 1 10 ? -7.93 12.094 -24.172 1 55.97 10 GLU B C 1
ATOM 2710 O O . GLU B 1 10 ? -8.82 12.164 -23.328 1 55.97 10 GLU B O 1
ATOM 2715 N N . GLU B 1 11 ? -8.078 11.094 -24.984 1 65.44 11 GLU B N 1
ATOM 2716 C CA . GLU B 1 11 ? -8.789 9.828 -24.797 1 65.44 11 GLU B CA 1
ATOM 2717 C C . GLU B 1 11 ? -8.312 9.117 -23.531 1 65.44 11 GLU B C 1
ATOM 2719 O O . GLU B 1 11 ? -7.113 9.016 -23.281 1 65.44 11 GLU B O 1
ATOM 2724 N N . GLU B 1 12 ? -9.234 9.078 -22.5 1 81.25 12 GLU B N 1
ATOM 2725 C CA . GLU B 1 12 ? -8.938 8.344 -21.281 1 81.25 12 GLU B CA 1
ATOM 2726 C C . GLU B 1 12 ? -9.43 6.902 -21.359 1 81.25 12 GLU B C 1
ATOM 2728 O O . GLU B 1 12 ? -10.469 6.629 -21.969 1 81.25 12 GLU B O 1
ATOM 2733 N N . ASP B 1 13 ? -8.609 5.945 -20.984 1 88.81 13 ASP B N 1
ATOM 2734 C CA . ASP B 1 13 ? -8.945 4.527 -20.906 1 88.81 13 ASP B CA 1
ATOM 2735 C C . ASP B 1 13 ? -9.18 4.098 -19.453 1 88.81 13 ASP B C 1
ATOM 2737 O O . ASP B 1 13 ? -8.539 4.613 -18.547 1 88.81 13 ASP B O 1
ATOM 2741 N N . GLU B 1 14 ? -10.203 3.199 -19.375 1 92.88 14 GLU B N 1
ATOM 2742 C CA . GLU B 1 14 ? -10.352 2.59 -18.062 1 92.88 14 GLU B CA 1
ATOM 2743 C C . GLU B 1 14 ? -9.172 1.67 -17.734 1 92.88 14 GLU B C 1
ATOM 2745 O O . GLU B 1 14 ? -8.648 0.999 -18.625 1 92.88 14 GLU B O 1
ATOM 2750 N N . ALA B 1 15 ? -8.812 1.688 -16.516 1 94.12 15 ALA B N 1
ATOM 2751 C CA . ALA B 1 15 ? -7.668 0.879 -16.109 1 94.12 15 ALA B CA 1
ATOM 2752 C C . ALA B 1 15 ? -7.879 0.3 -14.711 1 94.12 15 ALA B C 1
ATOM 2754 O O . ALA B 1 15 ? -8.711 0.792 -13.945 1 94.12 15 ALA B O 1
ATOM 2755 N N . LEU B 1 16 ? -7.227 -0.803 -14.523 1 95.94 16 LEU B N 1
ATOM 2756 C CA . LEU B 1 16 ? -7.164 -1.452 -13.219 1 95.94 16 LEU B CA 1
ATOM 2757 C C . LEU B 1 16 ? -5.941 -0.982 -12.438 1 95.94 16 LEU B C 1
ATOM 2759 O O . LEU B 1 16 ? -4.805 -1.156 -12.891 1 95.94 16 LEU B O 1
ATOM 2763 N N . PHE B 1 17 ? -6.16 -0.319 -11.289 1 95.69 17 PHE B N 1
ATOM 2764 C CA . PHE B 1 17 ? -5.105 0.123 -10.391 1 95.69 17 PHE B CA 1
ATOM 2765 C C . PHE B 1 17 ? -4.945 -0.85 -9.227 1 95.69 17 PHE B C 1
ATOM 2767 O O . PHE B 1 17 ? -5.926 -1.204 -8.57 1 95.69 17 PHE B O 1
ATOM 2774 N N . ILE B 1 18 ? -3.695 -1.287 -8.992 1 96.44 18 ILE B N 1
ATOM 2775 C CA . ILE B 1 18 ? -3.461 -2.287 -7.957 1 96.44 18 ILE B CA 1
ATOM 2776 C C . ILE B 1 18 ? -2.254 -1.884 -7.113 1 96.44 18 ILE B C 1
ATOM 2778 O O . ILE B 1 18 ? -1.227 -1.461 -7.648 1 96.44 18 ILE B O 1
ATOM 2782 N N . VAL B 1 19 ? -2.396 -1.895 -5.84 1 96.5 19 VAL B N 1
ATOM 2783 C CA . VAL B 1 19 ? -1.267 -1.931 -4.918 1 96.5 19 VAL B CA 1
ATOM 2784 C C . VAL B 1 19 ? -1.155 -3.318 -4.293 1 96.5 19 VAL B C 1
ATOM 2786 O O . VAL B 1 19 ? -2.135 -3.848 -3.76 1 96.5 19 VAL B O 1
ATOM 2789 N N . VAL B 1 20 ? -0.009 -3.902 -4.438 1 95.38 20 VAL B N 1
ATOM 2790 C CA . VAL B 1 20 ? 0.212 -5.254 -3.932 1 95.38 20 VAL B CA 1
ATOM 2791 C C . VAL B 1 20 ? 1.255 -5.223 -2.816 1 95.38 20 VAL B C 1
ATOM 2793 O O . VAL B 1 20 ? 2.281 -4.547 -2.936 1 95.38 20 VAL B O 1
ATOM 2796 N N . GLN B 1 21 ? 0.967 -5.938 -1.758 1 93.25 21 GLN B N 1
ATOM 2797 C CA . GLN B 1 21 ? 1.888 -6.051 -0.631 1 93.25 21 GLN B CA 1
ATOM 2798 C C . GLN B 1 21 ? 1.995 -7.492 -0.147 1 93.25 21 GLN B C 1
ATOM 2800 O O . GLN B 1 21 ? 1.022 -8.25 -0.21 1 93.25 21 GLN B O 1
ATOM 2805 N N . ARG B 1 22 ? 3.174 -7.766 0.327 1 91.5 22 ARG B N 1
ATOM 2806 C CA . ARG B 1 22 ? 3.381 -9.07 0.955 1 91.5 22 ARG B CA 1
ATOM 2807 C C . ARG B 1 22 ? 2.814 -9.086 2.371 1 91.5 22 ARG B C 1
ATOM 2809 O O . ARG B 1 22 ? 2.955 -8.117 3.117 1 91.5 22 ARG B O 1
ATOM 2816 N N . ILE B 1 23 ? 2.236 -10.234 2.666 1 90.12 23 ILE B N 1
ATOM 2817 C CA . ILE B 1 23 ? 1.729 -10.422 4.02 1 90.12 23 ILE B CA 1
ATOM 2818 C C . ILE B 1 23 ? 2.236 -11.75 4.586 1 90.12 23 ILE B C 1
ATOM 2820 O O . ILE B 1 23 ? 2.561 -12.664 3.834 1 90.12 23 ILE B O 1
ATOM 2824 N N . SER B 1 24 ? 2.357 -11.797 5.883 1 88 24 SER B N 1
ATOM 2825 C CA . SER B 1 24 ? 2.656 -13.039 6.582 1 88 24 SER B CA 1
ATOM 2826 C C . SER B 1 24 ? 1.47 -13.5 7.422 1 88 24 SER B C 1
ATOM 2828 O O . SER B 1 24 ? 1.518 -14.562 8.047 1 88 24 SER B O 1
ATOM 2830 N N . GLY B 1 25 ? 0.461 -12.773 7.449 1 86.56 25 GLY B N 1
ATOM 2831 C CA . GLY B 1 25 ? -0.771 -13.031 8.172 1 86.56 25 GLY B CA 1
ATOM 2832 C C . GLY B 1 25 ? -1.646 -11.805 8.328 1 86.56 25 GLY B C 1
ATOM 2833 O O . GLY B 1 25 ? -1.316 -10.734 7.816 1 86.56 25 GLY B O 1
ATOM 2834 N N . GLY B 1 26 ? -2.844 -12.055 8.867 1 88.44 26 GLY B N 1
ATOM 2835 C CA . GLY B 1 26 ? -3.762 -10.945 9.086 1 88.44 26 GLY B CA 1
ATOM 2836 C C . GLY B 1 26 ? -5.203 -11.391 9.242 1 88.44 26 GLY B C 1
ATOM 2837 O O . GLY B 1 26 ? -5.477 -12.57 9.445 1 88.44 26 GLY B O 1
ATOM 2838 N N . ARG B 1 27 ? -6.023 -10.391 9.289 1 90.12 27 ARG B N 1
ATOM 2839 C CA . ARG B 1 27 ? -7.457 -10.68 9.266 1 90.12 27 ARG B CA 1
ATOM 2840 C C . ARG B 1 27 ? -8.219 -9.602 8.492 1 90.12 27 ARG B C 1
ATOM 2842 O O . ARG B 1 27 ? -7.848 -8.422 8.531 1 90.12 27 ARG B O 1
ATOM 2849 N N . LEU B 1 28 ? -9.258 -10.086 7.832 1 90.81 28 LEU B N 1
ATOM 2850 C CA . LEU B 1 28 ? -10.07 -9.242 6.961 1 90.81 28 LEU B CA 1
ATOM 2851 C C . LEU B 1 28 ? -11.539 -9.305 7.359 1 90.81 28 LEU B C 1
ATOM 2853 O O . LEU B 1 28 ? -12.078 -10.391 7.574 1 90.81 28 LEU B O 1
ATOM 2857 N N . LEU B 1 29 ? -12.117 -8.117 7.547 1 87.12 29 LEU B N 1
ATOM 2858 C CA . LEU B 1 29 ? -13.57 -8.047 7.719 1 87.12 29 LEU B CA 1
ATOM 2859 C C . LEU B 1 29 ? -14.289 -8.336 6.406 1 87.12 29 LEU B C 1
ATOM 2861 O O . LEU B 1 29 ? -14.141 -7.598 5.434 1 87.12 29 LEU B O 1
ATOM 2865 N N . VAL B 1 30 ? -15.047 -9.414 6.363 1 87.5 30 VAL B N 1
ATOM 2866 C CA . VAL B 1 30 ? -15.633 -9.828 5.086 1 87.5 30 VAL B CA 1
ATOM 2867 C C . VAL B 1 30 ? -17.141 -9.555 5.094 1 87.5 30 VAL B C 1
ATOM 2869 O O . VAL B 1 30 ? -17.781 -9.578 4.047 1 87.5 30 VAL B O 1
ATOM 2872 N N . ASN B 1 31 ? -17.703 -9.328 6.238 1 82.75 31 ASN B N 1
ATOM 2873 C CA . ASN B 1 31 ? -19.109 -8.953 6.383 1 82.75 31 ASN B CA 1
ATOM 2874 C C . ASN B 1 31 ? -19.312 -7.977 7.535 1 82.75 31 ASN B C 1
ATOM 2876 O O . ASN B 1 31 ? -19.25 -8.367 8.703 1 82.75 31 ASN B O 1
ATOM 2880 N N . GLU B 1 32 ? -19.594 -6.781 7.18 1 78.44 32 GLU B N 1
ATOM 2881 C CA . GLU B 1 32 ? -19.719 -5.73 8.18 1 78.44 32 GLU B CA 1
ATOM 2882 C C . GLU B 1 32 ? -20.953 -5.949 9.062 1 78.44 32 GLU B C 1
ATOM 2884 O O . GLU B 1 32 ? -20.891 -5.75 10.281 1 78.44 32 GLU B O 1
ATOM 2889 N N . ASP B 1 33 ? -22.031 -6.344 8.414 1 77.56 33 ASP B N 1
ATOM 2890 C CA . ASP B 1 33 ? -23.281 -6.492 9.148 1 77.56 33 ASP B CA 1
ATOM 2891 C C . ASP B 1 33 ? -23.156 -7.562 10.234 1 77.56 33 ASP B C 1
ATOM 2893 O O . ASP B 1 33 ? -23.672 -7.391 11.344 1 77.56 33 ASP B O 1
ATOM 2897 N N . ASP B 1 34 ? -22.438 -8.57 9.945 1 81.62 34 ASP B N 1
ATOM 2898 C CA . ASP B 1 34 ? -22.297 -9.68 10.883 1 81.62 34 ASP B CA 1
ATOM 2899 C C . ASP B 1 34 ? -20.984 -9.602 11.641 1 81.62 34 ASP B C 1
ATOM 2901 O O . ASP B 1 34 ? -20.656 -10.484 12.438 1 81.62 34 ASP B O 1
ATOM 2905 N N . ASP B 1 35 ? -20.25 -8.586 11.383 1 83.56 35 ASP B N 1
ATOM 2906 C CA . ASP B 1 35 ? -18.922 -8.453 11.961 1 83.56 35 ASP B CA 1
ATOM 2907 C C . ASP B 1 35 ? -18.125 -9.742 11.789 1 83.56 35 ASP B C 1
ATOM 2909 O O . ASP B 1 35 ? -17.516 -10.242 12.742 1 83.56 35 ASP B O 1
ATOM 2913 N N . LYS B 1 36 ? -18.234 -10.328 10.594 1 86.62 36 LYS B N 1
ATOM 2914 C CA . LYS B 1 36 ? -17.531 -11.57 10.281 1 86.62 36 LYS B CA 1
ATOM 2915 C C . LYS B 1 36 ? -16.125 -11.289 9.758 1 86.62 36 LYS B C 1
ATOM 2917 O O . LYS B 1 36 ? -15.961 -10.562 8.766 1 86.62 36 LYS B O 1
ATOM 2922 N N . TRP B 1 37 ? -15.141 -11.922 10.469 1 88.88 37 TRP B N 1
ATOM 2923 C CA . TRP B 1 37 ? -13.734 -11.758 10.102 1 88.88 37 TRP B CA 1
ATOM 2924 C C . TRP B 1 37 ? -13.133 -13.07 9.625 1 88.88 37 TRP B C 1
ATOM 2926 O O . TRP B 1 37 ? -13.422 -14.133 10.188 1 88.88 37 TRP B O 1
ATOM 2936 N N . VAL B 1 38 ? -12.359 -12.953 8.539 1 89.56 38 VAL B N 1
ATOM 2937 C CA . VAL B 1 38 ? -11.531 -14.07 8.102 1 89.56 38 VAL B CA 1
ATOM 2938 C C . VAL B 1 38 ? -10.109 -13.898 8.633 1 89.56 38 VAL B C 1
ATOM 2940 O O . VAL B 1 38 ? -9.492 -12.852 8.43 1 89.56 38 VAL B O 1
ATOM 2943 N N . HIS B 1 39 ? -9.688 -14.953 9.312 1 90.12 39 HIS B N 1
ATOM 2944 C CA . HIS B 1 39 ? -8.352 -14.922 9.906 1 90.12 39 HIS B CA 1
ATOM 2945 C C . HIS B 1 39 ? -7.355 -15.711 9.07 1 90.12 39 HIS B C 1
ATOM 2947 O O . HIS B 1 39 ? -7.625 -16.859 8.695 1 90.12 39 HIS B O 1
ATOM 2953 N N . LEU B 1 40 ? -6.27 -15.016 8.656 1 89.12 40 LEU B N 1
ATOM 2954 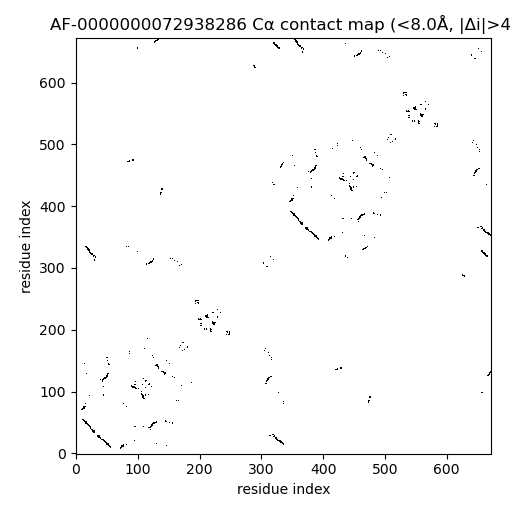C CA . LEU B 1 40 ? -5.176 -15.617 7.898 1 89.12 40 LEU B CA 1
ATOM 2955 C C . LEU B 1 40 ? -3.979 -15.891 8.805 1 89.12 40 LEU B C 1
ATOM 2957 O O . LEU B 1 40 ? -2.93 -15.258 8.664 1 89.12 40 LEU B O 1
ATOM 2961 N N . VAL B 1 41 ? -4.039 -16.859 9.633 1 81.12 41 VAL B N 1
ATOM 2962 C CA . VAL B 1 41 ? -3.023 -17.125 10.641 1 81.12 41 VAL B CA 1
ATOM 2963 C C . VAL B 1 41 ? -1.848 -17.875 10.016 1 81.12 41 VAL B C 1
ATOM 2965 O O . VAL B 1 41 ? -2.012 -18.969 9.492 1 81.12 41 VAL B O 1
ATOM 2968 N N . ASN B 1 42 ? -0.701 -17.266 10.109 1 79.38 42 ASN B N 1
ATOM 2969 C CA . ASN B 1 42 ? 0.541 -17.828 9.594 1 79.38 42 ASN B CA 1
ATOM 2970 C C . ASN B 1 42 ? 0.414 -18.219 8.117 1 79.38 42 ASN B C 1
ATOM 2972 O O . ASN B 1 42 ? 0.851 -19.297 7.711 1 79.38 42 ASN B O 1
ATOM 2976 N N . GLU B 1 43 ? -0.277 -17.469 7.332 1 86.31 43 GLU B N 1
ATOM 2977 C CA . GLU B 1 43 ? -0.453 -17.672 5.898 1 86.31 43 GLU B CA 1
ATOM 2978 C C . GLU B 1 43 ? 0.203 -16.547 5.098 1 86.31 43 GLU B C 1
ATOM 2980 O O . GLU B 1 43 ? -0.418 -15.516 4.852 1 86.31 43 GLU B O 1
ATOM 2985 N N . PRO B 1 44 ? 1.437 -16.875 4.738 1 89.56 44 PRO B N 1
ATOM 2986 C CA . PRO B 1 44 ? 2.045 -15.867 3.861 1 89.56 44 PRO B CA 1
ATOM 2987 C C . PRO B 1 44 ? 1.289 -15.695 2.545 1 89.56 44 PRO B C 1
ATOM 2989 O O . PRO B 1 44 ? 0.55 -16.594 2.133 1 89.56 44 PRO B O 1
ATOM 2992 N N . GLY B 1 45 ? 1.376 -14.602 1.936 1 93.56 45 GLY B N 1
ATOM 2993 C CA . GLY B 1 45 ? 0.703 -14.344 0.673 1 93.56 45 GLY B CA 1
ATOM 2994 C C . GLY B 1 45 ? 0.759 -12.891 0.256 1 93.56 45 GLY B C 1
ATOM 2995 O O . GLY B 1 45 ? 1.776 -12.219 0.453 1 93.56 45 GLY B O 1
ATOM 2996 N N . LEU B 1 46 ? -0.306 -12.523 -0.448 1 94.94 46 LEU B N 1
ATOM 2997 C CA . LEU B 1 46 ? -0.385 -11.164 -0.981 1 94.94 46 LEU B CA 1
ATOM 2998 C C . LEU B 1 46 ? -1.73 -10.531 -0.651 1 94.94 46 LEU B C 1
ATOM 3000 O O . LEU B 1 46 ? -2.754 -11.219 -0.605 1 94.94 46 LEU B O 1
ATOM 3004 N N . VAL B 1 47 ? -1.665 -9.266 -0.398 1 95.12 47 VAL B N 1
ATOM 3005 C CA . VAL B 1 47 ? -2.869 -8.445 -0.454 1 95.12 47 VAL B CA 1
ATOM 3006 C C . VAL B 1 47 ? -2.814 -7.527 -1.674 1 95.12 47 VAL B C 1
ATOM 3008 O O . VAL B 1 47 ? -1.766 -6.961 -1.985 1 95.12 47 VAL B O 1
ATOM 3011 N N . ASN B 1 48 ? -3.867 -7.539 -2.438 1 96.5 48 ASN B N 1
ATOM 3012 C CA . ASN B 1 48 ? -3.98 -6.574 -3.523 1 96.5 48 ASN B CA 1
ATOM 3013 C C . ASN B 1 48 ? -5.148 -5.613 -3.301 1 96.5 48 ASN B C 1
ATOM 3015 O O . ASN B 1 48 ? -6.305 -6.035 -3.264 1 96.5 48 ASN B O 1
ATOM 3019 N N . TYR B 1 49 ? -4.801 -4.359 -3.131 1 96.44 49 TYR B N 1
ATOM 3020 C CA . TYR B 1 49 ? -5.773 -3.27 -3.145 1 96.44 49 TYR B CA 1
ATOM 3021 C C . TYR B 1 49 ? -6.113 -2.861 -4.574 1 96.44 49 TYR B C 1
ATOM 3023 O O . TYR B 1 49 ? -5.219 -2.609 -5.383 1 96.44 49 TYR B O 1
ATOM 3031 N N . VAL B 1 50 ? -7.418 -2.762 -4.844 1 96.56 50 VAL B N 1
ATOM 3032 C CA . VAL B 1 50 ? -7.773 -2.605 -6.25 1 96.56 50 VAL B CA 1
ATOM 3033 C C . VAL B 1 50 ? -8.75 -1.439 -6.41 1 96.56 50 VAL B C 1
ATOM 3035 O O . VAL B 1 50 ? -9.609 -1.22 -5.555 1 96.56 50 VAL B O 1
ATOM 3038 N N . ALA B 1 51 ? -8.562 -0.708 -7.477 1 96.38 51 ALA B N 1
ATOM 3039 C CA . ALA B 1 51 ? -9.477 0.342 -7.918 1 96.38 51 ALA B CA 1
ATOM 3040 C C . ALA B 1 51 ? -9.562 0.398 -9.438 1 96.38 51 ALA B C 1
ATOM 3042 O O . ALA B 1 51 ? -8.68 -0.118 -10.133 1 96.38 51 ALA B O 1
ATOM 3043 N N . PHE B 1 52 ? -10.602 0.929 -9.891 1 95.69 52 PHE B N 1
ATOM 3044 C CA . PHE B 1 52 ? -10.805 1.127 -11.32 1 95.69 52 PHE B CA 1
ATOM 3045 C C . PHE B 1 52 ? -10.922 2.609 -11.648 1 95.69 52 PHE B C 1
ATOM 3047 O O . PHE B 1 52 ? -11.734 3.32 -11.055 1 95.69 52 PHE B O 1
ATOM 3054 N N . GLY B 1 53 ? -10.062 3.041 -12.469 1 94.62 53 GLY B N 1
ATOM 3055 C CA . GLY B 1 53 ? -10.031 4.445 -12.844 1 94.62 53 GLY B CA 1
ATOM 3056 C C . GLY B 1 53 ? -9.688 4.66 -14.305 1 94.62 53 GLY B C 1
ATOM 3057 O O . GLY B 1 53 ? -9.594 3.705 -15.078 1 94.62 53 GLY B O 1
ATOM 3058 N N . ARG B 1 54 ? -9.617 5.977 -14.633 1 90.81 54 ARG B N 1
ATOM 3059 C CA . ARG B 1 54 ? -9.273 6.379 -15.992 1 90.81 54 ARG B CA 1
ATOM 3060 C C . ARG B 1 54 ? -7.84 6.895 -16.062 1 90.81 54 ARG B C 1
ATOM 3062 O O . ARG B 1 54 ? -7.379 7.59 -15.156 1 90.81 54 ARG B O 1
ATOM 3069 N N . ARG B 1 55 ? -7.195 6.434 -17.062 1 84.81 55 ARG B N 1
ATOM 3070 C CA . ARG B 1 55 ? -5.828 6.898 -17.281 1 84.81 55 ARG B CA 1
ATOM 3071 C C . ARG B 1 55 ? -5.668 7.52 -18.656 1 84.81 55 ARG B C 1
ATOM 3073 O O . ARG B 1 55 ? -6.398 7.176 -19.594 1 84.81 55 ARG B O 1
ATOM 3080 N N . LYS B 1 56 ? -4.723 8.508 -18.75 1 75 56 LYS B N 1
ATOM 3081 C CA . LYS B 1 56 ? -4.41 9.117 -20.047 1 75 56 LYS B CA 1
ATOM 3082 C C . LYS B 1 56 ? -3.729 8.117 -20.969 1 75 56 LYS B C 1
ATOM 3084 O O . LYS B 1 56 ? -2.854 7.359 -20.547 1 75 56 LYS B O 1
ATOM 3089 N N . GLY B 1 57 ? -4.414 7.832 -22.109 1 60.41 57 GLY B N 1
ATOM 3090 C CA . GLY B 1 57 ? -3.973 6.844 -23.078 1 60.41 57 GLY B CA 1
ATOM 3091 C C . GLY B 1 57 ? -2.607 7.148 -23.672 1 60.41 57 GLY B C 1
ATOM 3092 O O . GLY B 1 57 ? -2.244 8.32 -23.828 1 60.41 57 GLY B O 1
ATOM 3093 N N . ASN B 1 58 ? -1.646 6.285 -23.609 1 49.91 58 ASN B N 1
ATOM 3094 C CA . ASN B 1 58 ? -0.455 6.422 -24.438 1 49.91 58 ASN B CA 1
ATOM 3095 C C . ASN B 1 58 ? -0.78 6.246 -25.922 1 49.91 58 ASN B C 1
ATOM 3097 O O . ASN B 1 58 ? -1.321 5.215 -26.312 1 49.91 58 ASN B O 1
ATOM 3101 N N . LYS B 1 59 ? -1.098 7.328 -26.656 1 40.66 59 LYS B N 1
ATOM 3102 C CA . LYS B 1 59 ? -1.277 7.117 -28.094 1 40.66 59 LYS B CA 1
ATOM 3103 C C . LYS B 1 59 ? -0.194 6.199 -28.641 1 40.66 59 LYS B C 1
ATOM 3105 O O . LYS B 1 59 ? 0.962 6.605 -28.781 1 40.66 59 LYS B O 1
ATOM 3110 N N . SER B 1 60 ? -0.103 5.004 -28.422 1 33.44 60 SER B N 1
ATOM 3111 C CA . SER B 1 60 ? 0.681 4.289 -29.422 1 33.44 60 SER B CA 1
ATOM 3112 C C . SER B 1 60 ? 0.111 4.492 -30.828 1 33.44 60 SER B C 1
ATOM 3114 O O . SER B 1 60 ? -1.105 4.438 -31.031 1 33.44 60 SER B O 1
ATOM 3116 N N . SER B 1 61 ? 0.768 5.297 -31.766 1 31.38 61 SER B N 1
ATOM 3117 C CA . SER B 1 61 ? 0.579 5.633 -33.156 1 31.38 61 SER B CA 1
ATOM 3118 C C . SER B 1 61 ? 0.046 4.438 -33.938 1 31.38 61 SER B C 1
ATOM 3120 O O . SER B 1 61 ? 0.016 4.461 -35.188 1 31.38 61 SER B O 1
ATOM 3122 N N . SER B 1 62 ? -0.1 3.275 -33.531 1 27.34 62 SER B N 1
ATOM 3123 C CA . SER B 1 62 ? -0.197 2.416 -34.688 1 27.34 62 SER B CA 1
ATOM 3124 C C . SER B 1 62 ? -1.486 2.678 -35.469 1 27.34 62 SER B C 1
ATOM 3126 O O . SER B 1 62 ? -1.602 2.309 -36.656 1 27.34 62 SER B O 1
ATOM 3128 N N . SER B 1 63 ? -2.705 2.424 -34.938 1 27.72 63 SER B N 1
ATOM 3129 C CA . SER B 1 63 ? -3.676 2.057 -35.969 1 27.72 63 SER B CA 1
ATOM 3130 C C . SER B 1 63 ? -4.102 3.271 -36.781 1 27.72 63 SER B C 1
ATOM 3132 O O . SER B 1 63 ? -4.047 4.402 -36.281 1 27.72 63 SER B O 1
ATOM 3134 N N . GLU B 1 64 ? -4.324 3.133 -38.156 1 26.55 64 GLU B N 1
ATOM 3135 C CA . GLU B 1 64 ? -4.887 3.828 -39.281 1 26.55 64 GLU B CA 1
ATOM 3136 C C . GLU B 1 64 ? -6.129 4.621 -38.906 1 26.55 64 GLU B C 1
ATOM 3138 O O . GLU B 1 64 ? -6.836 4.262 -37.969 1 26.55 64 GLU B O 1
ATOM 3143 N N . GLU B 1 65 ? -6.402 5.809 -39.562 1 30.03 65 GLU B N 1
ATOM 3144 C CA . GLU B 1 65 ? -7.336 6.906 -39.812 1 30.03 65 GLU B CA 1
ATOM 3145 C C . GLU B 1 65 ? -8.766 6.391 -39.969 1 30.03 65 GLU B C 1
ATOM 3147 O O . GLU B 1 65 ? -9.305 6.336 -41.062 1 30.03 65 GLU B O 1
ATOM 3152 N N . GLU B 1 66 ? -9.32 5.223 -39.656 1 31.44 66 GLU B N 1
ATOM 3153 C CA . GLU B 1 66 ? -10.664 5.301 -40.219 1 31.44 66 GLU B CA 1
ATOM 3154 C C . GLU B 1 66 ? -11.438 6.484 -39.656 1 31.44 66 GLU B C 1
ATOM 3156 O O . GLU B 1 66 ? -11.266 6.832 -38.469 1 31.44 66 GLU B O 1
ATOM 3161 N N . ALA B 1 67 ? -12.25 7.371 -40.469 1 30.09 67 ALA B N 1
ATOM 3162 C CA . ALA B 1 67 ? -12.93 8.664 -40.562 1 30.09 67 ALA B CA 1
ATOM 3163 C C . ALA B 1 67 ? -13.711 8.961 -39.281 1 30.09 67 ALA B C 1
ATOM 3165 O O . ALA B 1 67 ? -13.672 10.078 -38.781 1 30.09 67 ALA B O 1
ATOM 3166 N N . GLY B 1 68 ? -14.914 8.43 -39.156 1 32.28 68 GLY B N 1
ATOM 3167 C CA . GLY B 1 68 ? -16.047 8.992 -38.469 1 32.28 68 GLY B CA 1
ATOM 3168 C C . GLY B 1 68 ? -15.891 8.977 -36.969 1 32.28 68 GLY B C 1
ATOM 3169 O O . GLY B 1 68 ? -16.172 7.965 -36.312 1 32.28 68 GLY B O 1
ATOM 3170 N N . SER B 1 69 ? -14.844 9.539 -36.5 1 33.25 69 SER B N 1
ATOM 3171 C CA . SER B 1 69 ? -14.344 9.414 -35.156 1 33.25 69 SER B CA 1
ATOM 3172 C C . SER B 1 69 ? -15.383 9.875 -34.125 1 33.25 69 SER B C 1
ATOM 3174 O O . SER B 1 69 ? -15.742 11.055 -34.094 1 33.25 69 SER B O 1
ATOM 3176 N N . SER B 1 70 ? -16.406 9.055 -33.969 1 34.88 70 SER B N 1
ATOM 3177 C CA . SER B 1 70 ? -17.406 9.367 -32.938 1 34.88 70 SER B CA 1
ATOM 3178 C C . SER B 1 70 ? -16.766 9.898 -31.672 1 34.88 70 SER B C 1
ATOM 3180 O O . SER B 1 70 ? -15.594 9.625 -31.406 1 34.88 70 SER B O 1
ATOM 3182 N N . PRO B 1 71 ? -17.406 10.688 -30.922 1 38.41 71 PRO B N 1
ATOM 3183 C CA . PRO B 1 71 ? -17.031 11.336 -29.672 1 38.41 71 PRO B CA 1
ATOM 3184 C C . PRO B 1 71 ? -16.078 10.484 -28.828 1 38.41 71 PRO B C 1
ATOM 3186 O O . PRO B 1 71 ? -16.062 9.258 -28.953 1 38.41 71 PRO B O 1
ATOM 3189 N N . SER B 1 72 ? -14.852 10.875 -28.328 1 44.62 72 SER B N 1
ATOM 3190 C CA . SER B 1 72 ? -13.625 10.516 -27.625 1 44.62 72 SER B CA 1
ATOM 3191 C C . SER B 1 72 ? -13.914 9.523 -26.5 1 44.62 72 SER B C 1
ATOM 3193 O O . SER B 1 72 ? -14.273 9.922 -25.391 1 44.62 72 SER B O 1
ATOM 3195 N N . THR B 1 73 ? -14.766 8.477 -26.594 1 52.12 73 THR B N 1
ATOM 3196 C CA . THR B 1 73 ? -15.32 7.594 -25.578 1 52.12 73 THR B CA 1
ATOM 3197 C C . THR B 1 73 ? -14.219 6.773 -24.906 1 52.12 73 THR B C 1
ATOM 3199 O O . THR B 1 73 ? -13.367 6.199 -25.594 1 52.12 73 THR B O 1
ATOM 3202 N N . ALA B 1 74 ? -13.883 6.953 -23.594 1 64 74 ALA B N 1
ATOM 3203 C CA . ALA B 1 74 ? -13.023 6.121 -22.766 1 64 74 ALA B CA 1
ATOM 3204 C C . ALA B 1 74 ? -13.203 4.641 -23.078 1 64 74 ALA B C 1
ATOM 3206 O O . ALA B 1 74 ? -14.336 4.164 -23.219 1 64 74 ALA B O 1
ATOM 3207 N N . SER B 1 75 ? -12.102 3.902 -23.562 1 83.56 75 SER B N 1
ATOM 3208 C CA . SER B 1 75 ? -12.188 2.463 -23.781 1 83.56 75 SER B CA 1
ATOM 3209 C C . SER B 1 75 ? -12.344 1.709 -22.469 1 83.56 75 SER B C 1
ATOM 3211 O O . SER B 1 75 ? -11.594 1.946 -21.516 1 83.56 75 SER B O 1
ATOM 3213 N N . PRO B 1 76 ? -13.375 0.917 -22.344 1 89.44 76 PRO B N 1
ATOM 3214 C CA . PRO B 1 76 ? -13.602 0.157 -21.109 1 89.44 76 PRO B CA 1
ATOM 3215 C C . PRO B 1 76 ? -12.547 -0.927 -20.891 1 89.44 76 PRO B C 1
ATOM 3217 O O . PRO B 1 76 ? -11.93 -1.399 -21.844 1 89.44 76 PRO B O 1
ATOM 3220 N N . ILE B 1 77 ? -12.281 -1.199 -19.656 1 92.12 77 ILE B N 1
ATOM 3221 C CA . ILE B 1 77 ? -11.406 -2.328 -19.344 1 92.12 77 ILE B CA 1
ATOM 3222 C C . ILE B 1 77 ? -12.086 -3.631 -19.766 1 92.12 77 ILE B C 1
ATOM 3224 O O . ILE B 1 77 ? -13.273 -3.828 -19.516 1 92.12 77 ILE B O 1
ATOM 3228 N N . THR B 1 78 ? -11.344 -4.48 -20.453 1 90.19 78 THR B N 1
ATOM 3229 C CA . THR B 1 78 ? -11.891 -5.734 -20.969 1 90.19 78 THR B CA 1
ATOM 3230 C C . THR B 1 78 ? -11.586 -6.887 -20.016 1 90.19 78 THR B C 1
ATOM 3232 O O . THR B 1 78 ? -10.664 -6.801 -19.203 1 90.19 78 THR B O 1
ATOM 3235 N N . LYS B 1 79 ? -12.398 -7.906 -20.156 1 91.56 79 LYS B N 1
ATOM 3236 C CA . LYS B 1 79 ? -12.148 -9.125 -19.391 1 91.56 79 LYS B CA 1
ATOM 3237 C C . LYS B 1 79 ? -10.773 -9.703 -19.719 1 91.56 79 LYS B C 1
ATOM 3239 O O . LYS B 1 79 ? -10.086 -10.219 -18.844 1 91.56 79 LYS B O 1
ATOM 3244 N N . ASP B 1 80 ? -10.414 -9.625 -20.969 1 92.81 80 ASP B N 1
ATOM 3245 C CA . ASP B 1 80 ? -9.125 -10.148 -21.391 1 92.81 80 ASP B CA 1
ATOM 3246 C C . ASP B 1 80 ? -7.977 -9.453 -20.656 1 92.81 80 ASP B C 1
ATOM 3248 O O . ASP B 1 80 ? -7.023 -10.102 -20.234 1 92.81 80 ASP B O 1
ATOM 3252 N N . ARG B 1 81 ? -8.078 -8.18 -20.531 1 93.56 81 ARG B N 1
ATOM 3253 C CA . ARG B 1 81 ? -7.051 -7.426 -19.828 1 93.56 81 ARG B CA 1
ATOM 3254 C C . ARG B 1 81 ? -6.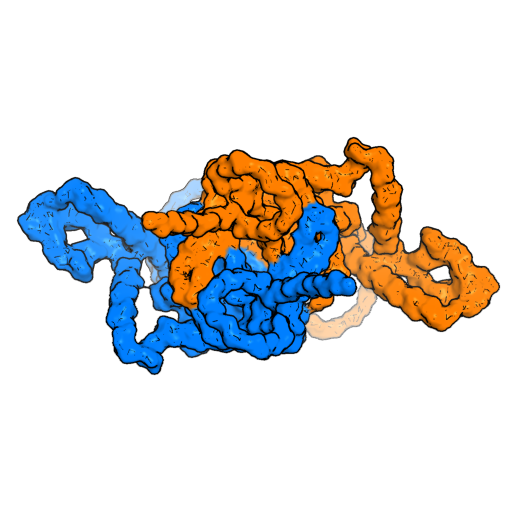996 -7.832 -18.344 1 93.56 81 ARG B C 1
ATOM 3256 O O . ARG B 1 81 ? -5.914 -7.938 -17.766 1 93.56 81 ARG B O 1
ATOM 3263 N N . MET B 1 82 ? -8.141 -8.07 -17.797 1 95.25 82 MET B N 1
ATOM 3264 C CA . MET B 1 82 ? -8.188 -8.5 -16.406 1 95.25 82 MET B CA 1
ATOM 3265 C C . MET B 1 82 ? -7.578 -9.891 -16.234 1 95.25 82 MET B C 1
ATOM 3267 O O . MET B 1 82 ? -6.891 -10.148 -15.25 1 95.25 82 MET B O 1
ATOM 3271 N N . VAL B 1 83 ? -7.844 -10.695 -17.234 1 95.19 83 VAL B N 1
ATOM 3272 C CA . VAL B 1 83 ? -7.289 -12.047 -17.203 1 95.19 83 VAL B CA 1
ATOM 3273 C C . VAL B 1 83 ? -5.766 -11.977 -17.234 1 95.19 83 VAL B C 1
ATOM 3275 O O . VAL B 1 83 ? -5.094 -12.641 -16.438 1 95.19 83 VAL B O 1
ATOM 3278 N N . LYS B 1 84 ? -5.227 -11.203 -18.078 1 95.12 84 LYS B N 1
ATOM 3279 C CA . LYS B 1 84 ? -3.779 -11.047 -18.172 1 95.12 84 LYS B CA 1
ATOM 3280 C C . LYS B 1 84 ? -3.205 -10.469 -16.875 1 95.12 84 LYS B C 1
ATOM 3282 O O . LYS B 1 84 ? -2.158 -10.914 -16.406 1 95.12 84 LYS B O 1
ATOM 3287 N N . ALA B 1 85 ? -3.857 -9.484 -16.344 1 96.38 85 ALA B N 1
ATOM 3288 C CA . ALA B 1 85 ? -3.428 -8.891 -15.086 1 96.38 85 ALA B CA 1
ATOM 3289 C C . ALA B 1 85 ? -3.428 -9.93 -13.961 1 96.38 85 ALA B C 1
ATOM 3291 O O . ALA B 1 85 ? -2.492 -9.984 -13.164 1 96.38 85 ALA B O 1
ATOM 3292 N N . ALA B 1 86 ? -4.488 -10.703 -13.922 1 96.88 86 ALA B N 1
ATOM 3293 C CA . ALA B 1 86 ? -4.609 -11.742 -12.906 1 96.88 86 ALA B CA 1
ATOM 3294 C C . ALA B 1 86 ? -3.482 -12.758 -13.023 1 96.88 86 ALA B C 1
ATOM 3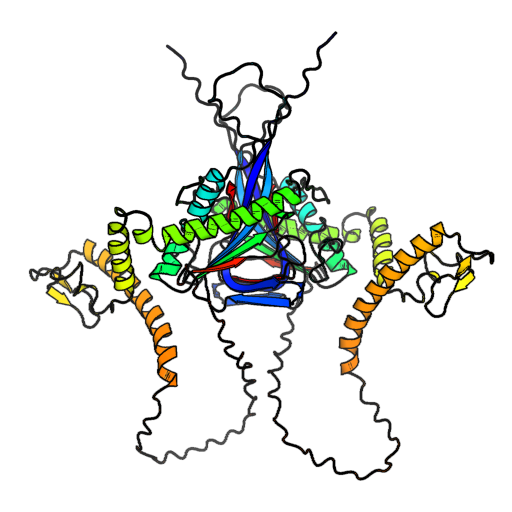296 O O . ALA B 1 86 ? -2.898 -13.172 -12.023 1 96.88 86 ALA B O 1
ATOM 3297 N N . LYS B 1 87 ? -3.217 -13.094 -14.211 1 94.25 87 LYS B N 1
ATOM 3298 C CA . LYS B 1 87 ? -2.125 -14.039 -14.445 1 94.25 87 LYS B CA 1
ATOM 3299 C C . LYS B 1 87 ? -0.8 -13.477 -13.93 1 94.25 87 LYS B C 1
ATOM 3301 O O . LYS B 1 87 ? -0.031 -14.188 -13.273 1 94.25 87 LYS B O 1
ATOM 3306 N N . SER B 1 88 ? -0.563 -12.25 -14.258 1 96.12 88 SER B N 1
ATOM 3307 C CA . SER B 1 88 ? 0.655 -11.609 -13.781 1 96.12 88 SER B CA 1
ATOM 3308 C C . SER B 1 88 ? 0.716 -11.609 -12.258 1 96.12 88 SER B C 1
ATOM 3310 O O . SER B 1 88 ? 1.729 -11.992 -11.672 1 96.12 88 SER B O 1
ATOM 3312 N N . LEU B 1 89 ? -0.346 -11.203 -11.641 1 96.31 89 LEU B N 1
ATOM 3313 C CA . LEU B 1 89 ? -0.386 -11.125 -10.188 1 96.31 89 LEU B CA 1
ATOM 3314 C C . LEU B 1 89 ? -0.114 -12.484 -9.555 1 96.31 89 LEU B C 1
ATOM 3316 O O . LEU B 1 89 ? 0.583 -12.578 -8.547 1 96.31 89 LEU B O 1
ATOM 3320 N N . LEU B 1 90 ? -0.641 -13.5 -10.141 1 96.31 90 LEU B N 1
ATOM 3321 C CA . LEU B 1 90 ? -0.603 -14.836 -9.562 1 96.31 90 LEU B CA 1
ATOM 3322 C C . LEU B 1 90 ? 0.723 -15.523 -9.867 1 96.31 90 LEU B C 1
ATOM 3324 O O . LEU B 1 90 ? 1.121 -16.453 -9.172 1 96.31 90 LEU B O 1
ATOM 3328 N N . THR B 1 91 ? 1.442 -15.023 -10.898 1 95.12 91 THR B N 1
ATOM 3329 C CA . THR B 1 91 ? 2.592 -15.805 -11.352 1 95.12 91 THR B CA 1
ATOM 3330 C C . THR B 1 91 ? 3.883 -15.008 -11.172 1 95.12 91 THR B C 1
ATOM 3332 O O . THR B 1 91 ? 4.977 -15.578 -11.211 1 95.12 91 THR B O 1
ATOM 3335 N N . CYS B 1 92 ? 3.818 -13.75 -11.031 1 94.31 92 CYS B N 1
ATOM 3336 C CA . CYS B 1 92 ? 5.023 -12.984 -10.719 1 94.31 92 CYS B CA 1
ATOM 3337 C C . CYS B 1 92 ? 5.594 -13.398 -9.367 1 94.31 92 CYS B C 1
ATOM 3339 O O . CYS B 1 92 ? 4.855 -13.812 -8.477 1 94.31 92 CYS B O 1
ATOM 3341 N N . LYS B 1 93 ? 6.898 -13.219 -9.234 1 90.81 93 LYS B N 1
ATOM 3342 C CA . LYS B 1 93 ? 7.57 -13.562 -7.988 1 90.81 93 LYS B CA 1
ATOM 3343 C C . LYS B 1 93 ? 7.43 -12.453 -6.957 1 90.81 93 LYS B C 1
ATOM 3345 O O . LYS B 1 93 ? 8.367 -11.68 -6.73 1 90.81 93 LYS B O 1
ATOM 3350 N N . LEU B 1 94 ? 6.281 -12.477 -6.316 1 91.44 94 LEU B N 1
ATOM 3351 C CA . LEU B 1 94 ? 5.961 -11.383 -5.406 1 91.44 94 LEU B CA 1
ATOM 3352 C C . LEU B 1 94 ? 5.809 -11.891 -3.979 1 91.44 94 LEU B C 1
ATOM 3354 O O . LEU B 1 94 ? 5.859 -11.109 -3.027 1 91.44 94 LEU B O 1
ATOM 3358 N N . ALA B 1 95 ? 5.578 -13.094 -3.803 1 89.88 95 ALA B N 1
ATOM 3359 C CA . ALA B 1 95 ? 5.324 -13.664 -2.48 1 89.88 95 ALA B CA 1
ATOM 3360 C C . ALA B 1 95 ? 6.559 -14.375 -1.946 1 89.88 95 ALA B C 1
ATOM 3362 O O . ALA B 1 95 ? 7.531 -14.586 -2.68 1 89.88 95 ALA B O 1
ATOM 3363 N N . THR B 1 96 ? 6.551 -14.586 -0.664 1 85.62 96 THR B N 1
ATOM 3364 C CA . THR B 1 96 ? 7.637 -15.344 -0.046 1 85.62 96 THR B CA 1
ATOM 3365 C C . THR B 1 96 ? 7.125 -16.141 1.148 1 85.62 96 THR B C 1
ATOM 3367 O O . THR B 1 96 ? 6.199 -15.719 1.838 1 85.62 96 THR B O 1
ATOM 3370 N N . ALA B 1 97 ? 7.711 -17.359 1.207 1 78.12 97 ALA B N 1
ATOM 3371 C CA . ALA B 1 97 ? 7.406 -18.203 2.359 1 78.12 97 ALA B CA 1
ATOM 3372 C C . ALA B 1 97 ? 8.125 -17.719 3.609 1 78.12 97 ALA B C 1
ATOM 3374 O O . ALA B 1 97 ? 7.688 -17.984 4.73 1 78.12 97 ALA B O 1
ATOM 3375 N N . SER B 1 98 ? 9.312 -17.156 3.152 1 65.12 98 SER B N 1
ATOM 3376 C CA . SER B 1 98 ? 10.211 -16.781 4.234 1 65.12 98 SER B CA 1
ATOM 3377 C C . SER B 1 98 ? 10.094 -15.289 4.559 1 65.12 98 SER B C 1
ATOM 3379 O O . SER B 1 98 ? 9.547 -14.523 3.764 1 65.12 98 SER B O 1
ATOM 3381 N N . GLY B 1 99 ? 10.133 -15.117 5.941 1 59.62 99 GLY B N 1
ATOM 3382 C CA . GLY B 1 99 ? 10.266 -13.734 6.371 1 59.62 99 GLY B CA 1
ATOM 3383 C C . GLY B 1 99 ? 11.156 -12.906 5.465 1 59.62 99 GLY B C 1
ATOM 3384 O O . GLY B 1 99 ? 11.391 -13.273 4.312 1 59.62 99 GLY B O 1
ATOM 3385 N N . TRP B 1 100 ? 11.773 -11.922 5.957 1 56.88 100 TRP B N 1
ATOM 3386 C CA . TRP B 1 100 ? 12.492 -10.828 5.324 1 56.88 100 TRP B CA 1
ATOM 3387 C C . TRP B 1 100 ? 13.852 -11.289 4.816 1 56.88 100 TRP B C 1
ATOM 3389 O O . TRP B 1 100 ? 14.617 -11.914 5.559 1 56.88 100 TRP B O 1
ATOM 3399 N N . SER B 1 101 ? 13.961 -11.5 3.443 1 59.72 101 SER B N 1
ATOM 3400 C CA . SER B 1 101 ? 15.328 -11.547 2.932 1 59.72 101 SER B CA 1
ATOM 3401 C C . SER B 1 101 ? 15.719 -10.227 2.271 1 59.72 101 SER B C 1
ATOM 3403 O O . SER B 1 101 ? 14.906 -9.617 1.575 1 59.72 101 SER B O 1
ATOM 3405 N N . ALA B 1 102 ? 16.938 -9.727 2.607 1 57.19 102 ALA B N 1
ATOM 3406 C CA . ALA B 1 102 ? 17.422 -8.43 2.148 1 57.19 102 ALA B CA 1
ATOM 3407 C C . ALA B 1 102 ? 17.391 -8.336 0.626 1 57.19 102 ALA B C 1
ATOM 3409 O O . ALA B 1 102 ? 17.109 -7.273 0.067 1 57.19 102 ALA B O 1
ATOM 3410 N N . ASP B 1 103 ? 17.625 -9.5 -0.089 1 60.59 103 ASP B N 1
ATOM 3411 C CA . ASP B 1 103 ? 17.734 -9.367 -1.539 1 60.59 103 ASP B CA 1
ATOM 3412 C C . ASP B 1 103 ? 16.484 -9.914 -2.232 1 60.59 103 ASP B C 1
ATOM 3414 O O . ASP B 1 103 ? 16.406 -9.906 -3.461 1 60.59 103 ASP B O 1
ATOM 3418 N N . HIS B 1 104 ? 15.477 -10.18 -1.589 1 63.34 104 HIS B N 1
ATOM 3419 C CA . HIS B 1 104 ? 14.195 -10.672 -2.084 1 63.34 104 HIS B CA 1
ATOM 3420 C C . HIS B 1 104 ? 14.391 -11.844 -3.043 1 63.34 104 HIS B C 1
ATOM 3422 O O . HIS B 1 104 ? 13.547 -12.086 -3.916 1 63.34 104 HIS B O 1
ATOM 3428 N N . SER B 1 105 ? 15.57 -12.484 -2.971 1 69.06 105 SER B N 1
ATOM 3429 C CA . SER B 1 105 ? 15.836 -13.633 -3.834 1 69.06 105 SER B CA 1
ATOM 3430 C C . SER B 1 105 ? 14.938 -14.812 -3.477 1 69.06 105 SER B C 1
ATOM 3432 O O . SER B 1 105 ? 14.805 -15.758 -4.262 1 69.06 105 SER B O 1
ATOM 3434 N N . ASP B 1 106 ? 14.25 -14.648 -2.396 1 73.62 106 ASP B N 1
ATOM 3435 C CA . ASP B 1 106 ? 13.375 -15.711 -1.917 1 73.62 106 ASP B CA 1
ATOM 3436 C C . ASP B 1 106 ? 11.961 -15.547 -2.463 1 73.62 106 ASP B C 1
ATOM 3438 O O . ASP B 1 106 ? 11.078 -16.359 -2.162 1 73.62 106 ASP B O 1
ATOM 3442 N N . ALA B 1 107 ? 11.836 -14.672 -3.297 1 82.81 107 ALA B N 1
ATOM 3443 C CA . ALA B 1 107 ? 10.492 -14.391 -3.787 1 82.81 107 ALA B CA 1
ATOM 3444 C C . ALA B 1 107 ? 10.016 -15.5 -4.727 1 82.81 107 ALA B C 1
ATOM 3446 O O . ALA B 1 107 ? 10.789 -16.016 -5.539 1 82.81 107 ALA B O 1
ATOM 3447 N N . GLU B 1 108 ? 8.836 -15.93 -4.559 1 88.75 108 GLU B N 1
ATOM 3448 C CA . GLU B 1 108 ? 8.164 -16.875 -5.453 1 88.75 108 GLU B CA 1
ATOM 3449 C C . GLU B 1 108 ? 6.754 -16.406 -5.789 1 88.75 108 GLU B C 1
ATOM 3451 O O . GLU B 1 108 ? 6.234 -15.477 -5.168 1 88.75 108 GLU B O 1
ATOM 3456 N N . SER B 1 109 ? 6.246 -17.062 -6.84 1 93.06 109 SER B N 1
ATOM 3457 C CA . SER B 1 109 ? 4.871 -16.719 -7.188 1 93.06 109 SER B CA 1
ATOM 3458 C C . SER B 1 109 ? 3.887 -17.266 -6.156 1 93.06 109 SER B C 1
ATOM 3460 O O . SER B 1 109 ? 4.191 -18.219 -5.449 1 93.06 109 SER B O 1
ATOM 3462 N N . LEU B 1 110 ? 2.793 -16.625 -6.109 1 94.5 110 LEU B N 1
ATOM 3463 C CA . LEU B 1 110 ? 1.756 -17.094 -5.195 1 94.5 110 LEU B CA 1
ATOM 3464 C C . LEU B 1 110 ? 1.343 -18.516 -5.523 1 94.5 110 LEU B C 1
ATOM 3466 O O . LEU B 1 110 ? 1.09 -19.328 -4.621 1 94.5 110 LEU B O 1
ATOM 3470 N N . ILE B 1 111 ? 1.275 -18.828 -6.785 1 93.94 111 ILE B N 1
ATOM 3471 C CA . ILE B 1 111 ? 0.892 -20.156 -7.234 1 93.94 111 ILE B CA 1
ATOM 3472 C C . ILE B 1 111 ? 1.935 -21.172 -6.777 1 93.94 111 ILE B C 1
ATOM 3474 O O . ILE B 1 111 ? 1.588 -22.234 -6.234 1 93.94 111 ILE B O 1
ATOM 3478 N N . THR B 1 112 ? 3.16 -20.844 -7.012 1 91.31 112 THR B N 1
ATOM 3479 C CA . THR B 1 112 ? 4.223 -21.734 -6.582 1 91.31 112 THR B CA 1
ATOM 3480 C C . THR B 1 112 ? 4.211 -21.906 -5.062 1 91.31 112 THR B C 1
ATOM 3482 O O . THR B 1 112 ? 4.32 -23.016 -4.555 1 91.31 112 THR B O 1
ATOM 3485 N N . LEU B 1 113 ? 4.086 -20.828 -4.387 1 90.69 113 LEU B N 1
ATOM 3486 C CA . LEU B 1 113 ? 4.051 -20.844 -2.928 1 90.69 113 LEU B CA 1
ATOM 3487 C C . LEU B 1 113 ? 2.939 -21.766 -2.42 1 90.69 113 LEU B C 1
ATOM 3489 O O . LEU B 1 113 ? 3.174 -22.609 -1.552 1 90.69 113 LEU B O 1
ATOM 3493 N N . SER B 1 114 ? 1.806 -21.656 -2.949 1 90.31 114 SER B N 1
ATOM 3494 C CA . SER B 1 114 ? 0.646 -22.422 -2.477 1 90.31 114 SER B CA 1
ATOM 3495 C C . SER B 1 114 ? 0.713 -23.875 -2.922 1 90.31 114 SER B C 1
ATOM 3497 O O . SER B 1 114 ? 0.232 -24.766 -2.219 1 90.31 114 SER B O 1
ATOM 3499 N N . LYS B 1 115 ? 1.232 -24.141 -4.02 1 85.44 115 LYS B N 1
ATOM 3500 C CA . LYS B 1 115 ? 1.267 -25.5 -4.566 1 85.44 115 LYS B CA 1
ATOM 3501 C C . LYS B 1 115 ? 2.373 -26.312 -3.92 1 85.44 115 LYS B C 1
ATOM 3503 O O . LYS B 1 115 ? 2.201 -27.516 -3.68 1 85.44 115 LYS B O 1
ATOM 3508 N N . VAL B 1 116 ? 3.424 -25.656 -3.654 1 81.12 116 VAL B N 1
ATOM 3509 C CA . VAL B 1 116 ? 4.629 -26.438 -3.371 1 81.12 116 VAL B CA 1
ATOM 3510 C C . VAL B 1 116 ? 5.074 -26.188 -1.932 1 81.12 116 VAL B C 1
ATOM 3512 O O . VAL B 1 116 ? 5.559 -27.109 -1.262 1 81.12 116 VAL B O 1
ATOM 3515 N N . THR B 1 117 ? 4.895 -25.016 -1.53 1 78.69 117 THR B N 1
ATOM 3516 C CA . THR B 1 117 ? 5.594 -24.641 -0.307 1 78.69 117 THR B CA 1
ATOM 3517 C C . THR B 1 117 ? 4.664 -24.75 0.9 1 78.69 117 THR B C 1
ATOM 3519 O O . THR B 1 117 ? 4.934 -25.516 1.826 1 78.69 117 THR B O 1
ATOM 3522 N N . GLN B 1 118 ? 3.602 -23.984 0.899 1 85.44 118 GLN B N 1
ATOM 3523 C CA . GLN B 1 118 ? 2.719 -23.953 2.061 1 85.44 118 GLN B CA 1
ATOM 3524 C C . GLN B 1 118 ? 1.393 -23.266 1.724 1 85.44 118 GLN B C 1
ATOM 3526 O O . GLN B 1 118 ? 1.195 -22.797 0.6 1 85.44 118 GLN B O 1
ATOM 3531 N N . ARG B 1 119 ? 0.567 -23.375 2.758 1 89.5 119 ARG B N 1
ATOM 3532 C CA . ARG B 1 119 ? -0.675 -22.625 2.617 1 89.5 119 ARG B CA 1
ATOM 3533 C C . ARG B 1 119 ? -0.396 -21.125 2.439 1 89.5 119 ARG B C 1
ATOM 3535 O O . ARG B 1 119 ? 0.466 -20.562 3.121 1 89.5 119 ARG B O 1
ATOM 3542 N N . ALA B 1 120 ? -1.046 -20.547 1.429 1 93.5 120 ALA B N 1
ATOM 3543 C CA . ALA B 1 120 ? -0.859 -19.125 1.119 1 93.5 120 ALA B CA 1
ATOM 3544 C C . ALA B 1 120 ? -2.201 -18.438 0.912 1 93.5 120 ALA B C 1
ATOM 3546 O O . ALA B 1 120 ? -3.225 -19.094 0.709 1 93.5 120 ALA B O 1
ATOM 3547 N N . SER B 1 121 ? -2.156 -17.125 1.026 1 93.62 121 SER B N 1
ATOM 3548 C CA . SER B 1 121 ? -3.412 -16.391 0.921 1 93.62 121 SER B CA 1
ATOM 3549 C C . SER B 1 121 ? -3.307 -15.25 -0.094 1 93.62 121 SER B C 1
ATOM 3551 O O . SER B 1 121 ? -2.23 -14.68 -0.283 1 93.62 121 SER B O 1
ATOM 3553 N N . LEU B 1 122 ? -4.391 -15.016 -0.773 1 96.25 122 LEU B N 1
ATOM 3554 C CA . LEU B 1 122 ? -4.59 -13.82 -1.584 1 96.25 122 LEU B CA 1
ATOM 3555 C C . LEU B 1 122 ? -5.773 -13.008 -1.073 1 96.25 122 LEU B C 1
ATOM 3557 O O . LEU B 1 122 ? -6.918 -13.469 -1.132 1 96.25 122 LEU B O 1
ATOM 3561 N N . VAL B 1 123 ? -5.473 -11.836 -0.563 1 95.19 123 VAL B N 1
ATOM 3562 C CA . VAL B 1 123 ? -6.504 -10.945 -0.049 1 95.19 123 VAL B CA 1
ATOM 3563 C C . VAL B 1 123 ? -6.785 -9.836 -1.063 1 95.19 123 VAL B C 1
ATOM 3565 O O . VAL B 1 123 ? -5.855 -9.203 -1.567 1 95.19 123 VAL B O 1
ATOM 3568 N N . THR B 1 124 ? -8.039 -9.648 -1.434 1 95.69 124 THR B N 1
ATOM 3569 C CA . THR B 1 124 ? -8.43 -8.586 -2.357 1 95.69 124 THR B CA 1
ATOM 3570 C C . THR B 1 124 ? -9.312 -7.559 -1.658 1 95.69 124 THR B C 1
ATOM 3572 O O . THR B 1 124 ? -10.336 -7.91 -1.066 1 95.69 124 THR B O 1
ATOM 3575 N N . ILE B 1 125 ? -8.891 -6.312 -1.734 1 94.81 125 ILE B N 1
ATOM 3576 C CA . ILE B 1 125 ? -9.617 -5.25 -1.045 1 94.81 125 ILE B CA 1
ATOM 3577 C C . ILE B 1 125 ? -9.922 -4.117 -2.021 1 94.81 125 ILE B C 1
ATOM 3579 O O . ILE B 1 125 ? -9.008 -3.527 -2.605 1 94.81 125 ILE B O 1
ATOM 3583 N N . PRO B 1 126 ? -11.211 -3.781 -2.238 1 94.12 126 PRO B N 1
ATOM 3584 C CA . PRO B 1 126 ? -11.516 -2.613 -3.068 1 94.12 126 PRO B CA 1
ATOM 3585 C C . PRO B 1 126 ? -11.156 -1.295 -2.385 1 94.12 126 PRO B C 1
ATOM 3587 O O . PRO B 1 126 ? -11.531 -1.072 -1.231 1 94.12 126 PRO B O 1
ATOM 3590 N N . GLN B 1 127 ? -10.367 -0.5 -3.039 1 92.12 127 GLN B N 1
ATOM 3591 C CA . GLN B 1 127 ? -9.93 0.793 -2.521 1 92.12 127 GLN B CA 1
ATOM 3592 C C . GLN B 1 127 ? -10.062 1.883 -3.582 1 92.12 127 GLN B C 1
ATOM 3594 O O . GLN B 1 127 ? -9.125 2.127 -4.344 1 92.12 127 GLN B O 1
ATOM 3599 N N . ALA B 1 128 ? -11.117 2.619 -3.578 1 91.44 128 ALA B N 1
ATOM 3600 C CA . ALA B 1 128 ? -11.367 3.67 -4.562 1 91.44 128 ALA B CA 1
ATOM 3601 C C . ALA B 1 128 ? -10.312 4.77 -4.477 1 91.44 128 ALA B C 1
ATOM 3603 O O . ALA B 1 128 ? -10.016 5.43 -5.473 1 91.44 128 ALA B O 1
ATOM 3604 N N . SER B 1 129 ? -9.75 4.902 -3.311 1 90.75 129 SER B N 1
ATOM 3605 C CA . SER B 1 129 ? -8.812 5.984 -3.055 1 90.75 129 SER B CA 1
ATOM 3606 C C . SER B 1 129 ? -7.535 5.812 -3.877 1 90.75 129 SER B C 1
ATOM 3608 O O . SER B 1 129 ? -6.758 6.758 -4.031 1 90.75 129 SER B O 1
ATOM 3610 N N . LEU B 1 130 ? -7.285 4.645 -4.465 1 94.25 130 LEU B N 1
ATOM 3611 C CA . LEU B 1 130 ? -6.078 4.387 -5.238 1 94.25 130 LEU B CA 1
ATOM 3612 C C . LEU B 1 130 ? -5.996 5.312 -6.449 1 94.25 130 LEU B C 1
ATOM 3614 O O . LEU B 1 130 ? -4.91 5.57 -6.969 1 94.25 130 LEU B O 1
ATOM 3618 N N . VAL B 1 131 ? -7.117 5.785 -6.898 1 93 131 VAL B N 1
ATOM 3619 C CA . VAL B 1 131 ? -7.133 6.578 -8.125 1 93 131 VAL B CA 1
ATOM 3620 C C . VAL B 1 131 ? -7.141 8.062 -7.777 1 93 131 VAL B C 1
ATOM 3622 O O . VAL B 1 131 ? -7.25 8.914 -8.664 1 93 131 VAL B O 1
ATOM 3625 N N . GLY B 1 132 ? -7.02 8.367 -6.504 1 91.88 132 GLY B N 1
ATOM 3626 C CA . GLY B 1 132 ? -6.922 9.758 -6.094 1 91.88 132 GLY B CA 1
ATOM 3627 C C . GLY B 1 132 ? -5.629 10.422 -6.527 1 91.88 132 GLY B C 1
ATOM 3628 O O . GLY B 1 132 ? -4.582 9.773 -6.582 1 91.88 132 GLY B O 1
ATOM 3629 N N . LYS B 1 133 ? -5.785 11.672 -6.84 1 89.62 133 LYS B N 1
ATOM 3630 C CA . LYS B 1 133 ? -4.621 12.469 -7.223 1 89.62 133 LYS B CA 1
ATOM 3631 C C . LYS B 1 133 ? -4.492 13.711 -6.344 1 89.62 133 LYS B C 1
ATOM 3633 O O . LYS B 1 133 ? -5.477 14.172 -5.762 1 89.62 133 LYS B O 1
ATOM 3638 N N . CYS B 1 134 ? -3.314 14.102 -6.219 1 91.31 134 CYS B N 1
ATOM 3639 C CA . CYS B 1 134 ? -3.016 15.312 -5.465 1 91.31 134 CYS B CA 1
ATOM 3640 C C . CYS B 1 134 ? -1.951 16.141 -6.168 1 91.31 134 CYS B C 1
ATOM 3642 O O . CYS B 1 134 ? -0.885 15.633 -6.516 1 91.31 134 CYS B O 1
ATOM 3644 N N . ILE B 1 135 ? -2.33 17.375 -6.434 1 86.69 135 ILE B N 1
ATOM 3645 C CA . ILE B 1 135 ? -1.332 18.312 -6.945 1 86.69 135 ILE B CA 1
ATOM 3646 C C . ILE B 1 135 ? -0.353 18.672 -5.832 1 86.69 135 ILE B C 1
ATOM 3648 O O . ILE B 1 135 ? -0.766 19.031 -4.723 1 86.69 135 ILE B O 1
ATOM 3652 N N . PRO B 1 136 ? 0.908 18.547 -6.207 1 87.25 136 PRO B N 1
ATOM 3653 C CA . PRO B 1 136 ? 1.871 18.875 -5.156 1 87.25 136 PRO B CA 1
ATOM 3654 C C . PRO B 1 136 ? 1.614 20.25 -4.539 1 87.25 136 PRO B C 1
ATOM 3656 O O . PRO B 1 136 ? 1.5 21.25 -5.262 1 87.25 136 PRO B O 1
ATOM 3659 N N . GLY B 1 137 ? 1.531 20.281 -3.314 1 85.12 137 GLY B N 1
ATOM 3660 C CA . GLY B 1 137 ? 1.29 21.516 -2.588 1 85.12 137 GLY B CA 1
ATOM 3661 C C . GLY B 1 137 ? -0.175 21.75 -2.264 1 85.12 137 GLY B C 1
ATOM 3662 O O . GLY B 1 137 ? -0.509 22.594 -1.438 1 85.12 137 GLY B O 1
ATOM 3663 N N . ASP B 1 138 ? -1.021 20.906 -2.891 1 87.5 138 ASP B N 1
ATOM 3664 C CA . ASP B 1 138 ? -2.455 21.016 -2.646 1 87.5 138 ASP B CA 1
ATOM 3665 C C . ASP B 1 138 ? -2.854 20.297 -1.367 1 87.5 138 ASP B C 1
ATOM 3667 O O . ASP B 1 138 ? -2.17 19.359 -0.943 1 87.5 138 ASP B O 1
ATOM 3671 N N . LYS B 1 139 ? -3.953 20.766 -0.792 1 87.12 139 LYS B N 1
ATOM 3672 C CA . LYS B 1 139 ? -4.422 20.172 0.455 1 87.12 139 LYS B CA 1
ATOM 3673 C C . LYS B 1 139 ? -5.641 19.281 0.214 1 87.12 139 LYS B C 1
ATOM 3675 O O . LYS B 1 139 ? -6.254 18.797 1.164 1 87.12 139 LYS B O 1
ATOM 3680 N N . TYR B 1 140 ? -5.926 19.141 -1.068 1 88.75 140 TYR B N 1
ATOM 3681 C CA . TYR B 1 140 ? -7.117 18.344 -1.365 1 88.75 140 TYR B CA 1
ATOM 3682 C C . TYR B 1 140 ? -6.805 17.234 -2.357 1 88.75 140 TYR B C 1
ATOM 3684 O O . TYR B 1 140 ? -6.055 17.438 -3.316 1 88.75 140 TYR B O 1
ATOM 3692 N N . MET B 1 141 ? -7.383 16.141 -2.012 1 90.44 141 MET B N 1
ATOM 3693 C CA . MET B 1 141 ? -7.344 15.031 -2.955 1 90.44 141 MET B CA 1
ATOM 3694 C C . MET B 1 141 ? -8.414 15.188 -4.031 1 90.44 141 MET B C 1
ATOM 3696 O O . MET B 1 141 ? -9.516 15.656 -3.75 1 90.44 141 MET B O 1
ATOM 3700 N N . LYS B 1 142 ? -8.062 14.789 -5.242 1 89.31 142 LYS B N 1
ATOM 3701 C CA . LYS B 1 142 ? -9.008 14.805 -6.355 1 89.31 142 LYS B CA 1
ATOM 3702 C C . LYS B 1 142 ? -9.297 13.391 -6.848 1 89.31 142 LYS B C 1
ATOM 3704 O O . LYS B 1 142 ? -8.375 12.594 -7.051 1 89.31 142 LYS B O 1
ATOM 3709 N N . TYR B 1 143 ? -10.531 13.086 -6.992 1 88.69 143 TYR B N 1
ATOM 3710 C CA . TYR B 1 143 ? -10.945 11.742 -7.379 1 88.69 143 TYR B CA 1
ATOM 3711 C C . TYR B 1 143 ? -11.734 11.758 -8.68 1 88.69 143 TYR B C 1
ATOM 3713 O O . TYR B 1 143 ? -12.641 10.953 -8.875 1 88.69 143 TYR B O 1
ATOM 3721 N N . HIS B 1 144 ? -11.352 12.57 -9.586 1 87.56 144 HIS B N 1
ATOM 3722 C CA . HIS B 1 144 ? -12.086 12.797 -10.82 1 87.56 144 HIS B CA 1
ATOM 3723 C C . HIS B 1 144 ? -11.883 11.648 -11.805 1 87.56 144 HIS B C 1
ATOM 3725 O O . HIS B 1 144 ? -12.656 11.492 -12.75 1 87.56 144 HIS B O 1
ATOM 3731 N N . HIS B 1 145 ? -10.992 10.852 -11.594 1 86.75 145 HIS B N 1
ATOM 3732 C CA . HIS B 1 145 ? -10.648 9.82 -12.57 1 86.75 145 HIS B CA 1
ATOM 3733 C C . HIS B 1 145 ? -11.266 8.477 -12.188 1 86.75 145 HIS B C 1
ATOM 3735 O O . HIS B 1 145 ? -10.992 7.461 -12.828 1 86.75 145 HIS B O 1
ATOM 3741 N N . GLN B 1 146 ? -12.07 8.477 -11.203 1 89.5 146 GLN B N 1
ATOM 3742 C CA . GLN B 1 146 ? -12.711 7.242 -10.766 1 89.5 146 GLN B CA 1
ATOM 3743 C C . GLN B 1 146 ? -13.844 6.848 -11.703 1 89.5 146 GLN B C 1
ATOM 3745 O O . GLN B 1 146 ? -14.602 7.699 -12.164 1 89.5 146 GLN B O 1
ATOM 3750 N N . VAL B 1 147 ? -13.93 5.594 -11.977 1 91.62 147 VAL B N 1
ATOM 3751 C CA . VAL B 1 147 ? -15.102 5.039 -12.648 1 91.62 147 VAL B CA 1
ATOM 3752 C C . VAL B 1 147 ? -16.312 5.09 -11.719 1 91.62 147 VAL B C 1
ATOM 3754 O O . VAL B 1 147 ? -16.156 5.109 -10.492 1 91.62 147 VAL B O 1
ATOM 3757 N N . ASP B 1 148 ? -17.438 5.156 -12.328 1 91.5 148 ASP B N 1
ATOM 3758 C CA . ASP B 1 148 ? -18.641 5.27 -11.523 1 91.5 148 ASP B CA 1
ATOM 3759 C C . ASP B 1 148 ? -18.797 4.074 -10.578 1 91.5 148 ASP B C 1
ATOM 3761 O O . ASP B 1 148 ? -18.281 2.99 -10.859 1 91.5 148 ASP B O 1
ATOM 3765 N N . LYS B 1 149 ? -19.516 4.316 -9.539 1 91.06 149 LYS B N 1
ATOM 3766 C CA . LYS B 1 149 ? -19.594 3.379 -8.422 1 91.06 149 LYS B CA 1
ATOM 3767 C C . LYS B 1 149 ? -20.203 2.047 -8.867 1 91.06 149 LYS B C 1
ATOM 3769 O O . LYS B 1 149 ? -19.672 0.982 -8.531 1 91.06 149 LYS B O 1
ATOM 3774 N N . ASP B 1 150 ? -21.312 2.096 -9.586 1 92 150 ASP B N 1
ATOM 3775 C CA . ASP B 1 150 ? -21.969 0.864 -10.008 1 92 150 ASP B CA 1
ATOM 3776 C C . ASP B 1 150 ? -21.078 0.04 -10.922 1 92 150 ASP B C 1
ATOM 3778 O O . ASP B 1 150 ? -20.953 -1.175 -10.758 1 92 150 ASP B O 1
ATOM 3782 N N . ARG B 1 151 ? -20.516 0.708 -11.828 1 92.94 151 ARG B N 1
ATOM 3783 C CA . ARG B 1 151 ? -19.594 0.024 -12.734 1 92.94 151 ARG B CA 1
ATOM 3784 C C . ARG B 1 151 ? -18.391 -0.525 -11.984 1 92.94 151 ARG B C 1
ATOM 3786 O O . ARG B 1 151 ? -17.938 -1.643 -12.25 1 92.94 151 ARG B O 1
ATOM 3793 N N . SER B 1 152 ? -17.875 0.232 -11.055 1 95.38 152 SER B N 1
ATOM 3794 C CA . SER B 1 152 ? -16.75 -0.218 -10.25 1 95.38 152 SER B CA 1
ATOM 3795 C C . SER B 1 152 ? -17.094 -1.471 -9.461 1 95.38 152 SER B C 1
ATOM 3797 O O . SER B 1 152 ? -16.266 -2.363 -9.297 1 95.38 152 SER B O 1
ATOM 3799 N N . GLU B 1 153 ? -18.25 -1.492 -8.961 1 93.88 153 GLU B N 1
ATOM 3800 C CA . GLU B 1 153 ? -18.688 -2.672 -8.227 1 93.88 153 GLU B CA 1
ATOM 3801 C C . GLU B 1 153 ? -18.75 -3.9 -9.125 1 93.88 153 GLU B C 1
ATOM 3803 O O . GLU B 1 153 ? -18.266 -4.973 -8.75 1 93.88 153 GLU B O 1
ATOM 3808 N N . ASP B 1 154 ? -19.281 -3.711 -10.297 1 93.62 154 ASP B N 1
ATOM 3809 C CA . ASP B 1 154 ? -19.328 -4.797 -11.266 1 93.62 154 ASP B CA 1
ATOM 3810 C C . ASP B 1 154 ? -17.922 -5.277 -11.617 1 93.62 154 ASP B C 1
ATOM 3812 O O . ASP B 1 154 ? -17.656 -6.48 -11.664 1 93.62 154 ASP B O 1
ATOM 3816 N N . LEU B 1 155 ? -17.109 -4.332 -11.859 1 95.94 155 LEU B N 1
ATOM 3817 C CA . LEU B 1 155 ? -15.742 -4.656 -12.227 1 95.94 155 LEU B CA 1
ATOM 3818 C C . LEU B 1 155 ? -15.016 -5.359 -11.086 1 95.94 155 LEU B C 1
ATOM 3820 O O . LEU B 1 155 ? -14.219 -6.27 -11.312 1 95.94 155 LEU B O 1
ATOM 3824 N N . TYR B 1 156 ? -15.32 -4.973 -9.914 1 96.06 156 TYR B N 1
ATOM 3825 C CA . TYR B 1 156 ? -14.711 -5.621 -8.758 1 96.06 156 TYR B CA 1
ATOM 3826 C C . TYR B 1 156 ? -15.117 -7.086 -8.672 1 96.06 156 TYR B C 1
ATOM 3828 O O . TYR B 1 156 ? -14.273 -7.961 -8.477 1 96.06 156 TYR B O 1
ATOM 3836 N N . HIS B 1 157 ? -16.297 -7.312 -8.82 1 93.12 157 HIS B N 1
ATOM 3837 C CA . HIS B 1 157 ? -16.766 -8.695 -8.781 1 93.12 157 HIS B CA 1
ATOM 3838 C C . HIS B 1 157 ? -16.188 -9.508 -9.922 1 93.12 157 HIS B C 1
ATOM 3840 O O . HIS B 1 157 ? -15.797 -10.664 -9.734 1 93.12 157 HIS B O 1
ATOM 3846 N N . GLN B 1 158 ? -16.141 -8.875 -11.031 1 94.5 158 GLN B N 1
ATOM 3847 C CA . GLN B 1 158 ? -15.508 -9.547 -12.156 1 94.5 158 GLN B CA 1
ATOM 3848 C C . GLN B 1 158 ? -14.047 -9.852 -11.859 1 94.5 158 GLN B C 1
ATOM 3850 O O . GLN B 1 158 ? -13.555 -10.938 -12.195 1 94.5 158 GLN B O 1
ATOM 3855 N N . TRP B 1 159 ? -13.367 -8.945 -11.25 1 96.81 159 TRP B N 1
ATOM 3856 C CA . TRP B 1 159 ? -11.961 -9.125 -10.898 1 96.81 159 TRP B CA 1
ATOM 3857 C C . TRP B 1 159 ? -11.789 -10.305 -9.953 1 96.81 159 TRP B C 1
ATOM 3859 O O . TRP B 1 159 ? -10.922 -11.156 -10.164 1 96.81 159 TRP B O 1
ATOM 3869 N N . VAL B 1 160 ? -12.602 -10.352 -8.953 1 95.31 160 VAL B N 1
ATOM 3870 C CA . VAL B 1 160 ? -12.555 -11.438 -7.98 1 95.31 160 VAL B CA 1
ATOM 3871 C C . VAL B 1 160 ? -12.797 -12.773 -8.688 1 95.31 160 VAL B C 1
ATOM 3873 O O . VAL B 1 160 ? -12.086 -13.75 -8.43 1 95.31 160 VAL B O 1
ATOM 3876 N N . ASP B 1 161 ? -13.742 -12.766 -9.594 1 93.56 161 ASP B N 1
ATOM 3877 C CA . ASP B 1 161 ? -14.039 -13.984 -10.344 1 93.56 161 ASP B CA 1
ATOM 3878 C C . ASP B 1 161 ? -12.859 -14.391 -11.219 1 93.56 161 ASP B C 1
ATOM 3880 O O . ASP B 1 161 ? -12.492 -15.562 -11.266 1 93.56 161 ASP B O 1
ATOM 3884 N N . VAL B 1 162 ? -12.367 -13.445 -11.898 1 95.44 162 VAL B N 1
ATOM 3885 C CA . VAL B 1 162 ? -11.25 -13.703 -12.805 1 95.44 162 VAL B CA 1
ATOM 3886 C C . VAL B 1 162 ? -10.055 -14.234 -12.016 1 95.44 162 VAL B C 1
ATOM 3888 O O . VAL B 1 162 ? -9.391 -15.18 -12.438 1 95.44 162 VAL B O 1
ATOM 3891 N N . LEU B 1 163 ? -9.758 -13.641 -10.844 1 96.38 163 LEU B N 1
ATOM 3892 C CA . LEU B 1 163 ? -8.664 -14.117 -10 1 96.38 163 LEU B CA 1
ATOM 3893 C C . LEU B 1 163 ? -8.883 -15.578 -9.602 1 96.38 163 LEU B C 1
ATOM 3895 O O . LEU B 1 163 ? -7.953 -16.391 -9.672 1 96.38 163 LEU B O 1
ATOM 3899 N N . HIS B 1 164 ? -10.062 -15.875 -9.242 1 93.19 164 HIS B N 1
ATOM 3900 C CA . HIS B 1 164 ? -10.391 -17.234 -8.82 1 93.19 164 HIS B CA 1
ATOM 3901 C C . HIS B 1 164 ? -10.242 -18.219 -9.969 1 93.19 164 HIS B C 1
ATOM 3903 O O . HIS B 1 164 ? -9.625 -19.281 -9.812 1 93.19 164 HIS B O 1
ATOM 3909 N N . GLU B 1 165 ? -10.828 -17.859 -11.094 1 91.5 165 GLU B N 1
ATOM 3910 C CA . GLU B 1 165 ? -10.789 -18.734 -12.266 1 91.5 165 GLU B CA 1
ATOM 3911 C C . GLU B 1 165 ? -9.359 -18.984 -12.719 1 91.5 165 GLU B C 1
ATOM 3913 O O . GLU B 1 165 ? -8.984 -20.125 -13.016 1 91.5 165 GLU B O 1
ATOM 3918 N N . GLU B 1 166 ? -8.609 -17.922 -12.781 1 93.75 166 GLU B N 1
ATOM 3919 C CA . GLU B 1 166 ? -7.227 -18.078 -13.234 1 93.75 166 GLU B CA 1
ATOM 3920 C C . GLU B 1 166 ? -6.406 -18.875 -12.234 1 93.75 166 GLU B C 1
ATOM 3922 O O . GLU B 1 166 ? -5.539 -19.672 -12.625 1 93.75 166 GLU B O 1
ATOM 3927 N N . ALA B 1 167 ? -6.633 -18.656 -10.977 1 94.06 167 ALA B N 1
ATOM 3928 C CA . ALA B 1 167 ? -5.957 -19.453 -9.961 1 94.06 167 ALA B CA 1
ATOM 3929 C C . ALA B 1 167 ? -6.273 -20.938 -10.117 1 94.06 167 ALA B C 1
ATOM 3931 O O . ALA B 1 167 ? -5.379 -21.781 -10.008 1 94.06 167 ALA B O 1
ATOM 3932 N N . LEU B 1 168 ? -7.523 -21.219 -10.352 1 90.25 168 LEU B N 1
ATOM 3933 C CA . LEU B 1 168 ? -7.949 -22.609 -10.531 1 90.25 168 LEU B CA 1
ATOM 3934 C C . LEU B 1 168 ? -7.211 -23.25 -11.703 1 90.25 168 LEU B C 1
ATOM 3936 O O . LEU B 1 168 ? -6.734 -24.375 -11.594 1 90.25 168 LEU B O 1
ATOM 3940 N N . LYS B 1 169 ? -7.129 -22.562 -12.797 1 90.5 169 LYS B N 1
ATOM 3941 C CA . LYS B 1 169 ? -6.445 -23.078 -13.977 1 90.5 169 LYS B CA 1
ATOM 3942 C C . LYS B 1 169 ? -4.969 -23.328 -13.695 1 90.5 169 LYS B C 1
ATOM 3944 O O . LYS B 1 169 ? -4.402 -24.312 -14.156 1 90.5 169 LYS B O 1
ATOM 3949 N N . LEU B 1 170 ? -4.379 -22.422 -12.953 1 91.44 170 LEU B N 1
ATOM 3950 C CA . LEU B 1 170 ? -2.943 -22.484 -12.703 1 91.44 170 LEU B CA 1
ATOM 3951 C C . LEU B 1 170 ? -2.613 -23.562 -11.68 1 91.44 170 LEU B C 1
ATOM 3953 O O . LEU B 1 170 ? -1.543 -24.172 -11.742 1 91.44 170 LEU B O 1
ATOM 3957 N N . ILE B 1 171 ? -3.475 -23.812 -10.766 1 88.19 171 ILE B N 1
ATOM 3958 C CA . ILE B 1 171 ? -3.26 -24.797 -9.719 1 88.19 171 ILE B CA 1
ATOM 3959 C C . ILE B 1 171 ? -3.562 -26.188 -10.25 1 88.19 171 ILE B C 1
ATOM 3961 O O . ILE B 1 171 ? -2.895 -27.172 -9.891 1 88.19 171 ILE B O 1
ATOM 3965 N N . ASN B 1 172 ? -4.641 -26.344 -11 1 80.06 172 ASN B N 1
ATOM 3966 C CA . ASN B 1 172 ? -5.051 -27.625 -11.57 1 80.06 172 ASN B CA 1
ATOM 3967 C C . ASN B 1 172 ? -4.98 -27.609 -13.094 1 80.06 172 ASN B C 1
ATOM 3969 O O . ASN B 1 172 ? -6.008 -27.672 -13.766 1 80.06 172 ASN B O 1
ATOM 3973 N N . PRO B 1 173 ? -3.727 -27.484 -13.633 1 65.31 173 PRO B N 1
ATOM 3974 C CA . PRO B 1 173 ? -3.65 -27.344 -15.086 1 65.31 173 PRO B CA 1
ATOM 3975 C C . PRO B 1 173 ? -4.281 -28.516 -15.828 1 65.31 173 PRO B C 1
ATOM 3977 O O . PRO B 1 173 ? -4.766 -28.359 -16.953 1 65.31 173 PRO B O 1
ATOM 3980 N N . MET B 1 174 ? -4.02 -29.891 -15.383 1 57.22 174 MET B N 1
ATOM 3981 C CA . MET B 1 174 ? -4.535 -31.047 -16.094 1 57.22 174 MET B CA 1
ATOM 3982 C C . MET B 1 174 ? -6.027 -30.906 -16.359 1 57.22 174 MET B C 1
ATOM 3984 O O . MET B 1 174 ? -6.523 -31.359 -17.391 1 57.22 174 MET B O 1
ATOM 3988 N N . LYS B 1 175 ? -6.719 -30.562 -15.398 1 47.56 175 LYS B N 1
ATOM 3989 C CA . LYS B 1 175 ? -8.164 -30.547 -15.594 1 47.56 175 LYS B CA 1
ATOM 3990 C C . LYS B 1 175 ? -8.57 -29.547 -16.672 1 47.56 175 LYS B C 1
ATOM 3992 O O . LYS B 1 175 ? -9.617 -29.688 -17.297 1 47.56 175 LYS B O 1
ATOM 3997 N N . TYR B 1 176 ? -7.77 -28.625 -16.906 1 44.25 176 TYR B N 1
ATOM 3998 C CA . TYR B 1 176 ? -8.242 -27.656 -17.891 1 44.25 176 TYR B CA 1
ATOM 3999 C C . TYR B 1 176 ? -7.41 -27.719 -19.172 1 44.25 176 TYR B C 1
ATOM 4001 O O . TYR B 1 176 ? -7.902 -27.391 -20.25 1 44.25 176 TYR B O 1
ATOM 4009 N N . ASP B 1 177 ? -6.07 -27.719 -19.438 1 44.56 177 ASP B N 1
ATOM 4010 C CA . ASP B 1 177 ? -5.391 -27.891 -20.719 1 44.56 177 ASP B CA 1
ATOM 4011 C C . ASP B 1 177 ? -4.539 -29.156 -20.734 1 44.56 177 ASP B C 1
ATOM 4013 O O . ASP B 1 177 ? -3.869 -29.469 -19.734 1 44.56 177 ASP B O 1
ATOM 4017 N N . ASP B 1 178 ? -4.617 -30.328 -21.516 1 42.06 178 ASP B N 1
ATOM 4018 C CA . ASP B 1 178 ? -3.904 -31.562 -21.859 1 42.06 178 ASP B CA 1
ATOM 4019 C C . ASP B 1 178 ? -2.396 -31.328 -21.906 1 42.06 178 ASP B C 1
ATOM 4021 O O . ASP B 1 178 ? -1.616 -32.219 -21.531 1 42.06 178 ASP B O 1
ATOM 4025 N N . LYS B 1 179 ? -1.735 -30.453 -22.609 1 39.66 179 LYS B N 1
ATOM 4026 C CA . LYS B 1 179 ? -0.337 -30.234 -22.969 1 39.66 179 LYS B CA 1
ATOM 4027 C C . LYS B 1 179 ? 0.481 -29.828 -21.75 1 39.66 179 LYS B C 1
ATOM 4029 O O . LYS B 1 179 ? 1.699 -30 -21.719 1 39.66 179 LYS B O 1
ATOM 4034 N N . LYS B 1 180 ? 0.028 -29.078 -20.672 1 42.09 180 LYS B N 1
ATOM 4035 C CA . LYS B 1 180 ? 0.838 -28.453 -19.625 1 42.09 180 LYS B CA 1
ATOM 4036 C C . LYS B 1 180 ? 1.129 -29.453 -18.5 1 42.09 180 LYS B C 1
ATOM 4038 O O . LYS B 1 180 ? 1.741 -29.094 -17.5 1 42.09 180 LYS B O 1
ATOM 4043 N N . LYS B 1 181 ? 0.836 -30.656 -18.484 1 40.28 181 LYS B N 1
ATOM 4044 C CA . LYS B 1 181 ? 1.256 -31.734 -17.594 1 40.28 181 LYS B CA 1
ATOM 4045 C C . LYS B 1 181 ? 2.777 -31.797 -17.484 1 40.28 181 LYS B C 1
ATOM 4047 O O . LYS B 1 181 ? 3.311 -32.062 -16.406 1 40.28 181 LYS B O 1
ATOM 4052 N N . LYS B 1 182 ? 3.443 -31.484 -18.5 1 41.16 182 LYS B N 1
ATOM 4053 C CA . LYS B 1 182 ? 4.891 -31.688 -18.484 1 41.16 182 LYS B CA 1
ATOM 4054 C C . LYS B 1 182 ? 5.566 -30.672 -17.547 1 41.16 182 LYS B C 1
ATOM 4056 O O . LYS B 1 182 ? 6.527 -31.016 -16.859 1 41.16 182 LYS B O 1
ATOM 4061 N N . GLY B 1 183 ? 5.082 -29.484 -17.484 1 38.66 183 GLY B N 1
ATOM 4062 C CA . GLY B 1 183 ? 5.676 -28.469 -16.625 1 38.66 183 GLY B CA 1
ATOM 4063 C C . GLY B 1 183 ? 5.473 -28.734 -15.156 1 38.66 183 GLY B C 1
ATOM 4064 O O . GLY B 1 183 ? 6.344 -28.438 -14.336 1 38.66 183 GLY B O 1
ATOM 4065 N N . MET B 1 184 ? 4.422 -29.297 -14.727 1 40.94 184 MET B N 1
ATOM 4066 C CA . MET B 1 184 ? 4.164 -29.688 -13.344 1 40.94 184 MET B CA 1
ATOM 4067 C C . MET B 1 184 ? 5.109 -30.797 -12.906 1 40.94 184 MET B C 1
ATOM 4069 O O . MET B 1 184 ? 5.43 -30.922 -11.727 1 40.94 184 MET B O 1
ATOM 4073 N N . GLU B 1 185 ? 5.383 -31.609 -13.797 1 42.56 185 GLU B N 1
ATOM 4074 C CA . GLU B 1 185 ? 6.332 -32.656 -13.461 1 42.56 185 GLU B CA 1
ATOM 4075 C C . GLU B 1 185 ? 7.688 -32.094 -13.07 1 42.56 185 GLU B C 1
ATOM 4077 O O . GLU B 1 185 ? 8.32 -32.562 -12.125 1 42.56 185 GLU B O 1
ATOM 4082 N N . LYS B 1 186 ? 8.094 -31.094 -13.68 1 42.09 186 LYS B N 1
ATOM 4083 C CA . LYS B 1 186 ? 9.375 -30.469 -13.344 1 42.09 186 LYS B CA 1
ATOM 4084 C C . LYS B 1 186 ? 9.297 -29.781 -11.984 1 42.09 186 LYS B C 1
ATOM 4086 O O . LYS B 1 186 ? 10.25 -29.844 -11.203 1 42.09 186 LYS B O 1
ATOM 4091 N N . TYR B 1 187 ? 8.227 -29.172 -11.625 1 38.22 187 TYR B N 1
ATOM 4092 C CA . TYR B 1 187 ? 8.039 -28.469 -10.359 1 38.22 187 TYR B CA 1
ATOM 4093 C C . TYR B 1 187 ? 7.879 -29.453 -9.203 1 38.22 187 TYR B C 1
ATOM 4095 O O . TYR B 1 187 ? 8.453 -29.25 -8.133 1 38.22 187 TYR B O 1
ATOM 4103 N N . ARG B 1 188 ? 7.078 -30.453 -9.352 1 41.47 188 ARG B N 1
ATOM 4104 C CA . ARG B 1 188 ? 7.07 -31.531 -8.375 1 41.47 188 ARG B CA 1
ATOM 4105 C C . ARG B 1 188 ? 8.477 -32.062 -8.133 1 41.47 188 ARG B C 1
ATOM 4107 O O . ARG B 1 188 ? 8.859 -32.312 -6.988 1 41.47 188 ARG B O 1
ATOM 4114 N N . ARG B 1 189 ? 9.203 -32.062 -9.102 1 45.53 189 ARG B N 1
ATOM 4115 C CA . ARG B 1 189 ? 10.578 -32.5 -8.945 1 45.53 189 ARG B CA 1
ATOM 4116 C C . ARG B 1 189 ? 11.383 -31.516 -8.102 1 45.53 189 ARG B C 1
ATOM 4118 O O . ARG B 1 189 ? 12.188 -31.922 -7.262 1 45.53 189 ARG B O 1
ATOM 4125 N N . ARG B 1 190 ? 11.078 -30.312 -8.25 1 43.81 190 ARG B N 1
ATOM 4126 C CA . ARG B 1 190 ? 11.781 -29.297 -7.469 1 43.81 190 ARG B CA 1
ATOM 4127 C C . ARG B 1 190 ? 11.312 -29.312 -6.016 1 43.81 190 ARG B C 1
ATOM 4129 O O . ARG B 1 190 ? 12.133 -29.203 -5.102 1 43.81 190 ARG B O 1
ATOM 4136 N N . ALA B 1 191 ? 10.016 -29.344 -5.703 1 43.72 191 ALA B N 1
ATOM 4137 C CA . ALA B 1 191 ? 9.484 -29.484 -4.355 1 43.72 191 ALA B CA 1
ATOM 4138 C C . ALA B 1 191 ? 9.938 -30.797 -3.713 1 43.72 191 ALA B C 1
ATOM 4140 O O . ALA B 1 191 ? 10.289 -30.828 -2.531 1 43.72 191 ALA B O 1
ATOM 4141 N N . GLU B 1 192 ? 9.867 -31.797 -4.477 1 49 192 GLU B N 1
ATOM 4142 C CA . GLU B 1 192 ? 10.43 -33.062 -4.031 1 49 192 GLU B CA 1
ATOM 4143 C C . GLU B 1 192 ? 11.938 -32.969 -3.812 1 49 192 GLU B C 1
ATOM 4145 O O . GLU B 1 192 ? 12.492 -33.594 -2.922 1 49 192 GLU B O 1
ATOM 4150 N N . GLY B 1 193 ? 12.406 -32.062 -4.512 1 53.16 193 GLY B N 1
ATOM 4151 C CA . GLY B 1 193 ? 13.836 -31.797 -4.359 1 53.16 193 GLY B CA 1
ATOM 4152 C C . GLY B 1 193 ? 14.18 -31.094 -3.066 1 53.16 193 GLY B C 1
ATOM 4153 O O . GLY B 1 193 ? 15.25 -31.328 -2.49 1 53.16 193 GLY B O 1
ATOM 4154 N N . LYS B 1 194 ? 13.305 -30.203 -2.555 1 52.53 194 LYS B N 1
ATOM 4155 C CA . LYS B 1 194 ? 13.492 -29.531 -1.271 1 52.53 194 LYS B CA 1
ATOM 4156 C C . LYS B 1 194 ? 13.328 -30.516 -0.112 1 52.53 194 LYS B C 1
ATOM 4158 O O . LYS B 1 194 ? 13.867 -30.297 0.974 1 52.53 194 LYS B O 1
ATOM 4163 N N . LEU B 1 195 ? 12.555 -31.484 -0.289 1 54.34 195 LEU B N 1
ATOM 4164 C CA . LEU B 1 195 ? 12.359 -32.531 0.721 1 54.34 195 LEU B CA 1
ATOM 4165 C C . LEU B 1 195 ? 13.43 -33.594 0.616 1 54.34 195 LEU B C 1
ATOM 4167 O O . LEU B 1 195 ? 13.422 -34.562 1.384 1 54.34 195 LEU B O 1
ATOM 4171 N N . VAL B 1 196 ? 14.305 -33.344 -0.209 1 64.31 196 VAL B N 1
ATOM 4172 C CA . VAL B 1 196 ? 15.359 -34.344 -0.33 1 64.31 196 VAL B CA 1
ATOM 4173 C C . VAL B 1 196 ? 16.453 -34.062 0.701 1 64.31 196 VAL B C 1
ATOM 4175 O O . VAL B 1 196 ? 16.969 -32.938 0.782 1 64.31 196 VAL B O 1
ATOM 4178 N N . ASN B 1 197 ? 16.594 -34.938 1.607 1 72.38 197 ASN B N 1
ATOM 4179 C CA . ASN B 1 197 ? 17.688 -34.875 2.564 1 72.38 197 ASN B CA 1
ATOM 4180 C C . ASN B 1 197 ? 19.016 -34.531 1.882 1 72.38 197 ASN B C 1
ATOM 4182 O O . ASN B 1 197 ? 19.422 -35.188 0.941 1 72.38 197 ASN B O 1
ATOM 4186 N N . PRO B 1 198 ? 19.5 -33.375 2.275 1 80.19 198 PRO B N 1
ATOM 4187 C CA . PRO B 1 198 ? 20.766 -33 1.651 1 80.19 198 PRO B CA 1
ATOM 4188 C C . PRO B 1 198 ? 21.75 -34.156 1.59 1 80.19 198 PRO B C 1
ATOM 4190 O O . PRO B 1 198 ? 22.578 -34.25 0.673 1 80.19 198 PRO B O 1
ATOM 4193 N N . LYS B 1 199 ? 21.594 -35 2.447 1 81.38 199 LYS B N 1
ATOM 4194 C CA . LYS B 1 199 ? 22.484 -36.156 2.51 1 81.38 199 LYS B CA 1
ATOM 4195 C C . LYS B 1 199 ? 22.266 -37.094 1.314 1 81.38 199 LYS B C 1
ATOM 4197 O O . LYS B 1 199 ? 23.172 -37.812 0.913 1 81.38 199 LYS B O 1
ATOM 4202 N N . ASP B 1 200 ? 21.047 -36.938 0.735 1 83.25 200 ASP B N 1
ATOM 4203 C CA . ASP B 1 200 ? 20.672 -37.875 -0.32 1 83.25 200 ASP B CA 1
ATOM 4204 C C . ASP B 1 200 ? 20.516 -37.156 -1.661 1 83.25 200 ASP B C 1
ATOM 4206 O O . ASP B 1 200 ? 20.297 -37.812 -2.688 1 83.25 200 ASP B O 1
ATOM 4210 N N . MET B 1 201 ? 20.75 -35.969 -1.674 1 82.31 201 MET B N 1
ATOM 4211 C CA . MET B 1 201 ? 20.391 -35.188 -2.834 1 82.31 201 MET B CA 1
ATOM 4212 C C . MET B 1 201 ? 21.219 -35.562 -4.051 1 82.31 201 MET B C 1
ATOM 4214 O O . MET B 1 201 ? 20.719 -35.594 -5.172 1 82.31 201 MET B O 1
ATOM 4218 N N . PHE B 1 202 ? 22.422 -35.875 -3.797 1 86.38 202 PHE B N 1
ATOM 4219 C CA . PHE B 1 202 ? 23.312 -36.188 -4.906 1 86.38 202 PHE B CA 1
ATOM 4220 C C . PHE B 1 202 ? 23.328 -37.688 -5.172 1 86.38 202 PHE B C 1
ATOM 4222 O O . PHE B 1 202 ? 24.016 -38.156 -6.082 1 86.38 202 PHE B O 1
ATOM 4229 N N . LYS B 1 203 ? 22.562 -38.469 -4.434 1 83 203 LYS B N 1
ATOM 4230 C CA . LYS B 1 203 ? 22.531 -39.906 -4.559 1 83 203 LYS B CA 1
ATOM 4231 C C . LYS B 1 203 ? 21.312 -40.375 -5.371 1 83 203 LYS B C 1
ATOM 4233 O O . LYS B 1 203 ? 21.328 -41.469 -5.941 1 83 203 LYS B O 1
ATOM 4238 N N . GLU B 1 204 ? 20.312 -39.5 -5.281 1 77.25 204 GLU B N 1
ATOM 4239 C CA . GLU B 1 204 ? 19.047 -39.875 -5.906 1 77.25 204 GLU B CA 1
ATOM 4240 C C . GLU B 1 204 ? 18.594 -38.812 -6.918 1 77.25 204 GLU B C 1
ATOM 4242 O O . GLU B 1 204 ? 19.141 -37.719 -6.957 1 77.25 204 GLU B O 1
ATOM 4247 N N . GLY B 1 205 ? 17.766 -39.375 -7.84 1 71.5 205 GLY B N 1
ATOM 4248 C CA . GLY B 1 205 ? 17.156 -38.438 -8.766 1 71.5 205 GLY B CA 1
ATOM 4249 C C . GLY B 1 205 ? 18.016 -38.125 -9.977 1 71.5 205 GLY B C 1
ATOM 4250 O O . GLY B 1 205 ? 18.641 -39.031 -10.539 1 71.5 205 GLY B O 1
ATOM 4251 N N . GLU B 1 206 ? 18.203 -36.844 -10.211 1 71.81 206 GLU B N 1
ATOM 4252 C CA . GLU B 1 206 ? 18.891 -36.438 -11.43 1 71.81 206 GLU B CA 1
ATOM 4253 C C . GLU B 1 206 ? 20.391 -36.688 -11.328 1 71.81 206 GLU B C 1
ATOM 4255 O O . GLU B 1 206 ? 21.078 -36.844 -12.344 1 71.81 206 GLU B O 1
ATOM 4260 N N . TYR B 1 207 ? 20.781 -36.781 -10.133 1 79.38 207 TYR B N 1
ATOM 4261 C CA . TYR B 1 207 ? 22.234 -36.938 -9.945 1 79.38 207 TYR B CA 1
ATOM 4262 C C . TYR B 1 207 ? 22.594 -38.406 -9.68 1 79.38 207 TYR B C 1
ATOM 4264 O O . TYR B 1 207 ? 23.766 -38.719 -9.461 1 79.38 207 TYR B O 1
ATOM 4272 N N . GLU B 1 208 ? 21.609 -39.281 -9.812 1 79 208 GLU B N 1
ATOM 4273 C CA . GLU B 1 208 ? 21.828 -40.688 -9.547 1 79 208 GLU B CA 1
ATOM 4274 C C . GLU B 1 208 ? 22.891 -41.25 -10.477 1 79 208 GLU B C 1
ATOM 4276 O O . GLU B 1 208 ? 22.812 -41.125 -11.695 1 79 208 GLU B O 1
ATOM 4281 N N . GLY B 1 209 ? 23.953 -41.781 -9.938 1 80.19 209 GLY B N 1
ATOM 4282 C CA . GLY B 1 209 ? 24.969 -42.469 -10.703 1 80.19 209 GLY B CA 1
ATOM 4283 C C . GLY B 1 209 ? 26.078 -41.562 -11.18 1 80.19 209 GLY B C 1
ATOM 4284 O O . GLY B 1 209 ? 27.031 -42 -11.828 1 80.19 209 GLY B O 1
ATOM 4285 N N . ARG B 1 210 ? 25.984 -40.312 -10.852 1 85.12 210 ARG B N 1
ATOM 4286 C CA . ARG B 1 210 ? 26.953 -39.344 -11.352 1 85.12 210 ARG B CA 1
ATOM 4287 C C . ARG B 1 210 ? 28.188 -39.312 -10.453 1 85.12 210 ARG B C 1
ATOM 4289 O O . ARG B 1 210 ? 29.297 -38.969 -10.906 1 85.12 210 ARG B O 1
ATOM 4296 N N . TYR B 1 211 ? 27.891 -39.625 -9.281 1 88.12 211 TYR B N 1
ATOM 4297 C CA . TYR B 1 211 ? 28.984 -39.531 -8.32 1 88.12 211 TYR B CA 1
ATOM 4298 C C . TYR B 1 211 ? 29.203 -40.875 -7.641 1 88.12 211 TYR B C 1
ATOM 4300 O O . TYR B 1 211 ? 28.281 -41.688 -7.52 1 88.12 211 TYR B O 1
ATOM 4308 N N . GLY B 1 212 ? 30.422 -41.125 -7.316 1 86.25 212 GLY B N 1
ATOM 4309 C CA . GLY B 1 212 ? 30.797 -42.469 -6.855 1 86.25 212 GLY B CA 1
ATOM 4310 C C . GLY B 1 212 ? 31 -42.531 -5.355 1 86.25 212 GLY B C 1
ATOM 4311 O O . GLY B 1 212 ? 30.906 -43.594 -4.762 1 86.25 212 GLY B O 1
ATOM 4312 N N . LYS B 1 213 ? 31.484 -41.5 -4.699 1 88.88 213 LYS B N 1
ATOM 4313 C CA . LYS B 1 213 ? 31.75 -41.438 -3.264 1 88.88 213 LYS B CA 1
ATOM 4314 C C . LYS B 1 213 ? 31.188 -40.156 -2.656 1 88.88 213 LYS B C 1
ATOM 4316 O O . LYS B 1 213 ? 31.219 -39.094 -3.291 1 88.88 213 LYS B O 1
ATOM 4321 N N . TYR B 1 214 ? 30.688 -40.25 -1.425 1 89.94 214 TYR B N 1
ATOM 4322 C CA . TYR B 1 214 ? 30.094 -39.125 -0.721 1 89.94 214 TYR B CA 1
ATOM 4323 C C . TYR B 1 214 ? 30.703 -38.969 0.668 1 89.94 214 TYR B C 1
ATOM 4325 O O . TYR B 1 214 ? 31.219 -39.938 1.24 1 89.94 214 TYR B O 1
ATOM 4333 N N . ASP B 1 215 ? 30.672 -37.781 1.13 1 88.44 215 ASP B N 1
ATOM 4334 C CA . ASP B 1 215 ? 31.094 -37.594 2.514 1 88.44 215 ASP B CA 1
ATOM 4335 C C . ASP B 1 215 ? 29.953 -37.875 3.48 1 88.44 215 ASP B C 1
ATOM 4337 O O . ASP B 1 215 ? 28.859 -38.281 3.059 1 88.44 215 ASP B O 1
ATOM 4341 N N . GLU B 1 216 ? 30.188 -37.75 4.809 1 86.56 216 GLU B N 1
ATOM 4342 C CA . GLU B 1 216 ? 29.219 -38.062 5.852 1 86.56 216 GLU B CA 1
ATOM 4343 C C . GLU B 1 216 ? 27.938 -37.25 5.684 1 86.56 216 GLU B C 1
ATOM 4345 O O . GLU B 1 216 ? 26.859 -37.688 6.09 1 86.56 216 GLU B O 1
ATOM 4350 N N . GLU B 1 217 ? 28.016 -36.156 5.004 1 85.12 217 GLU B N 1
ATOM 4351 C CA . GLU B 1 217 ? 26.875 -35.281 4.879 1 85.12 217 GLU B CA 1
ATOM 4352 C C . GLU B 1 217 ? 26.188 -35.438 3.527 1 85.12 217 GLU B C 1
ATOM 4354 O O . GLU B 1 217 ? 25.219 -34.75 3.227 1 85.12 217 GLU B O 1
ATOM 4359 N N . GLY B 1 218 ? 26.766 -36.312 2.701 1 87.12 218 GLY B N 1
ATOM 4360 C CA . GLY B 1 218 ? 26.141 -36.594 1.424 1 87.12 218 GLY B CA 1
ATOM 4361 C C . GLY B 1 218 ? 26.719 -35.812 0.271 1 87.12 218 GLY B C 1
ATOM 4362 O O . GLY B 1 218 ? 26.203 -35.875 -0.848 1 87.12 218 GLY B O 1
ATOM 4363 N N . PHE B 1 219 ? 27.688 -35.094 0.507 1 88.56 219 PHE B N 1
ATOM 4364 C CA . PHE B 1 219 ? 28.328 -34.312 -0.531 1 88.56 219 PHE B CA 1
ATOM 4365 C C . PHE B 1 219 ? 29.25 -35.188 -1.391 1 88.56 219 PHE B C 1
ATOM 4367 O O . PHE B 1 219 ? 30.047 -35.969 -0.867 1 88.56 219 PHE B O 1
ATOM 4374 N N . PRO B 1 220 ? 29.203 -34.938 -2.697 1 89 220 PRO B N 1
ATOM 4375 C CA . PRO B 1 220 ? 30.016 -35.812 -3.572 1 89 220 PRO B CA 1
ATOM 4376 C C . PRO B 1 220 ? 31.5 -35.5 -3.475 1 89 220 PRO B C 1
ATOM 4378 O O . PRO B 1 220 ? 31.891 -34.312 -3.436 1 89 220 PRO B O 1
ATOM 4381 N N . LEU B 1 221 ? 32.281 -36.531 -3.348 1 87.44 221 LEU B N 1
ATOM 4382 C CA . LEU B 1 221 ? 33.75 -36.406 -3.227 1 87.44 221 LEU B CA 1
ATOM 4383 C C . LEU B 1 221 ? 34.438 -36.812 -4.523 1 87.44 221 LEU B C 1
ATOM 4385 O O . LEU B 1 221 ? 35.5 -36.281 -4.855 1 87.44 221 LEU B O 1
ATOM 4389 N N . LEU B 1 222 ? 33.844 -37.844 -5.266 1 88.94 222 LEU B N 1
ATOM 4390 C CA . LEU B 1 222 ? 34.406 -38.375 -6.496 1 88.94 222 LEU B CA 1
ATOM 4391 C C . LEU B 1 222 ? 33.344 -38.531 -7.57 1 88.94 222 LEU B C 1
ATOM 4393 O O . LEU B 1 222 ? 32.156 -38.688 -7.254 1 88.94 222 LEU B O 1
ATOM 4397 N N . LEU B 1 223 ? 33.75 -38.562 -8.828 1 87.5 223 LEU B N 1
ATOM 4398 C CA . LEU B 1 223 ? 32.844 -38.906 -9.93 1 87.5 223 LEU B CA 1
ATOM 4399 C C . LEU B 1 223 ? 32.562 -40.406 -9.938 1 87.5 223 LEU B C 1
ATOM 4401 O O . LEU B 1 223 ? 33.25 -41.188 -9.266 1 87.5 223 LEU B O 1
ATOM 4405 N N . ALA B 1 224 ? 31.531 -40.812 -10.75 1 85.19 224 ALA B N 1
ATOM 4406 C CA . ALA B 1 224 ? 31.094 -42.188 -10.812 1 85.19 224 ALA B CA 1
ATOM 4407 C C . ALA B 1 224 ? 32.219 -43.094 -11.266 1 85.19 224 ALA B C 1
ATOM 4409 O O . ALA B 1 224 ? 32.281 -44.281 -10.867 1 85.19 224 ALA B O 1
ATOM 4410 N N . ASP B 1 225 ? 33.156 -42.438 -12.023 1 84.5 225 ASP B N 1
ATOM 4411 C CA . ASP B 1 225 ? 34.25 -43.25 -12.555 1 84.5 225 ASP B CA 1
ATOM 4412 C C . ASP B 1 225 ? 35.438 -43.281 -11.594 1 84.5 225 ASP B C 1
ATOM 4414 O O . ASP B 1 225 ? 36.469 -43.906 -11.875 1 84.5 225 ASP B O 1
ATOM 4418 N N . GLY B 1 226 ? 35.25 -42.688 -10.422 1 85.56 226 GLY B N 1
ATOM 4419 C CA . GLY B 1 226 ? 36.281 -42.75 -9.414 1 85.56 226 GLY B CA 1
ATOM 4420 C C . GLY B 1 226 ? 37.25 -41.594 -9.5 1 85.56 226 GLY B C 1
ATOM 4421 O O . GLY B 1 226 ? 38.188 -41.469 -8.68 1 85.56 226 GLY B O 1
ATOM 4422 N N . SER B 1 227 ? 37.156 -40.688 -10.516 1 87.31 227 SER B N 1
ATOM 4423 C CA . SER B 1 227 ? 38.031 -39.531 -10.656 1 87.31 227 SER B CA 1
ATOM 4424 C C . SER B 1 227 ? 37.562 -38.375 -9.781 1 87.31 227 SER B C 1
ATOM 4426 O O . SER B 1 227 ? 36.438 -38.344 -9.305 1 87.31 227 SER B O 1
ATOM 4428 N N . ASP B 1 228 ? 38.469 -37.531 -9.523 1 84.88 228 ASP B N 1
ATOM 4429 C CA . ASP B 1 228 ? 38.188 -36.344 -8.711 1 84.88 228 ASP B CA 1
ATOM 4430 C C . ASP B 1 228 ? 37.188 -35.438 -9.422 1 84.88 228 ASP B C 1
ATOM 4432 O O . ASP B 1 228 ? 37.188 -35.312 -10.648 1 84.88 228 ASP B O 1
ATOM 4436 N N . ILE B 1 229 ? 36.344 -34.75 -8.656 1 82.69 229 ILE B N 1
ATOM 4437 C CA . ILE B 1 229 ? 35.438 -33.75 -9.195 1 82.69 229 ILE B CA 1
ATOM 4438 C C . ILE B 1 229 ? 36.219 -32.469 -9.531 1 82.69 229 ILE B C 1
ATOM 4440 O O . ILE B 1 229 ? 36.938 -31.953 -8.688 1 82.69 229 ILE B O 1
ATOM 4444 N N . PRO B 1 230 ? 36.188 -32 -10.805 1 82.31 230 PRO B N 1
ATOM 4445 C CA . PRO B 1 230 ? 36.875 -30.781 -11.172 1 82.31 230 PRO B CA 1
ATOM 4446 C C . PRO B 1 230 ? 36.562 -29.609 -10.258 1 82.31 230 PRO B C 1
ATOM 4448 O O . PRO B 1 230 ? 35.406 -29.484 -9.797 1 82.31 230 PRO B O 1
ATOM 4451 N N . LYS B 1 231 ? 37.5 -28.797 -10.023 1 78.38 231 LYS B N 1
ATOM 4452 C CA . LYS B 1 231 ? 37.375 -27.672 -9.109 1 78.38 231 LYS B CA 1
ATOM 4453 C C . LYS B 1 231 ? 36.219 -26.766 -9.484 1 78.38 231 LYS B C 1
ATOM 4455 O O . LYS B 1 231 ? 35.5 -26.266 -8.609 1 78.38 231 LYS B O 1
ATOM 4460 N N . SER B 1 232 ? 35.969 -26.547 -10.703 1 77.5 232 SER B N 1
ATOM 4461 C CA . SER B 1 232 ? 34.875 -25.688 -11.164 1 77.5 232 SER B CA 1
ATOM 4462 C C . SER B 1 232 ? 33.531 -26.281 -10.82 1 77.5 232 SER B C 1
ATOM 4464 O O . SER B 1 232 ? 32.594 -25.547 -10.484 1 77.5 232 SER B O 1
ATOM 4466 N N . GLN B 1 233 ? 33.406 -27.562 -10.812 1 81.12 233 GLN B N 1
ATOM 4467 C CA . GLN B 1 233 ? 32.156 -28.25 -10.492 1 81.12 233 GLN B CA 1
ATOM 4468 C C . GLN B 1 233 ? 31.938 -28.297 -8.977 1 81.12 233 GLN B C 1
ATOM 4470 O O . GLN B 1 233 ? 30.797 -28.234 -8.508 1 81.12 233 GLN B O 1
ATOM 4475 N N . VAL B 1 234 ? 33.062 -28.344 -8.32 1 82.19 234 VAL B N 1
ATOM 4476 C CA . VAL B 1 234 ? 32.938 -28.391 -6.863 1 82.19 234 VAL B CA 1
ATOM 4477 C C . VAL B 1 234 ? 32.281 -27.109 -6.352 1 82.19 234 VAL B C 1
ATOM 4479 O O . VAL B 1 234 ? 31.406 -27.172 -5.477 1 82.19 234 VAL B O 1
ATOM 4482 N N . LYS B 1 235 ? 32.625 -26.062 -6.852 1 77.62 235 LYS B N 1
ATOM 4483 C CA . LYS B 1 235 ? 32.031 -24.797 -6.441 1 77.62 235 LYS B CA 1
ATOM 4484 C C . LYS B 1 235 ? 30.547 -24.797 -6.695 1 77.62 235 LYS B C 1
ATOM 4486 O O . LYS B 1 235 ? 29.766 -24.344 -5.848 1 77.62 235 LYS B O 1
ATOM 4491 N N . LYS B 1 236 ? 30.172 -25.219 -7.824 1 78.5 236 LYS B N 1
ATOM 4492 C CA . LYS B 1 236 ? 28.766 -25.266 -8.203 1 78.5 236 LYS B CA 1
ATOM 4493 C C . LYS B 1 236 ? 27.984 -26.219 -7.301 1 78.5 236 LYS B C 1
ATOM 4495 O O . LYS B 1 236 ? 26.891 -25.906 -6.844 1 78.5 236 LYS B O 1
ATOM 4500 N N . LEU B 1 237 ? 28.578 -27.328 -7.027 1 84.06 237 LEU B N 1
ATOM 4501 C CA . LEU B 1 237 ? 27.938 -28.328 -6.18 1 84.06 237 LEU B CA 1
ATOM 4502 C C . LEU B 1 237 ? 27.812 -27.828 -4.746 1 84.06 237 LEU B C 1
ATOM 4504 O O . LEU B 1 237 ? 26.797 -28.078 -4.086 1 84.06 237 LEU B O 1
ATOM 4508 N N . THR B 1 238 ? 28.781 -27.094 -4.363 1 81.44 238 THR B N 1
ATOM 4509 C CA . THR B 1 238 ? 28.734 -26.531 -3.018 1 81.44 238 THR B CA 1
ATOM 4510 C C . THR B 1 238 ? 27.594 -25.547 -2.871 1 81.44 238 THR B C 1
ATOM 4512 O O . THR B 1 238 ? 26.875 -25.562 -1.863 1 81.44 238 THR B O 1
ATOM 4515 N N . LYS B 1 239 ? 27.469 -24.797 -3.773 1 76.69 239 LYS B N 1
ATOM 4516 C CA . LYS B 1 239 ? 26.391 -23.812 -3.754 1 76.69 239 LYS B CA 1
ATOM 4517 C C . LYS B 1 239 ? 25.031 -24.5 -3.727 1 76.69 239 LYS B C 1
ATOM 4519 O O . LYS B 1 239 ? 24.141 -24.109 -2.961 1 76.69 239 LYS B O 1
ATOM 4524 N N . MET B 1 240 ? 24.906 -25.469 -4.477 1 78.69 240 MET B N 1
ATOM 4525 C CA . MET B 1 240 ? 23.672 -26.234 -4.551 1 78.69 240 MET B CA 1
ATOM 4526 C C . MET B 1 240 ? 23.391 -26.953 -3.23 1 78.69 240 MET B C 1
ATOM 4528 O O . MET B 1 240 ? 22.25 -26.969 -2.762 1 78.69 240 MET B O 1
ATOM 4532 N N . TYR B 1 241 ? 24.438 -27.484 -2.744 1 81.19 241 TYR B N 1
ATOM 4533 C CA . TYR B 1 241 ? 24.312 -28.203 -1.477 1 81.19 241 TYR B CA 1
ATOM 4534 C C . TYR B 1 241 ? 23.891 -27.25 -0.359 1 81.19 241 TYR B C 1
ATOM 4536 O O . TYR B 1 241 ? 22.984 -27.562 0.417 1 81.19 241 TYR B O 1
ATOM 4544 N N . ASN B 1 242 ? 24.516 -26.188 -0.335 1 77 242 ASN B N 1
ATOM 4545 C CA . ASN B 1 242 ? 24.203 -25.203 0.696 1 77 242 ASN B CA 1
ATOM 4546 C C . ASN B 1 242 ? 22.781 -24.688 0.564 1 77 242 ASN B C 1
ATOM 4548 O O . ASN B 1 242 ? 22.078 -24.5 1.566 1 77 242 ASN B O 1
ATOM 4552 N N . ALA B 1 243 ? 22.422 -24.547 -0.534 1 73.94 243 ALA B N 1
ATOM 4553 C CA . ALA B 1 243 ? 21.062 -24.109 -0.791 1 73.94 243 ALA B CA 1
ATOM 4554 C C . ALA B 1 243 ? 20.047 -25.172 -0.347 1 73.94 243 ALA B C 1
ATOM 4556 O O . ALA B 1 243 ? 19.047 -24.859 0.292 1 73.94 243 ALA B O 1
ATOM 4557 N N . GLN B 1 244 ? 20.375 -26.344 -0.592 1 75.56 244 GLN B N 1
ATOM 4558 C CA . GLN B 1 244 ? 19.5 -27.453 -0.204 1 75.56 244 GLN B CA 1
ATOM 4559 C C . GLN B 1 244 ? 19.469 -27.625 1.312 1 75.56 244 GLN B C 1
ATOM 4561 O O . GLN B 1 244 ? 18.422 -27.891 1.89 1 75.56 244 GLN B O 1
ATOM 4566 N N . LYS B 1 245 ? 20.578 -27.531 1.813 1 75.31 245 LYS B N 1
ATOM 4567 C CA . LYS B 1 245 ? 20.672 -27.641 3.266 1 75.31 245 LYS B CA 1
ATOM 4568 C C . LYS B 1 245 ? 19.812 -26.578 3.953 1 75.31 245 LYS B C 1
ATOM 4570 O O . LYS B 1 245 ? 19.109 -26.859 4.922 1 75.31 245 LYS B O 1
ATOM 4575 N N . ARG B 1 246 ? 19.922 -25.547 3.498 1 67.75 246 ARG B N 1
ATOM 4576 C CA . ARG B 1 246 ? 19.125 -24.469 4.062 1 67.75 246 ARG B CA 1
ATOM 4577 C C . ARG B 1 246 ? 17.625 -24.75 3.93 1 67.75 246 ARG B C 1
ATOM 4579 O O . ARG B 1 246 ? 16.875 -24.578 4.887 1 67.75 246 ARG B O 1
ATOM 4586 N N . LYS B 1 247 ? 17.328 -25.188 2.836 1 65.19 247 LYS B N 1
ATOM 4587 C CA . LYS B 1 247 ? 15.945 -25.562 2.576 1 65.19 247 LYS B CA 1
ATOM 4588 C C . LYS B 1 247 ? 15.484 -26.672 3.51 1 65.19 247 LYS B C 1
ATOM 4590 O O . LYS B 1 247 ? 14.383 -26.609 4.066 1 65.19 247 LYS B O 1
ATOM 4595 N N . TRP B 1 248 ? 16.297 -27.578 3.633 1 69 248 TRP B N 1
ATOM 4596 C CA . TRP B 1 248 ? 16.016 -28.75 4.457 1 69 248 TRP B CA 1
ATOM 4597 C C . TRP B 1 248 ? 15.898 -28.359 5.926 1 69 248 TRP B C 1
ATOM 4599 O O . TRP B 1 248 ? 15 -28.844 6.629 1 69 248 TRP B O 1
ATOM 4609 N N . ASP B 1 249 ? 16.688 -27.547 6.316 1 67.38 249 ASP B N 1
ATOM 4610 C CA . ASP B 1 249 ? 16.672 -27.109 7.707 1 67.38 249 ASP B CA 1
ATOM 4611 C C . ASP B 1 249 ? 15.398 -26.344 8.039 1 67.38 249 ASP B C 1
ATOM 4613 O O . ASP B 1 249 ? 14.828 -26.516 9.117 1 67.38 249 ASP B O 1
ATOM 4617 N N . VAL B 1 250 ? 15.07 -25.703 7.215 1 57.84 250 VAL B N 1
ATOM 4618 C CA . VAL B 1 250 ? 13.852 -24.922 7.402 1 57.84 250 VAL B CA 1
ATOM 4619 C C . VAL B 1 250 ? 12.641 -25.844 7.391 1 57.84 250 VAL B C 1
ATOM 4621 O O . VAL B 1 250 ? 11.742 -25.719 8.227 1 57.84 250 VAL B O 1
ATOM 4624 N N . ALA B 1 251 ? 12.695 -26.75 6.574 1 57.31 251 ALA B N 1
ATOM 4625 C CA . ALA B 1 251 ? 11.609 -27.719 6.461 1 57.31 251 ALA B CA 1
ATOM 4626 C C . ALA B 1 251 ? 11.57 -28.641 7.676 1 57.31 251 ALA B C 1
ATOM 4628 O O . ALA B 1 251 ? 10.5 -29 8.164 1 57.31 251 ALA B O 1
ATOM 4629 N N . ASP B 1 252 ? 12.641 -29.125 8.094 1 57.78 252 ASP B N 1
ATOM 4630 C CA . ASP B 1 252 ? 12.766 -29.984 9.266 1 57.78 252 ASP B CA 1
ATOM 4631 C C . ASP B 1 252 ? 12.32 -29.25 10.531 1 57.78 252 ASP B C 1
ATOM 4633 O O . ASP B 1 252 ? 11.648 -29.844 11.383 1 57.78 252 ASP B O 1
ATOM 4637 N N . LYS B 1 253 ? 12.664 -28.125 10.656 1 52.16 253 LYS B N 1
ATOM 4638 C CA . LYS B 1 253 ? 12.219 -27.344 11.805 1 52.16 253 LYS B CA 1
ATOM 4639 C C . LYS B 1 253 ? 10.711 -27.125 11.766 1 52.16 253 LYS B C 1
ATOM 4641 O O . LYS B 1 253 ? 10.047 -27.172 12.805 1 52.16 253 LYS B O 1
ATOM 4646 N N . ALA B 1 254 ? 10.219 -27.016 10.719 1 44.78 254 ALA B N 1
ATOM 4647 C CA . ALA B 1 254 ? 8.773 -26.875 10.555 1 44.78 254 ALA B CA 1
ATOM 4648 C C . ALA B 1 254 ? 8.07 -28.219 10.727 1 44.78 254 ALA B C 1
ATOM 4650 O O . ALA B 1 254 ? 6.961 -28.281 11.266 1 44.78 254 ALA B O 1
ATOM 4651 N N . GLY B 1 255 ? 8.57 -29.281 10.414 1 42.34 255 GLY B N 1
ATOM 4652 C CA . GLY B 1 255 ? 8.031 -30.625 10.641 1 42.34 255 GLY B CA 1
ATOM 4653 C C . GLY B 1 255 ? 8.219 -31.109 12.062 1 42.34 255 GLY B C 1
ATOM 4654 O O . GLY B 1 255 ? 7.418 -31.891 12.562 1 42.34 255 GLY B O 1
ATOM 4655 N N . LYS B 1 256 ? 9.383 -31 12.758 1 44.94 256 LYS B N 1
ATOM 4656 C CA . LYS B 1 256 ? 9.57 -31.391 14.148 1 44.94 256 LYS B CA 1
ATOM 4657 C C . LYS B 1 256 ? 8.594 -30.672 15.062 1 44.94 256 LYS B C 1
ATOM 4659 O O . LYS B 1 256 ? 8.164 -31.203 16.078 1 44.94 256 LYS B O 1
ATOM 4664 N N . ILE B 1 257 ? 8.094 -29.516 14.789 1 35.88 257 ILE B N 1
ATOM 4665 C CA . ILE B 1 257 ? 7.109 -28.875 15.656 1 35.88 257 ILE B CA 1
ATOM 4666 C C . ILE B 1 257 ? 5.812 -29.688 15.641 1 35.88 257 ILE B C 1
ATOM 4668 O O . ILE B 1 257 ? 5.121 -29.781 16.656 1 35.88 257 ILE B O 1
ATOM 4672 N N . ASN B 1 258 ? 5.547 -30.375 14.555 1 33.22 258 ASN B N 1
ATOM 4673 C CA . ASN B 1 258 ? 4.301 -31.125 14.617 1 33.22 258 ASN B CA 1
ATOM 4674 C C . ASN B 1 258 ? 4.473 -32.438 15.398 1 33.22 258 ASN B C 1
ATOM 4676 O O . ASN B 1 258 ? 3.498 -33 15.898 1 33.22 258 ASN B O 1
ATOM 4680 N N . ASN B 1 259 ? 5.645 -33.094 15.266 1 31.53 259 ASN B N 1
ATOM 4681 C CA . ASN B 1 259 ? 5.672 -34.438 15.844 1 31.53 259 ASN B CA 1
ATOM 4682 C C . ASN B 1 259 ? 5.93 -34.406 17.344 1 31.53 259 ASN B C 1
ATOM 4684 O O . ASN B 1 259 ? 6.02 -35.438 17.984 1 31.53 259 ASN B O 1
ATOM 4688 N N . GLU B 1 260 ? 6.547 -33.312 17.859 1 33 260 GLU B N 1
ATOM 4689 C CA . GLU B 1 260 ? 6.883 -33.5 19.266 1 33 260 GLU B CA 1
ATOM 4690 C C . GLU B 1 260 ? 5.625 -33.625 20.125 1 33 260 GLU B C 1
ATOM 4692 O O . GLU B 1 260 ? 5.711 -33.844 21.328 1 33 260 GLU B O 1
ATOM 4697 N N . ASN B 1 261 ? 4.418 -33.219 19.547 1 30.72 261 ASN B N 1
ATOM 4698 C CA . ASN B 1 261 ? 3.377 -33.375 20.547 1 30.72 261 ASN B CA 1
ATOM 4699 C C . ASN B 1 261 ? 3.074 -34.844 20.844 1 30.72 261 ASN B C 1
ATOM 4701 O O . ASN B 1 261 ? 2.293 -35.156 21.75 1 30.72 261 ASN B O 1
ATOM 4705 N N . GLY B 1 262 ? 3.158 -35.656 19.734 1 26.28 262 GLY B N 1
ATOM 4706 C CA . GLY B 1 262 ? 2.473 -36.875 20.125 1 26.28 262 GLY B CA 1
ATOM 4707 C C . GLY B 1 262 ? 3.264 -37.688 21.109 1 26.28 262 GLY B C 1
ATOM 4708 O O . GLY B 1 262 ? 2.719 -38.156 22.125 1 26.28 262 GLY B O 1
ATOM 4709 N N . ASN B 1 263 ? 4.328 -38.375 20.609 1 25.3 263 ASN B N 1
ATOM 4710 C CA . ASN B 1 263 ? 4.617 -39.688 21.141 1 25.3 263 ASN B CA 1
ATOM 4711 C C . ASN B 1 263 ? 5.543 -39.625 22.359 1 25.3 263 ASN B C 1
ATOM 4713 O O . ASN B 1 263 ? 6.723 -39.969 22.266 1 25.3 263 ASN B O 1
ATOM 4717 N N . ASN B 1 264 ? 5.688 -38.438 23.047 1 26.31 264 ASN B N 1
ATOM 4718 C CA . ASN B 1 264 ? 6.727 -38.469 24.078 1 26.31 264 ASN B CA 1
ATOM 4719 C C . ASN B 1 264 ? 6.426 -39.531 25.125 1 26.31 264 ASN B C 1
ATOM 4721 O O . ASN B 1 264 ? 6.555 -39.281 26.328 1 26.31 264 ASN B O 1
ATOM 4725 N N . ASN B 1 265 ? 5.414 -40.438 24.844 1 24.47 265 ASN B N 1
ATOM 4726 C CA . ASN B 1 265 ? 5.109 -41.25 26.031 1 24.47 265 ASN B CA 1
ATOM 4727 C C . ASN B 1 265 ? 6.305 -42.094 26.453 1 24.47 265 ASN B C 1
ATOM 4729 O O . ASN B 1 265 ? 6.188 -42.938 27.344 1 24.47 265 ASN B O 1
ATOM 4733 N N . ASN B 1 266 ? 7.25 -42.375 25.516 1 21.73 266 ASN B N 1
ATOM 4734 C CA . ASN B 1 266 ? 7.922 -43.594 25.938 1 21.73 266 ASN B CA 1
ATOM 4735 C C . ASN B 1 266 ? 8.82 -43.344 27.156 1 21.73 266 ASN B C 1
ATOM 4737 O O . ASN B 1 266 ? 9.734 -42.5 27.094 1 21.73 266 ASN B O 1
ATOM 4741 N N . ASN B 1 267 ? 8.32 -43.531 28.453 1 23.22 267 ASN B N 1
ATOM 4742 C CA . ASN B 1 267 ? 8.789 -43.531 29.828 1 23.22 267 ASN B CA 1
ATOM 4743 C C . ASN B 1 267 ? 10.078 -44.312 29.984 1 23.22 267 ASN B C 1
ATOM 4745 O O . ASN B 1 267 ? 10.062 -45.562 29.953 1 23.22 267 ASN B O 1
ATOM 4749 N N . THR B 1 268 ? 11.148 -43.969 29.172 1 20.67 268 THR B N 1
ATOM 4750 C CA . THR B 1 268 ? 12.273 -44.844 29.5 1 20.67 268 THR B CA 1
ATOM 4751 C C . THR B 1 268 ? 12.656 -44.688 30.969 1 20.67 268 THR B C 1
ATOM 4753 O O . THR B 1 268 ? 12.617 -43.594 31.516 1 20.67 268 THR B O 1
ATOM 4756 N N . ASP B 1 269 ? 12.773 -45.75 31.875 1 20.59 269 ASP B N 1
ATOM 4757 C CA . ASP B 1 269 ? 12.891 -46.219 33.281 1 20.59 269 ASP B CA 1
ATOM 4758 C C . ASP B 1 269 ? 14.203 -45.719 33.875 1 20.59 269 ASP B C 1
ATOM 4760 O O . ASP B 1 269 ? 14.43 -45.906 35.094 1 20.59 269 ASP B O 1
ATOM 4764 N N . GLU B 1 270 ? 15.273 -45.344 33.062 1 19.47 270 GLU B N 1
ATOM 4765 C CA . GLU B 1 270 ? 16.484 -45.812 33.75 1 19.47 270 GLU B CA 1
ATOM 4766 C C . GLU B 1 270 ? 16.703 -45.062 35.062 1 19.47 270 GLU B C 1
ATOM 4768 O O . GLU B 1 270 ? 16.062 -44.031 35.312 1 19.47 270 GLU B O 1
ATOM 4773 N N . ASP B 1 271 ? 18.062 -44.75 35.469 1 20.66 271 ASP B N 1
ATOM 4774 C CA . ASP B 1 271 ? 18.984 -44.938 36.562 1 20.66 271 ASP B CA 1
ATOM 4775 C C . ASP B 1 271 ? 18.922 -43.75 37.531 1 20.66 271 ASP B C 1
ATOM 4777 O O . ASP B 1 271 ? 18.922 -42.594 37.094 1 20.66 271 ASP B O 1
ATOM 4781 N N . ILE B 1 272 ? 18.625 -43.969 38.906 1 20.78 272 ILE B N 1
ATOM 4782 C CA . ILE B 1 272 ? 18.25 -43.312 40.156 1 20.78 272 ILE B CA 1
ATOM 4783 C C . ILE B 1 272 ? 19.375 -42.406 40.656 1 20.78 272 ILE B C 1
ATOM 4785 O O . ILE B 1 272 ? 19.281 -41.812 41.719 1 20.78 272 ILE B O 1
ATOM 4789 N N . THR B 1 273 ? 20.688 -42.562 40.188 1 18.58 273 THR B N 1
ATOM 4790 C CA . THR B 1 273 ? 21.609 -42.5 41.312 1 18.58 273 THR B CA 1
ATOM 4791 C C . THR B 1 273 ? 21.5 -41.156 42.031 1 18.58 273 THR B C 1
ATOM 4793 O O . THR B 1 273 ? 20.938 -40.219 41.5 1 18.58 273 THR B O 1
ATOM 4796 N N . GLN B 1 274 ? 22.719 -40.562 42.469 1 17.61 274 GLN B N 1
ATOM 4797 C CA . GLN B 1 274 ? 23.297 -40.219 43.75 1 17.61 274 GLN B CA 1
ATOM 4798 C C . GLN B 1 274 ? 22.891 -38.812 44.188 1 17.61 274 GLN B C 1
ATOM 4800 O O . GLN B 1 274 ? 22.406 -38.625 45.312 1 17.61 274 GLN B O 1
ATOM 4805 N N . SER B 1 275 ? 23.781 -37.781 43.906 1 19.77 275 SER B N 1
ATOM 4806 C CA . SER B 1 275 ? 24.469 -36.938 44.875 1 19.77 275 SER B CA 1
ATOM 4807 C C . SER B 1 275 ? 23.578 -35.781 45.344 1 19.77 275 SER B C 1
ATOM 4809 O O . SER B 1 275 ? 22.641 -35.406 44.656 1 19.77 275 SER B O 1
ATOM 4811 N N . ASN B 1 276 ? 23.688 -35.281 46.656 1 19.03 276 ASN B N 1
ATOM 4812 C CA . ASN B 1 276 ? 23.078 -34.625 47.812 1 19.03 276 ASN B CA 1
ATOM 4813 C C . ASN B 1 276 ? 22.797 -33.156 47.531 1 19.03 276 ASN B C 1
ATOM 4815 O O . ASN B 1 276 ? 22.125 -32.5 48.344 1 19.03 276 ASN B O 1
ATOM 4819 N N . ALA B 1 277 ? 23.844 -32.531 46.875 1 18.73 277 ALA B N 1
ATOM 4820 C CA . ALA B 1 277 ? 24.234 -31.234 47.438 1 18.73 277 ALA B CA 1
ATOM 4821 C C . ALA B 1 277 ? 23.078 -30.266 47.438 1 18.73 277 ALA B C 1
ATOM 4823 O O . ALA B 1 277 ? 22.109 -30.438 46.688 1 18.73 277 ALA B O 1
ATOM 4824 N N . SER B 1 278 ? 23.25 -29 47.906 1 21.19 278 SER B N 1
ATOM 4825 C CA . SER B 1 278 ? 22.609 -27.969 48.75 1 21.19 278 SER B CA 1
ATOM 4826 C C . SER B 1 278 ? 21.562 -27.203 47.969 1 21.19 278 SER B C 1
ATOM 4828 O O . SER B 1 278 ? 21.172 -26.094 48.375 1 21.19 278 SER B O 1
ATOM 4830 N N . ILE B 1 279 ? 21.016 -27.922 46.812 1 18.12 279 ILE B N 1
ATOM 4831 C CA . ILE B 1 279 ? 20.438 -27.031 45.812 1 18.12 279 ILE B CA 1
ATOM 4832 C C . ILE B 1 279 ? 19.188 -26.359 46.375 1 18.12 279 ILE B C 1
ATOM 4834 O O . ILE B 1 279 ? 18.109 -26.969 46.406 1 18.12 279 ILE B O 1
ATOM 4838 N N . GLU B 1 280 ? 19.297 -25.75 47.5 1 19.72 280 GLU B N 1
ATOM 4839 C CA . GLU B 1 280 ? 18.156 -25.266 48.25 1 19.72 280 GLU B CA 1
ATOM 4840 C C . GLU B 1 280 ? 17.219 -24.438 47.375 1 19.72 280 GLU B C 1
ATOM 4842 O O . GLU B 1 280 ? 16.266 -23.828 47.844 1 19.72 280 GLU B O 1
ATOM 4847 N N . ALA B 1 281 ? 17.812 -24.078 46.156 1 18.41 281 ALA B N 1
ATOM 4848 C CA . ALA B 1 281 ? 17.234 -22.859 45.594 1 18.41 281 ALA B CA 1
ATOM 4849 C C . ALA B 1 281 ? 15.773 -23.078 45.219 1 18.41 281 ALA B C 1
ATOM 4851 O O . ALA B 1 281 ? 15.477 -23.688 44.188 1 18.41 281 ALA B O 1
ATOM 4852 N N . GLY B 1 282 ? 14.953 -23.531 46 1 16.81 282 GLY B N 1
ATOM 4853 C CA . GLY B 1 282 ? 13.672 -24.203 45.812 1 16.81 282 GLY B CA 1
ATOM 4854 C C . GLY B 1 282 ? 12.75 -23.516 44.844 1 16.81 282 GLY B C 1
ATOM 4855 O O . GLY B 1 282 ? 13.031 -22.391 44.406 1 16.81 282 GLY B O 1
ATOM 4856 N N . ARG B 1 283 ? 11.383 -23.609 45 1 16.22 283 ARG B N 1
ATOM 4857 C CA . ARG B 1 283 ? 10.141 -24.062 44.375 1 16.22 283 ARG B CA 1
ATOM 4858 C C . ARG B 1 283 ? 9.383 -22.891 43.75 1 16.22 283 ARG B C 1
ATOM 4860 O O . ARG B 1 283 ? 8.344 -23.078 43.125 1 16.22 283 ARG B O 1
ATOM 4867 N N . ALA B 1 284 ? 9.531 -21.609 44.125 1 18 284 ALA B N 1
ATOM 4868 C CA . ALA B 1 284 ? 8.188 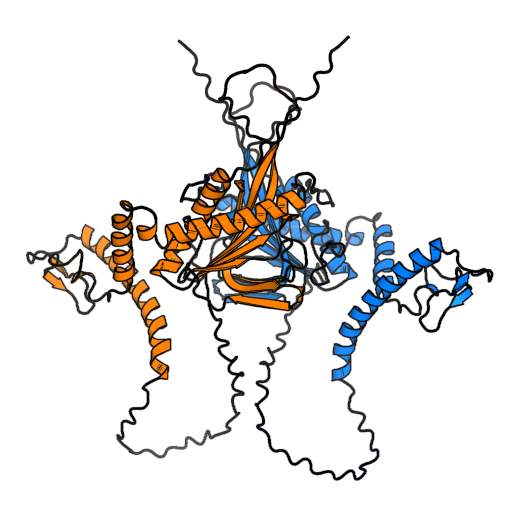-21.031 44.125 1 18 284 ALA B CA 1
ATOM 4869 C C . ALA B 1 284 ? 7.578 -21.047 42.719 1 18 284 ALA B C 1
ATOM 4871 O O . ALA B 1 284 ? 8.219 -20.625 41.75 1 18 284 ALA B O 1
ATOM 4872 N N . GLU B 1 285 ? 6.543 -21.891 42.375 1 19.52 285 GLU B N 1
ATOM 4873 C CA . GLU B 1 285 ? 5.699 -22.453 41.312 1 19.52 285 GLU B CA 1
ATOM 4874 C C . GLU B 1 285 ? 4.965 -21.344 40.562 1 19.52 285 GLU B C 1
ATOM 4876 O O . GLU B 1 285 ? 3.918 -20.875 41 1 19.52 285 GLU B O 1
ATOM 4881 N N . LEU B 1 286 ? 5.566 -20.156 40.406 1 19.77 286 LEU B N 1
ATOM 4882 C CA . LEU B 1 286 ? 4.676 -19.141 39.844 1 19.77 286 LEU B CA 1
ATOM 4883 C C . LEU B 1 286 ? 3.949 -19.688 38.625 1 19.77 286 LEU B C 1
ATOM 4885 O O . LEU B 1 286 ? 4.582 -20.188 37.688 1 19.77 286 LEU B O 1
ATOM 4889 N N . VAL B 1 287 ? 2.789 -20.25 38.75 1 20.64 287 VAL B N 1
ATOM 4890 C CA . VAL B 1 287 ? 1.766 -20.828 37.875 1 20.64 287 VAL B CA 1
ATOM 4891 C C . VAL B 1 287 ? 1.653 -20.016 36.594 1 20.64 287 VAL B C 1
ATOM 4893 O O . VAL B 1 287 ? 1.36 -18.812 36.656 1 20.64 287 VAL B O 1
ATOM 4896 N N . GLU B 1 288 ? 2.336 -20.266 35.75 1 22.17 288 GLU B N 1
ATOM 4897 C CA . GLU B 1 288 ? 2.527 -19.812 34.375 1 22.17 288 GLU B CA 1
ATOM 4898 C C . GLU B 1 288 ? 1.195 -19.703 33.625 1 22.17 288 GLU B C 1
ATOM 4900 O O . GLU B 1 288 ? 0.488 -20.703 33.469 1 22.17 288 GLU B O 1
ATOM 4905 N N . HIS B 1 289 ? 0.462 -18.578 33.969 1 21.95 289 HIS B N 1
ATOM 4906 C CA . HIS B 1 289 ? -0.831 -18.406 33.312 1 21.95 289 HIS B CA 1
ATOM 4907 C C . HIS B 1 289 ? -0.762 -18.766 31.844 1 21.95 289 HIS B C 1
ATOM 4909 O O . HIS B 1 289 ? 0.033 -18.203 31.094 1 21.95 289 HIS B O 1
ATOM 4915 N N . GLN B 1 290 ? -0.926 -19.984 31.562 1 21.89 290 GLN B N 1
ATOM 4916 C CA . GLN B 1 290 ? -1.101 -20.625 30.266 1 21.89 290 GLN B CA 1
ATOM 4917 C C . GLN B 1 290 ? -2.047 -19.828 29.375 1 21.89 290 GLN B C 1
ATOM 4919 O O . GLN B 1 290 ? -3.191 -19.562 29.75 1 21.89 290 GLN B O 1
ATOM 4924 N N . ALA B 1 291 ? -1.559 -18.938 28.734 1 24.05 291 ALA B N 1
ATOM 4925 C CA . ALA B 1 291 ? -2.254 -18.141 27.719 1 24.05 291 ALA B CA 1
ATOM 4926 C C . ALA B 1 291 ? -3.348 -18.953 27.031 1 24.05 291 ALA B C 1
ATOM 4928 O O . ALA B 1 291 ? -3.164 -20.141 26.75 1 24.05 291 ALA B O 1
ATOM 4929 N N . PRO B 1 292 ? -4.594 -18.594 27.328 1 24.2 292 PRO B N 1
ATOM 4930 C CA . PRO B 1 292 ? -5.621 -19.484 26.797 1 24.2 292 PRO B CA 1
ATOM 4931 C C . PRO B 1 292 ? -5.281 -20 25.391 1 24.2 292 PRO B C 1
ATOM 4933 O O . PRO B 1 292 ? -4.586 -19.328 24.625 1 24.2 292 PRO B O 1
ATOM 4936 N N . ARG B 1 293 ? -5.207 -21.188 25.312 1 23.92 293 ARG B N 1
ATOM 4937 C CA . ARG B 1 293 ? -5.219 -21.984 24.094 1 23.92 293 ARG B CA 1
ATOM 4938 C C . ARG B 1 293 ? -6.27 -21.469 23.125 1 23.92 293 ARG B C 1
ATOM 4940 O O . ARG B 1 293 ? -7.465 -21.469 23.422 1 23.92 293 ARG B O 1
ATOM 4947 N N . VAL B 1 294 ? -6.027 -20.188 22.672 1 25.48 294 VAL B N 1
ATOM 4948 C CA . VAL B 1 294 ? -6.93 -19.859 21.578 1 25.48 294 VAL B CA 1
ATOM 4949 C C . VAL B 1 294 ? -7.344 -21.125 20.828 1 25.48 294 VAL B C 1
ATOM 4951 O O . VAL B 1 294 ? -6.492 -21.938 20.469 1 25.48 294 VAL B O 1
ATOM 4954 N N . VAL B 1 295 ? -8.477 -21.641 21.234 1 25.45 295 VAL B N 1
ATOM 4955 C CA . VAL B 1 295 ? -9.125 -22.719 20.5 1 25.45 295 VAL B CA 1
ATOM 4956 C C . VAL B 1 295 ? -8.844 -22.562 19 1 25.45 295 VAL B C 1
ATOM 4958 O O . VAL B 1 295 ? -8.789 -21.453 18.484 1 25.45 295 VAL B O 1
ATOM 4961 N N . GLU B 1 296 ? -8.234 -23.438 18.484 1 26.92 296 GLU B N 1
ATOM 4962 C CA . GLU B 1 296 ? -7.957 -23.859 17.125 1 26.92 296 GLU B CA 1
ATOM 4963 C C . GLU B 1 296 ? -9.18 -23.688 16.219 1 26.92 296 GLU B C 1
ATOM 4965 O O . GLU B 1 296 ? -10.055 -24.547 16.188 1 26.92 296 GLU B O 1
ATOM 4970 N N . ASN B 1 297 ? -9.984 -22.547 16.594 1 28.12 297 ASN B N 1
ATOM 4971 C CA . ASN B 1 297 ? -11.086 -22.562 15.641 1 28.12 297 ASN B CA 1
ATOM 4972 C C . ASN B 1 297 ? -10.633 -23.031 14.266 1 28.12 297 ASN B C 1
ATOM 4974 O O . ASN B 1 297 ? -9.602 -22.578 13.758 1 28.12 297 ASN B O 1
ATOM 4978 N N . GLU B 1 298 ? -10.938 -24.172 14.062 1 28.88 298 GLU B N 1
ATOM 4979 C CA . GLU B 1 298 ? -10.766 -24.844 12.773 1 28.88 298 GLU B CA 1
ATOM 4980 C C . GLU B 1 298 ? -11.008 -23.875 11.617 1 28.88 298 GLU B C 1
ATOM 4982 O O . GLU B 1 298 ? -12.117 -23.375 11.445 1 28.88 298 GLU B O 1
ATOM 4987 N N . VAL B 1 299 ? -10.195 -22.844 11.625 1 32.59 299 VAL B N 1
ATOM 4988 C CA . VAL B 1 299 ? -10.297 -22.125 10.359 1 32.59 299 VAL B CA 1
ATOM 4989 C C . VAL B 1 299 ? -10.672 -23.094 9.242 1 32.59 299 VAL B C 1
ATOM 4991 O O . VAL B 1 299 ? -9.906 -24 8.93 1 32.59 299 VAL B O 1
ATOM 4994 N N . ILE B 1 300 ? -11.914 -23.531 9.32 1 31.84 300 ILE B N 1
ATOM 4995 C CA . ILE B 1 300 ? -12.43 -24.25 8.164 1 31.84 300 ILE B CA 1
ATOM 4996 C C . ILE B 1 300 ? -11.906 -23.609 6.879 1 31.84 300 ILE B C 1
ATOM 4998 O O . ILE B 1 300 ? -12.273 -22.484 6.555 1 31.84 300 ILE B O 1
ATOM 5002 N N . ILE B 1 301 ? -10.648 -23.703 6.785 1 38.25 301 ILE B N 1
ATOM 5003 C CA . ILE B 1 301 ? -10.141 -23.406 5.453 1 38.25 301 ILE B CA 1
ATOM 5004 C C . ILE B 1 301 ? -10.945 -24.156 4.406 1 38.25 301 ILE B C 1
ATOM 5006 O O . ILE B 1 301 ? -10.93 -25.391 4.375 1 38.25 301 ILE B O 1
ATOM 5010 N N . ASP B 1 302 ? -12.141 -23.844 4.328 1 38.31 302 ASP B N 1
ATOM 5011 C CA . ASP B 1 302 ? -12.758 -24.469 3.162 1 38.31 302 ASP B CA 1
ATOM 5012 C C . ASP B 1 302 ? -11.75 -24.594 2.018 1 38.31 302 ASP B C 1
ATOM 5014 O O . ASP B 1 302 ? -11.336 -23.594 1.43 1 38.31 302 ASP B O 1
ATOM 5018 N N . GLU B 1 303 ? -10.828 -25.469 2.25 1 50.09 303 GLU B N 1
ATOM 5019 C CA . GLU B 1 303 ? -10.008 -25.859 1.105 1 50.09 303 GLU B CA 1
ATOM 5020 C C . GLU B 1 303 ? -10.852 -25.953 -0.167 1 50.09 303 GLU B C 1
ATOM 5022 O O . GLU B 1 303 ? -11.586 -26.922 -0.359 1 50.09 303 GLU B O 1
ATOM 5027 N N . GLY B 1 304 ? -11.641 -24.875 -0.363 1 59.28 304 GLY B N 1
ATOM 5028 C CA . GLY B 1 304 ? -12.414 -24.938 -1.598 1 59.28 304 GLY B CA 1
ATOM 5029 C C . GLY B 1 304 ? -11.609 -25.469 -2.773 1 59.28 304 GLY B C 1
ATOM 5030 O O . GLY B 1 304 ? -10.68 -26.266 -2.592 1 59.28 304 GLY B O 1
ATOM 5031 N N . ASP B 1 305 ? -11.984 -25.312 -4 1 77 305 ASP B N 1
ATOM 5032 C CA . ASP B 1 305 ? -11.484 -25.781 -5.285 1 77 305 ASP B CA 1
ATOM 5033 C C . ASP B 1 305 ? -10.062 -25.281 -5.543 1 77 305 ASP B C 1
ATOM 5035 O O . ASP B 1 305 ? -9.391 -25.766 -6.457 1 77 305 ASP B O 1
ATOM 5039 N N . LEU B 1 306 ? -9.422 -24.469 -4.508 1 86.81 306 LEU B N 1
ATOM 5040 C CA . LEU B 1 306 ? -8.109 -23.891 -4.781 1 86.81 306 LEU B CA 1
ATOM 5041 C C . LEU B 1 306 ? -7.035 -24.547 -3.916 1 86.81 306 LEU B C 1
ATOM 5043 O O . LEU B 1 306 ? -5.926 -24.016 -3.793 1 86.81 306 LEU B O 1
ATOM 5047 N N . GLY B 1 307 ? -7.336 -25.625 -3.324 1 84 307 GLY B N 1
ATOM 5048 C CA . GLY B 1 307 ? -6.34 -26.312 -2.52 1 84 307 GLY B CA 1
ATOM 5049 C C . GLY B 1 307 ? -5.84 -25.484 -1.354 1 84 307 GLY B C 1
ATOM 5050 O O . GLY B 1 307 ? -6.625 -25.062 -0.506 1 84 307 GLY B O 1
ATOM 5051 N N . ARG B 1 308 ? -4.453 -25.203 -1.411 1 88.44 308 ARG B N 1
ATOM 5052 C CA . ARG B 1 308 ? -3.82 -24.516 -0.29 1 88.44 308 ARG B CA 1
ATOM 5053 C C . ARG B 1 308 ? -3.84 -23 -0.495 1 88.44 308 ARG B C 1
ATOM 5055 O O . ARG B 1 308 ? -3.326 -22.25 0.337 1 88.44 308 ARG B O 1
ATOM 5062 N N . LEU B 1 309 ? -4.395 -22.578 -1.603 1 92.81 309 LEU B N 1
ATOM 5063 C CA . LEU B 1 309 ? -4.543 -21.141 -1.8 1 92.81 309 LEU B CA 1
ATOM 5064 C C . LEU B 1 309 ? -5.871 -20.656 -1.231 1 92.81 309 LEU B C 1
ATOM 5066 O O . LEU B 1 309 ? -6.938 -21.078 -1.685 1 92.81 309 LEU B O 1
ATOM 5070 N N . HIS B 1 310 ? -5.781 -19.797 -0.271 1 93.06 310 HIS B N 1
ATOM 5071 C CA . HIS B 1 310 ? -6.941 -19.188 0.368 1 93.06 310 HIS B CA 1
ATOM 5072 C C . HIS B 1 310 ? -7.184 -17.781 -0.159 1 93.06 310 HIS B C 1
ATOM 5074 O O . HIS B 1 310 ? -6.309 -16.922 -0.063 1 93.06 310 HIS B O 1
ATOM 5080 N N . MET B 1 311 ? -8.383 -17.609 -0.723 1 94.12 311 MET B N 1
ATOM 5081 C CA . MET B 1 311 ? -8.719 -16.266 -1.198 1 94.12 311 MET B CA 1
ATOM 5082 C C . MET B 1 311 ? -9.758 -15.617 -0.29 1 94.12 311 MET B C 1
ATOM 5084 O O . MET B 1 311 ? -10.789 -16.219 0.014 1 94.12 311 MET B O 1
ATOM 5088 N N . ALA B 1 312 ? -9.422 -14.484 0.215 1 93.25 312 ALA B N 1
ATOM 5089 C CA . ALA B 1 312 ? -10.336 -13.656 0.998 1 93.25 312 ALA B CA 1
ATOM 5090 C C . ALA B 1 312 ? -10.609 -12.328 0.302 1 93.25 312 ALA B C 1
ATOM 5092 O O . ALA B 1 312 ? -9.68 -11.648 -0.133 1 93.25 312 ALA B O 1
ATOM 5093 N N . ASN B 1 313 ? -11.867 -12.008 0.184 1 92.62 313 ASN B N 1
ATOM 5094 C CA . ASN B 1 313 ? -12.258 -10.812 -0.56 1 92.62 313 ASN B CA 1
ATOM 5095 C C . ASN B 1 313 ? -13.039 -9.836 0.314 1 92.62 313 ASN B C 1
ATOM 5097 O O . ASN B 1 313 ? -14 -10.227 0.983 1 92.62 313 ASN B O 1
ATOM 5101 N N . GLY B 1 314 ? -12.555 -8.547 0.287 1 90.5 314 GLY B N 1
ATOM 5102 C CA . GLY B 1 314 ? -13.281 -7.516 1.001 1 90.5 314 GLY B CA 1
ATOM 5103 C C . GLY B 1 314 ? -14.594 -7.141 0.335 1 90.5 314 GLY B C 1
ATOM 5104 O O . GLY B 1 314 ? -14.812 -7.453 -0.838 1 90.5 314 GLY B O 1
ATOM 5105 N N . THR B 1 315 ? -15.406 -6.484 1.097 1 86.25 315 THR B N 1
ATOM 5106 C CA . THR B 1 315 ? -16.703 -6.055 0.592 1 86.25 315 THR B CA 1
ATOM 5107 C C . THR B 1 315 ? -16.594 -4.715 -0.128 1 86.25 315 THR B C 1
ATOM 5109 O O . THR B 1 315 ? -15.875 -3.818 0.329 1 86.25 315 THR B O 1
ATOM 5112 N N . PHE B 1 316 ? -17.297 -4.793 -1.308 1 87.88 316 PHE B N 1
ATOM 5113 C CA . PHE B 1 316 ? -17.344 -3.523 -2.025 1 87.88 316 PHE B CA 1
ATOM 5114 C C . PHE B 1 316 ? -18.25 -2.531 -1.319 1 87.88 316 PHE B C 1
ATOM 5116 O O . PHE B 1 316 ? -19.359 -2.885 -0.913 1 87.88 316 PHE B O 1
ATOM 5123 N N . SER B 1 317 ? -18.016 -1.413 -1.189 1 78.44 317 SER B N 1
ATOM 5124 C CA . SER B 1 317 ? -18.797 -0.324 -0.612 1 78.44 317 SER B CA 1
ATOM 5125 C C . SER B 1 317 ? -19.109 -0.586 0.858 1 78.44 317 SER B C 1
ATOM 5127 O O . SER B 1 317 ? -19.453 -1.709 1.235 1 78.44 317 SER B O 1
ATOM 5129 N N . GLY B 1 318 ? -18.578 0.143 1.799 1 71.31 318 GLY B N 1
ATOM 5130 C CA . GLY B 1 318 ? -18.844 -0.001 3.221 1 71.31 318 GLY B CA 1
ATOM 5131 C C . GLY B 1 318 ? -17.594 0.07 4.07 1 71.31 318 GLY B C 1
ATOM 5132 O O . GLY B 1 318 ? -16.531 0.516 3.604 1 71.31 318 GLY B O 1
ATOM 5133 N N . ARG B 1 319 ? -17.906 -0.505 5.277 1 74.69 319 ARG B N 1
ATOM 5134 C CA . ARG B 1 319 ? -16.797 -0.518 6.23 1 74.69 319 ARG B CA 1
ATOM 5135 C C . ARG B 1 319 ? -15.75 -1.563 5.852 1 74.69 319 ARG B C 1
ATOM 5137 O O . ARG B 1 319 ? -16.094 -2.721 5.594 1 74.69 319 ARG B O 1
ATOM 5144 N N . GLN B 1 320 ? -14.555 -1.061 5.742 1 78.38 320 GLN B N 1
ATOM 5145 C CA . GLN B 1 320 ? -13.445 -1.979 5.504 1 78.38 320 GLN B CA 1
ATOM 5146 C C . GLN B 1 320 ? -12.617 -2.184 6.77 1 78.38 320 GLN B C 1
ATOM 5148 O O . GLN B 1 320 ? -12.359 -1.232 7.508 1 78.38 320 GLN B O 1
ATOM 5153 N N . GLY B 1 321 ? -12.453 -3.461 7.238 1 82.5 321 GLY B N 1
ATOM 5154 C CA . GLY B 1 321 ? -11.547 -3.85 8.305 1 82.5 321 GLY B CA 1
ATOM 5155 C C . GLY B 1 321 ? -10.406 -4.738 7.832 1 82.5 321 GLY B C 1
ATOM 5156 O O . GLY B 1 321 ? -10.641 -5.781 7.223 1 82.5 321 GLY B O 1
ATOM 5157 N N . TRP B 1 322 ? -9.18 -4.191 8.055 1 88.88 322 TRP B N 1
ATOM 5158 C CA . TRP B 1 322 ? -8.008 -4.938 7.605 1 88.88 322 TRP B CA 1
ATOM 5159 C C . TRP B 1 322 ? -6.855 -4.785 8.594 1 88.88 322 TRP B C 1
ATOM 5161 O O . TRP B 1 322 ? -6.5 -3.668 8.969 1 88.88 322 TRP B O 1
ATOM 5171 N N . GLU B 1 323 ? -6.363 -5.914 9.148 1 85.06 323 GLU B N 1
ATOM 5172 C CA . GLU B 1 323 ? -5.156 -5.988 9.969 1 85.06 323 GLU B CA 1
ATOM 5173 C C . GLU B 1 323 ? -4.117 -6.91 9.336 1 85.06 323 GLU B C 1
ATOM 5175 O O . GLU B 1 323 ? -4.426 -8.055 8.984 1 85.06 323 GLU B O 1
ATOM 5180 N N . MET B 1 324 ? -2.934 -6.297 9.078 1 87.69 324 MET B N 1
ATOM 5181 C CA . MET B 1 324 ? -1.947 -7.125 8.391 1 87.69 324 MET B CA 1
ATOM 5182 C C . MET B 1 324 ? -0.645 -7.188 9.18 1 87.69 324 MET B C 1
ATOM 5184 O O . MET B 1 324 ? -0.324 -6.266 9.93 1 87.69 324 MET B O 1
ATOM 5188 N N . ILE B 1 325 ? 0.012 -8.289 9.023 1 82.62 325 ILE B N 1
ATOM 5189 C CA . ILE B 1 325 ? 1.394 -8.492 9.445 1 82.62 325 ILE B CA 1
ATOM 5190 C C . ILE B 1 325 ? 2.285 -8.695 8.219 1 82.62 325 ILE B C 1
ATOM 5192 O O . ILE B 1 325 ? 1.988 -9.523 7.355 1 82.62 325 ILE B O 1
ATOM 5196 N N . SER B 1 326 ? 3.258 -7.801 8.109 1 79.69 326 SER B N 1
ATOM 5197 C CA . SER B 1 326 ? 4.195 -7.949 7.004 1 79.69 326 SER B CA 1
ATOM 5198 C C . SER B 1 326 ? 5.578 -8.352 7.496 1 79.69 326 SER B C 1
ATOM 5200 O O . SER B 1 326 ? 6 -7.945 8.578 1 79.69 326 SER B O 1
ATOM 5202 N N . THR B 1 327 ? 6.316 -9.25 6.793 1 68.25 327 THR B N 1
ATOM 5203 C CA . THR B 1 327 ? 7.723 -9.539 7.055 1 68.25 327 THR B CA 1
ATOM 5204 C C . THR B 1 327 ? 8.625 -8.742 6.113 1 68.25 327 THR B C 1
ATOM 5206 O O . THR B 1 327 ? 9.82 -9.016 6.008 1 68.25 327 THR B O 1
ATOM 5209 N N . GLY B 1 328 ? 8.172 -7.746 5.543 1 71.38 328 GLY B N 1
ATOM 5210 C CA . GLY B 1 328 ? 8.711 -6.867 4.516 1 71.38 328 GLY B CA 1
ATOM 5211 C C . GLY B 1 328 ? 7.652 -6.348 3.561 1 71.38 328 GLY B C 1
ATOM 5212 O O . GLY B 1 328 ? 7.094 -7.109 2.768 1 71.38 328 GLY B O 1
ATOM 5213 N N . PRO B 1 329 ? 7.234 -5.082 3.846 1 71.88 329 PRO B N 1
ATOM 5214 C CA . PRO B 1 329 ? 6.016 -4.652 3.16 1 71.88 329 PRO B CA 1
ATOM 5215 C C . PRO B 1 329 ? 6.066 -4.902 1.654 1 71.88 329 PRO B C 1
ATOM 5217 O O . PRO B 1 329 ? 5.031 -5.156 1.032 1 71.88 329 PRO B O 1
ATOM 5220 N N . PHE B 1 330 ? 7.371 -5.062 0.928 1 78.69 330 PHE B N 1
ATOM 5221 C CA . PHE B 1 330 ? 7.516 -5.305 -0.503 1 78.69 330 PHE B CA 1
ATOM 5222 C C . PHE B 1 330 ? 6.281 -4.832 -1.26 1 78.69 330 PHE B C 1
ATOM 5224 O O . PHE B 1 330 ? 5.414 -5.641 -1.605 1 78.69 330 PHE B O 1
ATOM 5231 N N . THR B 1 331 ? 6.121 -3.551 -1.451 1 85.38 331 THR B N 1
ATOM 5232 C CA . THR B 1 331 ? 4.934 -2.873 -1.957 1 85.38 331 THR B CA 1
ATOM 5233 C C . THR B 1 331 ? 5.109 -2.498 -3.426 1 85.38 331 THR B C 1
ATOM 5235 O O . THR B 1 331 ? 6.105 -1.876 -3.799 1 85.38 331 THR B O 1
ATOM 5238 N N . HIS B 1 332 ? 4.191 -2.934 -4.309 1 86.88 332 HIS B N 1
ATOM 5239 C CA . HIS B 1 332 ? 4.168 -2.58 -5.723 1 86.88 332 HIS B CA 1
ATOM 5240 C C . HIS B 1 332 ? 2.922 -1.771 -6.066 1 86.88 332 HIS B C 1
ATOM 5242 O O . HIS B 1 332 ? 1.855 -1.989 -5.488 1 86.88 332 HIS B O 1
ATOM 5248 N N . GLN B 1 333 ? 3.107 -0.79 -6.867 1 91.25 333 GLN B N 1
ATOM 5249 C CA . GLN B 1 333 ? 1.991 -0.092 -7.496 1 91.25 333 GLN B CA 1
ATOM 5250 C C . GLN B 1 333 ? 1.898 -0.434 -8.984 1 91.25 333 GLN B C 1
ATOM 5252 O O . GLN B 1 333 ? 2.82 -0.148 -9.75 1 91.25 333 GLN B O 1
ATOM 5257 N N . LEU B 1 334 ? 0.836 -1.066 -9.422 1 84 334 LEU B N 1
ATOM 5258 C CA . LEU B 1 334 ? 0.666 -1.53 -10.797 1 84 334 LEU B CA 1
ATOM 5259 C C . LEU B 1 334 ? -0.592 -0.933 -11.414 1 84 334 LEU B C 1
ATOM 5261 O O . LEU B 1 334 ? -1.589 -0.714 -10.727 1 84 334 LEU B O 1
ATOM 5265 N N . VAL B 1 335 ? -0.44 -0.669 -12.742 1 82.94 335 VAL B N 1
ATOM 5266 C CA . VAL B 1 335 ? -1.587 -0.226 -13.531 1 82.94 335 VAL B CA 1
ATOM 5267 C C . VAL B 1 335 ? -1.741 -1.112 -14.766 1 82.94 335 VAL B C 1
ATOM 5269 O O . VAL B 1 335 ? -0.82 -1.223 -15.578 1 82.94 335 VAL B O 1
ATOM 5272 N N . PHE B 1 336 ? -2.889 -1.836 -14.82 1 85.06 336 PHE B N 1
ATOM 5273 C CA . PHE B 1 336 ? -3.176 -2.713 -15.953 1 85.06 336 PHE B CA 1
ATOM 5274 C C . PHE B 1 336 ? -4.328 -2.16 -16.781 1 85.06 336 PHE B C 1
ATOM 5276 O O . PHE B 1 336 ? -5.328 -1.696 -16.234 1 85.06 336 PHE B O 1
#

Foldseek 3Di:
DPPPPDPPPQQWAKWKWKKKWKFQWWKWQADPVVSDIATGHRAIEMEIEIFIWIDRDPPPPPDDDPDDDPDSHHHYDDLVNLLVVLCCQQFPQQIANDFDDPVSPRTGGNLLCQQQNFQHEYEYEYDLCSQWDDDVVDPDIDNVGGDDQVVGQVVQVSSVVSNVVSLLCSNCVVVPPPPCVVVVVVSNVVSVLLQDQLLCNCCDDPNNLQAVDADPRNQGQGGSVRHGDDPVVNVVSVVVSVVSVVSNVVVVVVVVVVPVPPDVPPPPDDDPDDDDDCPPDDDDPPDPPPDPPPPPPVSCQVCDSNHSYHYHYHDRDDDIDIDGHHSGGSMDIDMD/DPPPPDPPPQQWAKWKWKKKWKFQWWKWQADPVVSDIQTGPRAIEMEIEIFIWIDRDPPPPPDDDPDPPPDSDHHYDDLVNLLVVLCCQQFPQQIANDFDDPVSPRTGGNLLCQQQNFQHEYEYEYDLCSQWDDDVVDPDIDNVGGDDQVVGQVVQVSSVVSNVVSLLCSNCVVVPDVPCVVVVVVSVVVSVLLQDQLLCNCCDDPNNQQACDADPRNQGQGGSVRHGDDPVVNVVSVVVSVVSVVSNVVVVVVVVVVPVPPDVPPPPDDDDDDDDDDVVVDDPCPPDPPDPPPPPPVSCQVCPSNHSYHYHYHDRDDDIDIDGHHSGRSMDIDMD

Secondary structure (DSSP, 8-state):
-----------EEEEEEEEEEEESEEEEEEETTTTEEEEETT--EEEEEEEEEEEE----TTS---S---S---BPPPHHHHHHHHHHHHHSS-B-SSS--TT-TT-B-HHHIIIII--EEEEEEE-GGGG-B--TT-SS-B-TTBPPHHHHHHHHHHHHHHHHHHHHHHH-HHHH-STTHHHHHHHHHHHHHHTS-TTTTTTSGGGTTTEEEE-TTS-EEEETTSPBPPHHHHHHHHHHHHHHHHHHHHHHHHHHHHHTTT-TT---------------------------------------TTTTEEEEEPPSSS---EEEEES----EEEE-/-----------EEEEEEEEEEEESEEEEEEETTTTEEEEETT--EEEEEEEEEEEE----TTS---S---S---BPPPHHHHHHHHHHHHHSS-B-SSS--TT-TT-B-HHHIIIII--EEEEEEE-GGGG-B--TT-SS-B-TTBPPHHHHHHHHHHHHHHHHHHHHHHH-HHHH-STTHHHHHHHHHHHHHHTS-TTTTTTSGGGTTTEEEE-TTS-EEEETTSPBPPHHHHHHHHHHHHHHHHHHHHHHHHHHHHHTTT-TT---------------------------------------TTTTEEEEEPPSSS---EEEEESS--EEEEE-

Organism: Perkinsus marinus (strain ATCC 50983 / TXsc) (NCBI:txid423536)